Protein AF-A0A7J6KM76-F1 (afdb_monomer_lite)

pLDDT: mean 80.31, std 18.83, range [25.22, 97.62]

Foldseek 3Di:
DVLVVVLVVVVVCVVVPCPVCQQVDEAEDAPVCVVVVVVSCVVSVHPHHHDQWDADPQWIWGDDHQWIKIFNVLLVLLVLLVVLLVCCVVPLKDFLVSLLLSLCSQLPDPQQPNQLSPALSVLSCLLSVLPDDDRMDRNVPDDDLSVLLVVLSSVSSVVSSPDGDMAIDQDGPPLPDAFEWEKEWAADLFWIKIFIATPVGRTRHIHIDGDAPVRSPADRVLRQLLRLLVSLVVVLVVLVVVCVVCVNPGDQHAYEYEYQPPVSLVLLVDPDDPVQDVPVDPVNSVSVVVSSVSSNVSSVSSVVRHNYHYDYDHPVVRVVRVCRNCSQQDQTPVRGTSSVSSNPRHPDDDDDDDSSPPPPPPPPPPPDDSPDPPDDDPPDD

Sequence (381 aa):
ATIIQFKLLLSLLLRAGFDAQLRKVSVLCADCRRDELRSCLEEAGLGLEIADEGVLLGVKLRYAGERLILNCDRSRRISQVVKFLADIKEKEVTTKRRCFKGAGCLAFDPGQQHVWARSCADALRALIGKLYAKEMLDLSALTGDARSALECILQWMEDLCSETCEHSSPVRFDDRQSLELEAVCDASNSGGGYVIRTVEGTVILSCAVRWRKGERLWHSNRRELCMLLRMLQDLSDFLHFRQRSTCGSANKPSVTVLCDNKSCVLWSQSSDSPEIVEASRAIERRAIARLLDGLHAELVALRSLCSLRICHVAGHKNQLADALSRAYDRSTPNGKSLADCLCSIGDSEDLPRDPTRSGIGWAKPSSKDPLDPGWEPDAED

Radius of gyration: 23.94 Å; chains: 1; bounding box: 61×36×72 Å

Organism: Perkinsus olseni (NCBI:txid32597)

Structure (mmCIF, N/CA/C/O backbone):
data_AF-A0A7J6KM76-F1
#
_entry.id   AF-A0A7J6KM76-F1
#
loop_
_atom_site.group_PDB
_atom_site.id
_atom_site.type_symbol
_atom_site.label_atom_id
_atom_site.label_alt_id
_atom_site.label_comp_id
_atom_site.label_asym_id
_atom_site.label_entity_id
_atom_site.label_seq_id
_atom_site.pdbx_PDB_ins_code
_atom_site.Cartn_x
_atom_site.Cartn_y
_atom_site.Cartn_z
_atom_site.occupancy
_atom_site.B_iso_or_equiv
_atom_site.auth_seq_id
_atom_site.auth_comp_id
_atom_site.auth_asym_id
_atom_site.auth_atom_id
_atom_site.pdbx_PDB_model_num
ATOM 1 N N . ALA A 1 1 ? -18.724 -7.661 31.040 1.00 39.53 1 ALA A N 1
ATOM 2 C CA . ALA A 1 1 ? -18.035 -8.925 30.688 1.00 39.53 1 ALA A CA 1
ATOM 3 C C . ALA A 1 1 ? -16.532 -8.718 30.465 1.00 39.53 1 ALA A C 1
ATOM 5 O O . ALA A 1 1 ? -15.745 -9.438 31.065 1.00 39.53 1 ALA A O 1
ATOM 6 N N . THR A 1 2 ? -16.124 -7.698 29.704 1.00 52.56 2 THR A N 1
ATOM 7 C CA . THR A 1 2 ? -14.722 -7.365 29.377 1.00 52.56 2 THR A CA 1
ATOM 8 C C . THR A 1 2 ? -13.831 -7.080 30.592 1.00 52.56 2 THR A C 1
ATOM 10 O O . THR A 1 2 ? -12.743 -7.635 30.679 1.00 52.56 2 THR A O 1
ATOM 13 N N . ILE A 1 3 ? -14.303 -6.313 31.584 1.00 47.59 3 ILE A N 1
ATOM 14 C CA . ILE A 1 3 ? -13.521 -6.020 32.807 1.00 47.59 3 ILE A CA 1
ATOM 15 C C . ILE A 1 3 ? -13.295 -7.281 33.656 1.00 47.59 3 ILE A C 1
ATOM 17 O O . ILE A 1 3 ? -12.207 -7.482 34.180 1.00 47.59 3 ILE A O 1
ATOM 21 N N . ILE A 1 4 ? -14.287 -8.173 33.757 1.00 47.72 4 ILE A N 1
ATOM 22 C CA . ILE A 1 4 ? -14.160 -9.431 34.514 1.00 47.72 4 ILE A CA 1
ATOM 23 C C . ILE A 1 4 ? -13.168 -10.376 33.824 1.00 47.72 4 ILE A C 1
ATOM 25 O O . ILE A 1 4 ? -12.331 -10.971 34.493 1.00 47.72 4 ILE A O 1
ATOM 29 N N . GLN A 1 5 ? -13.211 -10.477 32.492 1.00 53.88 5 GLN A N 1
ATOM 30 C CA . GLN A 1 5 ? -12.254 -11.273 31.714 1.00 53.88 5 GLN A CA 1
ATOM 31 C C . GLN A 1 5 ? -10.833 -10.700 31.783 1.00 53.88 5 GLN A C 1
ATOM 33 O O . GLN A 1 5 ? -9.882 -11.466 31.911 1.00 53.88 5 GLN A O 1
ATOM 38 N N . PHE A 1 6 ? -10.688 -9.371 31.777 1.00 60.19 6 PHE A N 1
ATOM 39 C CA . PHE A 1 6 ? -9.410 -8.696 31.999 1.00 60.19 6 PHE A CA 1
ATOM 40 C C . PHE A 1 6 ? -8.867 -8.975 33.406 1.00 60.19 6 PHE A C 1
ATOM 42 O O . PHE A 1 6 ? -7.726 -9.409 33.533 1.00 60.19 6 PHE A O 1
ATOM 49 N N . LYS A 1 7 ? -9.706 -8.850 34.449 1.00 54.38 7 LYS A N 1
ATOM 50 C CA . LYS A 1 7 ? -9.370 -9.224 35.836 1.00 54.38 7 LYS A CA 1
ATOM 51 C C . LYS A 1 7 ? -8.909 -10.691 35.923 1.00 54.38 7 LYS A C 1
ATOM 53 O O . LYS A 1 7 ? -7.918 -10.980 36.589 1.00 54.38 7 LYS A O 1
ATOM 58 N N . LEU A 1 8 ? -9.572 -11.611 35.214 1.00 58.50 8 LEU A N 1
ATOM 59 C CA . LEU A 1 8 ? -9.241 -13.043 35.215 1.00 58.50 8 LEU A CA 1
ATOM 60 C C . LEU A 1 8 ? -7.927 -13.350 34.479 1.00 58.50 8 LEU A C 1
ATOM 62 O O . LEU A 1 8 ? -7.108 -14.110 34.989 1.00 58.50 8 LEU A O 1
ATOM 66 N N . LEU A 1 9 ? -7.706 -12.735 33.312 1.00 62.81 9 LEU A N 1
ATOM 67 C CA . LEU A 1 9 ? -6.472 -12.871 32.535 1.00 62.81 9 LEU A CA 1
ATOM 68 C C . LEU A 1 9 ? -5.274 -12.320 33.307 1.00 62.81 9 LEU A C 1
ATOM 70 O O . LEU A 1 9 ? -4.247 -12.987 33.399 1.00 62.81 9 LEU A O 1
ATOM 74 N N . LEU A 1 10 ? -5.414 -11.134 33.904 1.00 61.38 10 LEU A N 1
ATOM 75 C CA . LEU A 1 10 ? -4.344 -10.537 34.693 1.00 61.38 10 LEU A CA 1
ATOM 76 C C . LEU A 1 10 ? -4.057 -11.370 35.942 1.00 61.38 10 LEU A C 1
ATOM 78 O O . LEU A 1 10 ? -2.900 -11.665 36.212 1.00 61.38 10 LEU A O 1
ATOM 82 N N . SER A 1 11 ? -5.091 -11.862 36.632 1.00 58.88 11 SER A N 1
ATOM 83 C CA . SER A 1 11 ? -4.924 -12.781 37.765 1.00 58.88 11 SER A CA 1
ATOM 84 C C . SER A 1 11 ? -4.239 -14.101 37.373 1.00 58.88 11 SER A C 1
ATOM 86 O O . SER A 1 11 ? -3.417 -14.614 38.131 1.00 58.88 11 SER A O 1
ATOM 88 N N . LEU A 1 12 ? -4.513 -14.640 36.180 1.00 63.44 12 LEU A N 1
ATOM 89 C CA . LEU A 1 12 ? -3.831 -15.828 35.653 1.00 63.44 12 LEU A CA 1
ATOM 90 C C . LEU A 1 12 ? -2.359 -15.556 35.325 1.00 63.44 12 LEU A C 1
ATOM 92 O O . LEU A 1 12 ? -1.508 -16.365 35.689 1.00 63.44 12 LEU A O 1
ATOM 96 N N . LEU A 1 13 ? -2.049 -14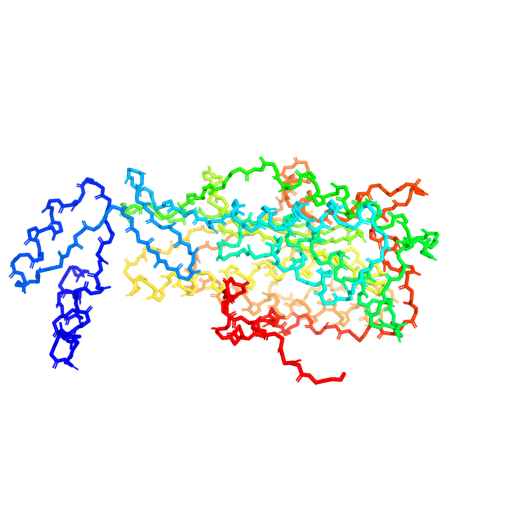.420 34.692 1.00 62.09 13 LEU A N 1
ATOM 97 C CA . LEU A 1 13 ? -0.669 -14.010 34.415 1.00 62.09 13 LEU A CA 1
ATOM 98 C C . LEU A 1 13 ? 0.117 -13.836 35.723 1.00 62.09 13 LEU A C 1
ATOM 100 O O . LEU A 1 13 ? 1.210 -14.372 35.861 1.00 62.09 13 LEU A O 1
ATOM 104 N N . LEU A 1 14 ? -0.476 -13.191 36.728 1.00 59.66 14 LEU A N 1
ATOM 105 C CA . LEU A 1 14 ? 0.102 -13.051 38.068 1.00 59.66 14 LEU A CA 1
ATOM 106 C C . LEU A 1 14 ? 0.417 -14.400 38.718 1.00 59.66 14 LEU A C 1
ATOM 108 O O . LEU A 1 14 ? 1.540 -14.637 39.160 1.00 59.66 14 LEU A O 1
ATOM 112 N N . ARG A 1 15 ? -0.566 -15.311 38.732 1.00 59.50 15 ARG A N 1
ATOM 113 C CA . ARG A 1 15 ? -0.427 -16.653 39.322 1.00 59.50 15 ARG A CA 1
ATOM 114 C C . ARG A 1 15 ? 0.569 -17.537 38.572 1.00 59.50 15 ARG A C 1
ATOM 116 O O . ARG A 1 15 ? 1.134 -18.439 39.180 1.00 59.50 15 ARG A O 1
ATOM 123 N N . ALA A 1 16 ? 0.816 -17.268 37.291 1.00 63.03 16 ALA A N 1
ATOM 124 C CA . ALA A 1 16 ? 1.826 -17.953 36.487 1.00 63.03 16 ALA A CA 1
ATOM 125 C C . ALA A 1 16 ? 3.269 -17.453 36.739 1.00 63.03 16 ALA A C 1
ATOM 127 O O . ALA A 1 16 ? 4.179 -17.847 36.012 1.00 63.03 16 ALA A O 1
ATOM 128 N N . GLY A 1 17 ? 3.505 -16.614 37.759 1.00 49.50 17 GLY A N 1
ATOM 129 C CA . GLY A 1 17 ? 4.853 -16.203 38.180 1.00 49.50 17 GLY A CA 1
ATOM 130 C C . GLY A 1 17 ? 5.386 -14.946 37.487 1.00 49.50 17 GLY A C 1
ATOM 131 O O . GLY A 1 17 ? 6.585 -14.675 37.534 1.00 49.50 17 GLY A O 1
ATOM 132 N N . PHE A 1 18 ? 4.512 -14.148 36.871 1.00 57.78 18 PHE A N 1
ATOM 133 C CA . PHE A 1 18 ? 4.877 -12.896 36.198 1.00 57.78 18 PHE A CA 1
ATOM 134 C C . PHE A 1 18 ? 5.023 -11.692 37.147 1.00 57.78 18 PHE A C 1
ATOM 136 O O . PHE A 1 18 ? 5.086 -10.552 36.692 1.00 57.78 18 PHE A O 1
ATOM 143 N N . ASP A 1 19 ? 5.128 -11.915 38.457 1.00 49.75 19 ASP A N 1
ATOM 144 C CA . ASP A 1 19 ? 5.196 -10.859 39.479 1.00 49.75 19 ASP A CA 1
ATOM 145 C C . ASP A 1 19 ? 6.394 -9.901 39.265 1.00 49.75 19 ASP A C 1
ATOM 147 O O . ASP A 1 19 ? 6.289 -8.686 39.426 1.00 49.75 19 ASP A O 1
ATOM 151 N N . ALA A 1 20 ? 7.520 -10.417 38.748 1.00 46.25 20 ALA A N 1
ATOM 152 C CA . ALA A 1 20 ? 8.681 -9.613 38.339 1.00 46.25 20 ALA A CA 1
ATOM 153 C C . ALA A 1 20 ? 8.471 -8.814 37.029 1.00 46.25 20 ALA A C 1
ATOM 155 O O . ALA A 1 20 ? 9.257 -7.917 36.712 1.00 46.25 20 ALA A O 1
ATOM 156 N N . GLN A 1 21 ? 7.435 -9.136 36.248 1.00 58.69 21 GLN A N 1
ATOM 157 C CA . GLN A 1 21 ? 7.098 -8.473 34.985 1.00 58.69 21 GLN A CA 1
ATOM 158 C C . GLN A 1 21 ? 5.999 -7.419 35.127 1.00 58.69 21 GLN A C 1
ATOM 160 O O . GLN A 1 21 ? 5.944 -6.535 34.286 1.00 58.69 21 GLN A O 1
ATOM 165 N N . LEU A 1 22 ? 5.176 -7.432 36.180 1.00 55.91 22 LEU A N 1
ATOM 166 C CA . LEU A 1 22 ? 4.106 -6.436 36.364 1.00 55.91 22 LEU A CA 1
ATOM 167 C C . LEU A 1 22 ? 4.602 -4.997 36.389 1.00 55.91 22 LEU A C 1
ATOM 169 O O . LEU A 1 22 ? 3.975 -4.130 35.802 1.00 55.91 22 LEU A O 1
ATOM 173 N N . ARG A 1 23 ? 5.763 -4.744 37.008 1.00 55.53 23 ARG A N 1
ATOM 174 C CA . ARG A 1 23 ? 6.409 -3.419 36.979 1.00 55.53 23 ARG A CA 1
ATOM 175 C C . ARG A 1 23 ? 6.830 -2.985 35.571 1.00 55.53 23 ARG A C 1
ATOM 177 O O . ARG A 1 23 ? 7.158 -1.826 35.363 1.00 55.53 23 ARG A O 1
ATOM 184 N N . LYS A 1 24 ? 6.872 -3.920 34.619 1.00 60.50 24 LYS A N 1
ATOM 185 C CA . LYS A 1 24 ? 7.137 -3.682 33.194 1.00 60.50 24 LYS A CA 1
ATOM 186 C C . LYS A 1 24 ? 5.847 -3.601 32.371 1.00 60.50 24 LYS A C 1
ATOM 188 O O . LYS A 1 24 ? 5.924 -3.384 31.166 1.00 60.50 24 LYS A O 1
ATOM 193 N N . VAL A 1 25 ? 4.686 -3.808 32.994 1.00 64.50 25 VAL A N 1
ATOM 194 C CA . VAL A 1 25 ? 3.371 -3.710 32.364 1.00 64.50 25 VAL A CA 1
ATOM 195 C C . VAL A 1 25 ? 2.770 -2.365 32.748 1.00 64.50 25 VAL A C 1
ATOM 197 O O . VAL A 1 25 ? 2.410 -2.143 33.900 1.00 64.50 25 VAL A O 1
ATOM 200 N N . SER A 1 26 ? 2.642 -1.476 31.772 1.00 68.75 26 SER A N 1
ATOM 201 C CA . SER A 1 26 ? 1.832 -0.269 31.891 1.00 68.75 26 SER A CA 1
ATOM 202 C C . SER A 1 26 ? 0.537 -0.435 31.107 1.00 68.75 26 SER A C 1
ATOM 204 O O . SER A 1 26 ? 0.481 -1.148 30.099 1.00 68.75 26 SER A O 1
ATOM 206 N N . VAL A 1 27 ? -0.527 0.209 31.583 1.00 77.00 27 VAL A N 1
ATOM 207 C CA . VAL A 1 27 ? -1.814 0.230 30.882 1.00 77.00 27 VAL A CA 1
ATOM 208 C C . VAL A 1 27 ? -2.015 1.604 30.265 1.00 77.00 27 VAL A C 1
ATOM 210 O O . VAL A 1 27 ? -1.885 2.618 30.943 1.00 77.00 27 VAL A O 1
ATOM 213 N N . LEU A 1 28 ? -2.358 1.632 28.979 1.00 79.19 28 LEU A N 1
ATOM 214 C CA . LEU A 1 28 ? -2.790 2.850 28.302 1.00 79.19 28 LEU A CA 1
ATOM 215 C C . LEU A 1 28 ? -4.310 2.925 28.328 1.00 79.19 28 LEU A C 1
ATOM 217 O O . LEU A 1 28 ? -4.995 1.964 27.972 1.00 79.19 28 LEU A O 1
ATOM 221 N N . CYS A 1 29 ? -4.838 4.079 28.717 1.00 82.06 29 CYS A N 1
ATOM 222 C CA . CYS A 1 29 ? -6.270 4.317 28.800 1.00 82.06 29 CYS A CA 1
ATOM 223 C C . CYS A 1 29 ? -6.599 5.733 28.328 1.00 82.06 29 CYS A C 1
ATOM 225 O O . CYS A 1 29 ? -5.812 6.654 28.540 1.00 82.06 29 CYS A O 1
ATOM 227 N N . ALA A 1 30 ? -7.766 5.902 27.706 1.00 81.06 30 ALA A N 1
ATOM 228 C CA . ALA A 1 30 ? -8.290 7.220 27.381 1.00 81.06 30 ALA A CA 1
ATOM 229 C C . ALA A 1 30 ? -8.507 8.037 28.664 1.00 81.06 30 ALA A C 1
ATOM 231 O O . ALA A 1 30 ? -8.957 7.502 29.681 1.00 81.06 30 ALA A O 1
ATOM 232 N N . ASP A 1 31 ? -8.226 9.340 28.607 1.00 82.69 31 ASP A N 1
ATOM 233 C CA . ASP A 1 31 ? -8.231 10.214 29.788 1.00 82.69 31 ASP A CA 1
ATOM 234 C C . ASP A 1 31 ? -9.568 10.193 30.535 1.00 82.69 31 ASP A C 1
ATOM 236 O O . ASP A 1 31 ? -9.595 10.105 31.761 1.00 82.69 31 ASP A O 1
ATOM 240 N N . CYS A 1 32 ? -10.680 10.143 29.798 1.00 81.50 32 CYS A N 1
ATOM 241 C CA . CYS A 1 32 ? -12.035 10.092 30.347 1.00 81.50 32 CYS A CA 1
ATOM 242 C C . CYS A 1 32 ? -12.370 8.806 31.130 1.00 81.50 32 CYS A C 1
ATOM 244 O O . CYS A 1 32 ? -13.437 8.723 31.736 1.00 81.50 32 CYS A O 1
ATOM 246 N N . ARG A 1 33 ? -11.498 7.789 31.116 1.00 77.69 33 ARG A N 1
ATOM 247 C CA . ARG A 1 33 ? -11.732 6.467 31.730 1.00 77.69 33 ARG A CA 1
ATOM 248 C C . ARG A 1 33 ? -10.667 6.073 32.742 1.00 77.69 33 ARG A C 1
ATOM 250 O O . ARG A 1 33 ? -10.765 5.000 33.337 1.00 77.69 33 ARG A O 1
ATOM 257 N N . ARG A 1 34 ? -9.669 6.932 32.963 1.00 85.94 34 ARG A N 1
ATOM 258 C CA . ARG A 1 34 ? -8.565 6.649 33.885 1.00 85.94 34 ARG A CA 1
ATOM 259 C C . ARG A 1 34 ? -9.051 6.378 35.301 1.00 85.94 34 ARG A C 1
ATOM 261 O O . ARG A 1 34 ? -8.565 5.437 35.916 1.00 85.94 34 ARG A O 1
ATOM 268 N N . ASP A 1 35 ? -10.018 7.148 35.794 1.00 86.25 35 ASP A N 1
ATOM 269 C CA . ASP A 1 35 ? -10.521 6.990 37.164 1.00 86.25 35 ASP A CA 1
ATOM 270 C C . ASP A 1 35 ? -11.298 5.681 37.346 1.00 86.25 35 ASP A C 1
ATOM 272 O O . ASP A 1 35 ? -11.086 4.966 38.325 1.00 86.25 35 ASP A O 1
ATOM 276 N N . GLU A 1 36 ? -12.123 5.306 36.364 1.00 84.12 36 GLU A N 1
ATOM 277 C CA . GLU A 1 36 ? -12.829 4.019 36.371 1.00 84.12 36 GLU A CA 1
ATOM 278 C C . GLU A 1 36 ? -11.848 2.840 36.313 1.00 84.12 36 GLU A C 1
ATOM 280 O O . GLU A 1 36 ? -11.978 1.880 37.076 1.00 84.12 36 GLU A O 1
ATOM 285 N N . LEU A 1 37 ? -10.843 2.913 35.433 1.00 82.31 37 LEU A N 1
ATOM 286 C CA . LEU A 1 37 ? -9.825 1.873 35.324 1.00 82.31 37 LEU A CA 1
ATOM 287 C C . LEU A 1 37 ? -8.999 1.768 36.610 1.00 82.31 37 LEU A C 1
ATOM 289 O O . LEU A 1 37 ? -8.746 0.655 37.067 1.00 82.31 37 LEU A O 1
ATOM 293 N N . ARG A 1 38 ? -8.609 2.900 37.207 1.00 86.12 38 ARG A N 1
ATOM 294 C CA . ARG A 1 38 ? -7.851 2.935 38.464 1.00 86.12 38 ARG A CA 1
ATOM 295 C C . ARG A 1 38 ? -8.626 2.241 39.579 1.00 86.12 38 ARG A C 1
ATOM 297 O O . ARG A 1 38 ? -8.095 1.320 40.189 1.00 86.12 38 ARG A O 1
ATOM 304 N N . SER A 1 39 ? -9.902 2.586 39.749 1.00 84.75 39 SER A N 1
ATOM 305 C CA . SER A 1 39 ? -10.784 1.922 40.713 1.00 84.75 39 SER A CA 1
ATOM 306 C C . SER A 1 39 ? -10.892 0.412 40.447 1.00 84.75 39 SER A C 1
ATOM 308 O O . SER A 1 39 ? -10.753 -0.393 41.366 1.00 84.75 39 SER A O 1
ATOM 310 N N . CYS A 1 40 ? -11.028 -0.006 39.182 1.00 79.56 40 CYS A N 1
ATOM 311 C CA . CYS A 1 40 ? -11.081 -1.427 38.821 1.00 79.56 40 CYS A CA 1
ATOM 312 C C . CYS A 1 40 ? -9.786 -2.195 39.133 1.00 79.56 40 CYS A C 1
ATOM 314 O O . CYS A 1 40 ? -9.854 -3.380 39.478 1.00 79.56 40 CYS A O 1
ATOM 316 N N . LEU A 1 41 ? -8.626 -1.561 38.946 1.00 79.19 41 LEU A N 1
ATOM 317 C CA . LEU A 1 41 ? -7.314 -2.136 39.243 1.00 79.19 41 LEU A CA 1
ATOM 318 C C . LEU A 1 41 ? -7.108 -2.258 40.758 1.00 79.19 41 LEU A C 1
ATOM 320 O O . LEU A 1 41 ? -6.702 -3.322 41.225 1.00 79.19 41 LEU A O 1
ATOM 324 N N . GLU A 1 42 ? -7.479 -1.229 41.522 1.00 83.56 42 GLU A N 1
ATOM 325 C CA . GLU A 1 42 ? -7.426 -1.221 42.989 1.00 83.56 42 GLU A CA 1
ATOM 326 C C . GLU A 1 42 ? -8.308 -2.318 43.602 1.00 83.56 42 GLU A C 1
ATOM 328 O O . GLU A 1 42 ? -7.824 -3.115 44.405 1.00 83.56 42 GLU A O 1
ATOM 333 N N . GLU A 1 43 ? -9.567 -2.441 43.165 1.00 80.50 43 GLU A N 1
ATOM 334 C CA . GLU A 1 43 ? -10.476 -3.518 43.595 1.00 80.50 43 GLU A CA 1
ATOM 335 C C . GLU A 1 43 ? -9.918 -4.920 43.322 1.00 80.50 43 GLU A C 1
ATOM 337 O O . GLU A 1 43 ? -10.216 -5.874 44.039 1.00 80.50 43 GLU A O 1
ATOM 342 N N . ALA A 1 44 ? -9.148 -5.064 42.243 1.00 73.44 44 ALA A N 1
ATOM 343 C CA . ALA A 1 44 ? -8.538 -6.325 41.853 1.00 73.44 44 ALA A CA 1
ATOM 344 C C . ALA A 1 44 ? -7.189 -6.583 42.553 1.00 73.44 44 ALA A C 1
ATOM 346 O O . ALA A 1 44 ? -6.587 -7.632 42.321 1.00 73.44 44 ALA A O 1
ATOM 347 N N . GLY A 1 45 ? -6.709 -5.652 43.388 1.00 76.62 45 GLY A N 1
ATOM 348 C CA . GLY A 1 45 ? -5.395 -5.724 44.030 1.00 76.62 45 GLY A CA 1
ATOM 349 C C . GLY A 1 45 ? -4.228 -5.580 43.047 1.00 76.62 45 GLY A C 1
ATOM 350 O O . GLY A 1 45 ? -3.134 -6.074 43.312 1.00 76.62 45 GLY A O 1
ATOM 351 N N . LEU A 1 46 ? -4.457 -4.949 41.892 1.00 73.56 46 LEU A N 1
ATOM 352 C CA . LEU A 1 46 ? -3.484 -4.783 40.815 1.00 73.56 46 LEU A CA 1
ATOM 353 C C . LEU A 1 46 ? -2.829 -3.403 40.922 1.00 73.56 46 LEU A C 1
ATOM 355 O O . LEU A 1 46 ? -3.411 -2.403 40.517 1.00 73.56 46 LEU A O 1
ATOM 359 N N . GLY A 1 47 ? -1.596 -3.341 41.424 1.00 72.75 47 GLY A N 1
ATOM 360 C CA . GLY A 1 47 ? -0.802 -2.105 41.497 1.00 72.75 47 GLY A CA 1
ATOM 361 C C . GLY A 1 47 ? -0.198 -1.669 40.155 1.00 72.75 47 GLY A C 1
ATOM 362 O O . GLY A 1 47 ? 0.983 -1.333 40.108 1.00 72.75 47 GLY A O 1
ATOM 363 N N . LEU A 1 48 ? -0.958 -1.754 39.058 1.00 77.12 48 LEU A N 1
ATOM 364 C CA . LEU A 1 48 ? -0.488 -1.371 37.724 1.00 77.12 48 LEU A CA 1
ATOM 365 C C . LEU A 1 48 ? -0.542 0.145 37.529 1.00 77.12 48 LEU A C 1
ATOM 367 O O . LEU A 1 48 ? -1.538 0.792 37.852 1.00 77.12 48 LEU A O 1
ATOM 371 N N . GLU A 1 49 ? 0.507 0.696 36.927 1.00 80.00 49 GLU A N 1
ATOM 372 C CA . GLU A 1 49 ? 0.549 2.101 36.540 1.00 80.00 49 GLU A CA 1
ATOM 373 C C . GLU A 1 49 ? -0.242 2.331 35.242 1.00 80.00 49 GLU A C 1
ATOM 375 O O . GLU A 1 49 ? -0.091 1.603 34.252 1.00 80.00 49 GLU A O 1
ATOM 380 N N . ILE A 1 50 ? -1.087 3.365 35.245 1.00 85.00 50 ILE A N 1
ATOM 381 C CA . ILE A 1 50 ? -1.738 3.874 34.036 1.00 85.00 50 ILE A CA 1
ATOM 382 C C . ILE A 1 50 ? -0.806 4.925 33.435 1.00 85.00 50 ILE A C 1
ATOM 384 O O . ILE A 1 50 ? -0.676 6.015 33.990 1.00 85.00 50 ILE A O 1
ATOM 388 N N . ALA A 1 51 ? -0.159 4.590 32.322 1.00 86.19 51 ALA A N 1
ATOM 389 C CA . ALA A 1 51 ? 0.801 5.466 31.661 1.00 86.19 51 ALA A CA 1
ATOM 390 C C . ALA A 1 51 ? 0.117 6.417 30.665 1.00 86.19 51 ALA A C 1
ATOM 392 O O . ALA A 1 51 ? -0.918 6.090 30.081 1.00 86.19 51 ALA A O 1
ATOM 393 N N . ASP A 1 52 ? 0.737 7.575 30.431 1.00 86.56 52 ASP A N 1
ATOM 394 C CA . ASP A 1 52 ? 0.328 8.517 29.379 1.00 86.56 52 ASP A CA 1
ATOM 395 C C . ASP A 1 52 ? 0.755 8.047 27.978 1.00 86.56 52 ASP A C 1
ATOM 397 O O . ASP A 1 52 ? 0.045 8.246 26.990 1.00 86.56 52 ASP A O 1
ATOM 401 N N . GLU A 1 53 ? 1.926 7.410 27.900 1.00 88.12 53 GLU A N 1
ATOM 402 C CA . GLU A 1 53 ? 2.546 6.913 26.673 1.00 88.12 53 GLU A CA 1
ATOM 403 C C . GLU A 1 53 ? 3.091 5.496 26.893 1.00 88.12 53 GLU A C 1
ATOM 405 O O . GLU A 1 53 ? 3.596 5.155 27.964 1.00 88.12 53 GLU A O 1
ATOM 410 N N . GLY A 1 54 ? 2.995 4.656 25.864 1.00 84.62 54 GLY A N 1
ATOM 411 C CA . GLY A 1 54 ? 3.594 3.325 25.832 1.00 84.62 54 GLY A CA 1
ATOM 412 C C . GLY A 1 54 ? 4.343 3.094 24.528 1.00 84.62 54 GLY A C 1
ATOM 413 O O . GLY A 1 54 ? 4.054 3.722 23.513 1.00 84.62 54 GLY A O 1
ATOM 414 N N . VAL A 1 55 ? 5.313 2.182 24.542 1.00 83.12 55 VAL A N 1
ATOM 415 C CA . VAL A 1 55 ? 6.095 1.829 23.351 1.00 83.12 55 VAL A CA 1
ATOM 416 C C . VAL A 1 55 ? 5.836 0.376 22.986 1.00 83.12 55 VAL A C 1
ATOM 418 O O . VAL A 1 55 ? 6.069 -0.522 23.791 1.00 83.12 55 VAL A O 1
ATOM 421 N N . LEU A 1 56 ? 5.391 0.138 21.754 1.00 76.12 56 LEU A N 1
ATOM 422 C CA . LEU A 1 56 ? 5.176 -1.197 21.208 1.00 76.12 56 LEU A CA 1
ATOM 423 C C . LEU A 1 56 ? 5.870 -1.309 19.852 1.00 76.12 56 LEU A C 1
ATOM 425 O O . LEU A 1 56 ? 5.560 -0.559 18.931 1.00 76.12 56 LEU A O 1
ATOM 429 N N . LEU A 1 57 ? 6.813 -2.249 19.726 1.00 74.06 57 LEU A N 1
ATOM 430 C CA . LEU A 1 57 ? 7.549 -2.510 18.477 1.00 74.06 57 LEU A CA 1
ATOM 431 C C . LEU A 1 57 ? 8.196 -1.245 17.867 1.00 74.06 57 LEU A C 1
ATOM 433 O O . LEU A 1 57 ? 8.205 -1.060 16.652 1.00 74.06 57 LEU A O 1
ATOM 437 N N . GLY A 1 58 ? 8.716 -0.353 18.718 1.00 75.38 58 GLY A N 1
ATOM 438 C CA . GLY A 1 58 ? 9.330 0.911 18.292 1.00 75.38 58 GLY A CA 1
ATOM 439 C C . GLY A 1 58 ? 8.335 2.009 17.890 1.00 75.38 58 GLY A C 1
ATOM 440 O O . GLY A 1 58 ? 8.755 3.050 17.392 1.00 75.38 58 GLY A O 1
ATOM 441 N N . VAL A 1 59 ? 7.033 1.800 18.108 1.00 82.56 59 VAL A N 1
ATOM 442 C CA . VAL A 1 59 ? 5.976 2.802 17.923 1.00 82.56 59 VAL A CA 1
ATOM 443 C C . VAL A 1 59 ? 5.543 3.326 19.283 1.00 82.56 59 VAL A C 1
ATOM 445 O O . VAL A 1 59 ? 5.249 2.544 20.187 1.00 82.56 59 VAL A O 1
ATOM 448 N N . LYS A 1 60 ? 5.483 4.649 19.418 1.00 88.12 60 LYS A N 1
ATOM 449 C CA . LYS A 1 60 ? 4.922 5.315 20.591 1.00 88.12 60 LYS A CA 1
ATOM 450 C C . LYS A 1 60 ? 3.410 5.410 20.451 1.00 88.12 60 LYS A C 1
ATOM 452 O O . LYS A 1 60 ? 2.902 5.793 19.398 1.00 88.12 60 LYS A O 1
ATOM 457 N N . LEU A 1 61 ? 2.705 5.053 21.508 1.00 87.62 61 LEU A N 1
ATOM 458 C CA . LEU A 1 61 ? 1.257 4.987 21.588 1.00 87.62 61 LEU A CA 1
ATOM 459 C C . LEU A 1 61 ? 0.796 5.895 22.721 1.00 87.62 61 LEU A C 1
ATOM 461 O O . LEU A 1 61 ? 1.290 5.769 23.838 1.00 87.62 61 LEU A O 1
ATOM 465 N N . ARG A 1 62 ? -0.169 6.770 22.453 1.00 89.69 62 ARG A N 1
ATOM 466 C CA . ARG A 1 62 ? -0.801 7.622 23.472 1.00 89.69 62 ARG A CA 1
ATOM 467 C C . ARG A 1 62 ? -2.261 7.849 23.132 1.00 89.69 62 ARG A C 1
ATOM 469 O O . ARG A 1 62 ? -2.614 7.831 21.958 1.00 89.69 62 ARG A O 1
ATOM 476 N N . TYR A 1 63 ? -3.112 8.101 24.116 1.00 86.75 63 TYR A N 1
ATOM 477 C CA . TYR A 1 63 ? -4.469 8.560 23.823 1.00 86.75 63 TYR A CA 1
ATOM 478 C C . TYR A 1 63 ? -4.492 10.081 23.620 1.00 86.75 63 TYR A C 1
ATOM 480 O O . TYR A 1 63 ? -3.759 10.823 24.269 1.00 86.75 63 TYR A O 1
ATOM 488 N N . ALA A 1 64 ? -5.326 10.543 22.692 1.00 85.38 64 ALA A N 1
ATOM 489 C CA . ALA A 1 64 ? -5.711 11.941 22.548 1.00 85.38 64 ALA A CA 1
ATOM 490 C C . ALA A 1 64 ? -7.242 11.997 22.499 1.00 85.38 64 ALA A C 1
ATOM 492 O O . ALA A 1 64 ? -7.861 11.667 21.482 1.00 85.38 64 ALA A O 1
ATOM 493 N N . GLY A 1 65 ? -7.858 12.334 23.635 1.00 82.75 65 GLY A N 1
ATOM 494 C CA . GLY A 1 65 ? -9.292 12.130 23.833 1.00 82.75 65 GLY A CA 1
ATOM 495 C C . GLY A 1 65 ? -9.641 10.641 23.752 1.00 82.75 65 GLY A C 1
ATOM 496 O O . GLY A 1 65 ? -9.082 9.825 24.479 1.00 82.75 65 GLY A O 1
ATOM 497 N N . GLU A 1 66 ? -10.541 10.277 22.841 1.00 78.69 66 GLU A N 1
ATOM 498 C CA . GLU A 1 66 ? -11.015 8.893 22.664 1.00 78.69 66 GLU A CA 1
ATOM 499 C C . GLU A 1 66 ? -10.245 8.093 21.605 1.00 78.69 66 GLU A C 1
ATOM 501 O O . GLU A 1 66 ? -10.583 6.937 21.337 1.00 78.69 66 GLU A O 1
ATOM 506 N N . ARG A 1 67 ? -9.240 8.699 20.962 1.00 79.50 67 ARG A N 1
ATOM 507 C CA . ARG A 1 67 ? -8.474 8.065 19.884 1.00 79.50 67 ARG A CA 1
ATOM 508 C C . ARG A 1 67 ? -7.084 7.689 20.361 1.00 79.50 67 ARG A C 1
ATOM 510 O O . ARG A 1 67 ? -6.399 8.484 21.001 1.00 79.50 67 ARG A O 1
ATOM 517 N N . LEU A 1 68 ? -6.651 6.489 19.989 1.00 84.44 68 LEU A N 1
ATOM 518 C CA . LEU A 1 68 ? -5.260 6.082 20.136 1.00 84.44 68 LEU A CA 1
ATOM 519 C C . LEU A 1 68 ? -4.434 6.723 19.016 1.00 84.44 68 LEU A C 1
ATOM 521 O O . LEU A 1 68 ? -4.732 6.531 17.840 1.00 84.44 68 LEU A O 1
ATOM 525 N N . ILE A 1 69 ? -3.404 7.472 19.379 1.00 87.50 69 ILE A N 1
ATOM 526 C CA . ILE A 1 69 ? -2.433 8.080 18.477 1.00 87.50 69 ILE A CA 1
ATOM 527 C C . ILE A 1 69 ? -1.179 7.212 18.441 1.00 87.50 69 ILE A C 1
ATOM 529 O O . ILE A 1 69 ? -0.648 6.821 19.481 1.00 87.50 69 ILE A O 1
ATOM 533 N N . LEU A 1 70 ? -0.706 6.933 17.230 1.00 88.44 70 LEU A N 1
ATOM 534 C CA . LEU A 1 70 ? 0.512 6.194 16.944 1.00 88.44 70 LEU A CA 1
ATOM 535 C C . LEU A 1 70 ? 1.553 7.147 16.355 1.00 88.44 70 LEU A C 1
ATOM 537 O O . LEU A 1 70 ? 1.367 7.687 15.264 1.00 88.44 70 LEU A O 1
ATOM 541 N N . ASN A 1 71 ? 2.676 7.311 17.042 1.00 88.88 71 ASN A N 1
ATOM 542 C CA . ASN A 1 71 ? 3.857 7.981 16.517 1.00 88.88 71 ASN A CA 1
ATOM 543 C C . ASN A 1 71 ? 4.904 6.917 16.183 1.00 88.88 71 ASN A C 1
ATOM 545 O O . ASN A 1 71 ? 5.454 6.248 17.058 1.00 88.88 71 ASN A O 1
ATOM 549 N N . CYS A 1 72 ? 5.174 6.743 14.891 1.00 86.38 72 CYS A N 1
ATOM 550 C CA . CYS A 1 72 ? 6.069 5.692 14.422 1.00 86.38 72 CYS A CA 1
ATOM 551 C C . CYS A 1 72 ? 7.561 6.040 14.551 1.00 86.38 72 CYS A C 1
ATOM 553 O O . CYS A 1 72 ? 8.371 5.327 13.969 1.00 86.38 72 CYS A O 1
ATOM 555 N N . ASP A 1 73 ? 7.943 7.124 15.234 1.00 82.25 73 ASP A N 1
ATOM 556 C CA . ASP A 1 73 ? 9.322 7.637 15.333 1.00 82.25 73 ASP A CA 1
ATOM 557 C C . ASP A 1 73 ? 9.984 7.848 13.954 1.00 82.25 73 ASP A C 1
ATOM 559 O O . ASP A 1 73 ? 11.144 7.508 13.702 1.00 82.25 73 ASP A O 1
ATOM 563 N N . ARG A 1 74 ? 9.201 8.369 12.999 1.00 86.25 74 ARG A N 1
ATOM 564 C CA . ARG A 1 74 ? 9.643 8.591 11.613 1.00 86.25 74 ARG A CA 1
ATOM 565 C C . ARG A 1 74 ? 10.852 9.518 11.544 1.00 86.25 74 ARG A C 1
ATOM 567 O O . ARG A 1 74 ? 11.784 9.236 10.793 1.00 86.25 74 ARG A O 1
ATOM 574 N N . SER A 1 75 ? 10.860 10.581 12.346 1.00 86.69 75 SER A N 1
ATOM 575 C CA . SER A 1 75 ? 11.881 11.632 12.313 1.00 86.69 75 SER A CA 1
ATOM 576 C C . SER A 1 75 ? 13.296 11.075 12.462 1.00 86.69 75 SER A C 1
ATOM 578 O O . SER A 1 75 ? 14.170 11.403 11.659 1.00 86.69 75 SER A O 1
ATOM 580 N N . ARG A 1 76 ? 13.512 10.151 13.411 1.00 86.06 76 ARG A N 1
ATOM 581 C CA . ARG A 1 76 ? 14.821 9.522 13.641 1.00 86.06 76 ARG A CA 1
ATOM 582 C C . ARG A 1 76 ? 15.334 8.778 12.406 1.00 86.06 76 ARG A C 1
ATOM 584 O O . ARG A 1 76 ? 16.518 8.861 12.078 1.00 86.06 76 ARG A O 1
ATOM 591 N N . ARG A 1 77 ? 14.455 8.051 11.710 1.00 89.06 77 ARG A N 1
ATOM 592 C CA . ARG A 1 77 ? 14.813 7.293 10.500 1.00 89.06 77 ARG A CA 1
ATOM 593 C C . ARG A 1 77 ? 15.022 8.204 9.300 1.00 89.06 77 ARG A C 1
ATOM 595 O O . ARG A 1 77 ? 15.977 8.006 8.554 1.00 89.06 77 ARG A O 1
ATOM 602 N N . ILE A 1 78 ? 14.186 9.226 9.144 1.00 91.19 78 ILE A N 1
ATOM 603 C CA . ILE A 1 78 ? 14.312 10.205 8.063 1.00 91.19 78 ILE A CA 1
ATOM 604 C C . ILE A 1 78 ? 15.638 10.962 8.149 1.00 91.19 78 ILE A C 1
ATOM 606 O O . ILE A 1 78 ? 16.283 11.144 7.123 1.00 91.19 78 ILE A O 1
ATOM 610 N N . SER A 1 79 ? 16.145 11.282 9.344 1.00 91.19 79 SER A N 1
ATOM 611 C CA . SER A 1 79 ? 17.493 11.858 9.475 1.00 91.19 79 SER A CA 1
ATOM 612 C C . SER A 1 79 ? 18.594 10.964 8.885 1.00 91.19 79 SER A C 1
ATOM 614 O O . SER A 1 79 ? 19.583 11.472 8.360 1.00 91.19 79 SER A O 1
ATOM 616 N N . GLN A 1 80 ? 18.442 9.636 8.938 1.00 93.06 80 GLN A N 1
ATOM 617 C CA . GLN A 1 80 ? 19.383 8.708 8.297 1.00 93.06 80 GLN A CA 1
ATOM 618 C C . GLN A 1 80 ? 19.226 8.702 6.772 1.00 93.06 80 GLN A C 1
ATOM 620 O O . GLN A 1 80 ? 20.225 8.614 6.061 1.00 93.06 80 GLN A O 1
ATOM 625 N N . VAL A 1 81 ? 17.992 8.832 6.273 1.00 94.75 81 VAL A N 1
ATOM 626 C CA . VAL A 1 81 ? 17.702 8.958 4.837 1.00 94.75 81 VAL A CA 1
ATOM 627 C C . VAL A 1 81 ? 18.294 10.253 4.277 1.00 94.75 81 VAL A C 1
ATOM 629 O O . VAL A 1 81 ? 18.970 1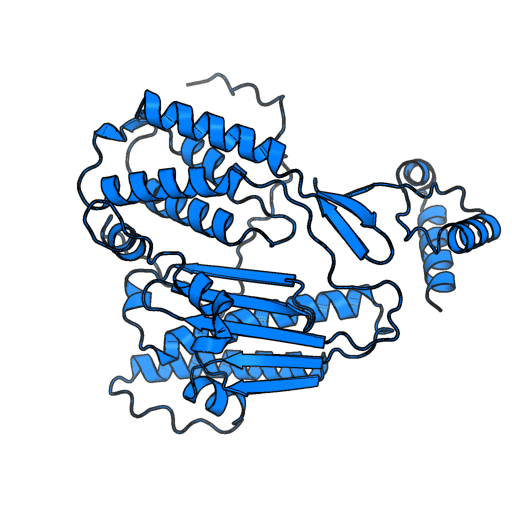0.209 3.256 1.00 94.75 81 VAL A O 1
ATOM 632 N N . VAL A 1 82 ? 18.142 11.381 4.975 1.00 94.88 82 VAL A N 1
ATOM 633 C CA . VAL A 1 82 ? 18.730 12.675 4.585 1.00 94.88 82 VAL A CA 1
ATOM 634 C C . VAL A 1 82 ? 20.255 12.592 4.504 1.00 94.88 82 VAL A C 1
ATOM 636 O O . VAL A 1 82 ? 20.839 13.019 3.512 1.00 94.88 82 VAL A O 1
ATOM 639 N N . LYS A 1 83 ? 20.911 11.975 5.498 1.00 94.19 83 LYS A N 1
ATOM 640 C CA . LYS A 1 83 ? 22.366 11.736 5.456 1.00 94.19 83 LYS A CA 1
ATOM 641 C C . LYS A 1 83 ? 22.770 10.873 4.259 1.00 94.19 83 LYS A C 1
ATOM 643 O O . LYS A 1 83 ? 23.738 11.177 3.576 1.00 94.19 83 LYS A O 1
ATOM 648 N N . PHE A 1 84 ? 22.012 9.811 3.993 1.00 95.06 84 PHE A N 1
ATOM 649 C CA . PHE A 1 84 ? 22.234 8.947 2.837 1.00 95.06 84 PHE A CA 1
ATOM 650 C C . PHE A 1 84 ? 22.100 9.701 1.504 1.00 95.06 84 PHE A C 1
ATOM 652 O O . PHE A 1 84 ? 22.925 9.500 0.617 1.00 95.06 84 PHE A O 1
ATOM 659 N N . LEU A 1 85 ? 21.097 10.573 1.372 1.00 95.56 85 LEU A N 1
ATOM 660 C CA . LEU A 1 85 ? 20.874 11.387 0.175 1.00 95.56 85 LEU A CA 1
ATOM 661 C C . LEU A 1 85 ? 22.018 12.377 -0.056 1.00 95.56 85 LEU A C 1
ATOM 663 O O . LEU A 1 85 ? 22.529 12.451 -1.172 1.00 95.56 85 LEU A O 1
ATOM 667 N N . ALA A 1 86 ? 22.455 13.075 0.997 1.00 94.81 86 ALA A N 1
ATOM 668 C CA . ALA A 1 86 ? 23.594 13.988 0.933 1.00 94.81 86 ALA A CA 1
ATOM 669 C C . ALA A 1 86 ? 24.868 13.263 0.468 1.00 94.81 86 ALA A C 1
ATOM 671 O O . ALA A 1 86 ? 25.504 13.689 -0.493 1.00 94.81 86 ALA A O 1
ATOM 672 N N . ASP A 1 87 ? 25.173 12.113 1.077 1.00 92.75 87 ASP A N 1
ATOM 673 C CA . ASP A 1 87 ? 26.349 11.314 0.727 1.00 92.75 87 ASP A CA 1
ATOM 674 C C . ASP A 1 87 ? 26.318 10.811 -0.725 1.00 92.75 87 ASP A C 1
ATOM 676 O O . ASP A 1 87 ? 27.348 10.814 -1.398 1.00 92.75 87 ASP A O 1
ATOM 680 N N . ILE A 1 88 ? 25.157 10.348 -1.213 1.00 92.38 88 ILE A N 1
ATOM 681 C CA . ILE A 1 88 ? 25.025 9.871 -2.597 1.00 92.38 88 ILE A CA 1
ATOM 682 C C . ILE A 1 88 ? 25.223 11.010 -3.592 1.00 92.38 88 ILE A C 1
ATOM 684 O O . ILE A 1 88 ? 25.909 10.808 -4.592 1.00 92.38 88 ILE A O 1
ATOM 688 N N . LYS A 1 89 ? 24.637 12.182 -3.325 1.00 90.25 89 LYS A N 1
ATOM 689 C CA . LYS A 1 89 ? 24.744 13.347 -4.209 1.00 90.25 89 LYS A CA 1
ATOM 690 C C . LYS A 1 89 ? 26.164 13.903 -4.273 1.00 90.25 89 LYS A C 1
ATOM 692 O O . LYS A 1 89 ? 26.566 14.389 -5.321 1.00 90.25 89 LYS A O 1
ATOM 697 N N . GLU A 1 90 ? 26.909 13.837 -3.172 1.00 91.38 90 GLU A N 1
ATOM 698 C CA . GLU A 1 90 ? 28.289 14.324 -3.122 1.00 91.38 90 GLU A CA 1
ATOM 699 C C . GLU A 1 90 ? 29.272 13.347 -3.779 1.00 91.38 90 GLU A C 1
ATOM 701 O O . GLU A 1 90 ? 30.143 13.760 -4.538 1.00 91.38 90 GLU A O 1
ATOM 706 N N . LYS A 1 91 ? 29.161 12.051 -3.464 1.00 90.44 91 LYS A N 1
ATOM 707 C CA . LYS A 1 91 ? 30.219 11.082 -3.785 1.00 90.44 91 LYS A CA 1
ATOM 708 C C . LYS A 1 91 ? 29.955 10.290 -5.053 1.00 90.44 91 LYS A C 1
ATOM 710 O O . LYS A 1 91 ? 30.906 9.760 -5.612 1.00 90.44 91 LYS A O 1
ATOM 715 N N . GLU A 1 92 ? 28.687 10.106 -5.427 1.00 88.12 92 GLU A N 1
ATOM 716 C CA . GLU A 1 92 ? 28.211 9.208 -6.496 1.00 88.12 92 GLU A CA 1
ATOM 717 C C . GLU A 1 92 ? 28.779 7.771 -6.465 1.00 88.12 92 GLU A C 1
ATOM 719 O O . GLU A 1 92 ? 28.500 6.965 -7.345 1.00 88.12 92 GLU A O 1
ATOM 724 N N . VAL A 1 93 ? 29.506 7.394 -5.414 1.00 88.75 93 VAL A N 1
ATOM 725 C CA . VAL A 1 93 ? 30.055 6.061 -5.185 1.00 88.75 93 VAL A CA 1
ATOM 726 C C . VAL A 1 93 ? 29.491 5.539 -3.873 1.00 88.75 93 VAL A C 1
ATOM 728 O O . VAL A 1 93 ? 29.560 6.188 -2.827 1.00 88.75 93 VAL A O 1
ATOM 731 N N . THR A 1 94 ? 28.895 4.352 -3.916 1.00 91.62 94 THR A N 1
ATOM 732 C CA . 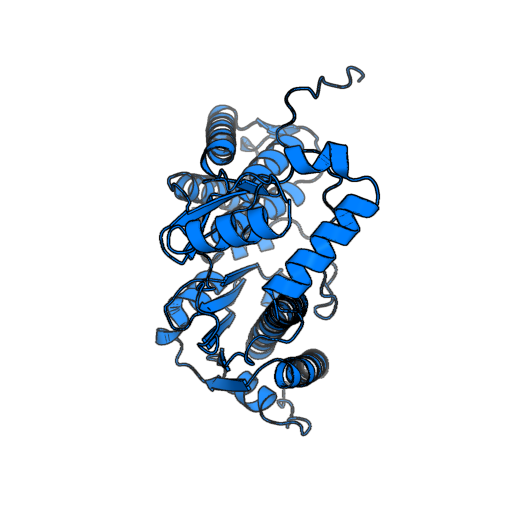THR A 1 94 ? 28.217 3.753 -2.761 1.00 91.62 94 THR A CA 1
ATOM 733 C C . THR A 1 94 ? 28.297 2.232 -2.802 1.00 91.62 94 THR A C 1
ATOM 735 O O . THR A 1 94 ? 28.889 1.658 -3.706 1.00 91.62 94 THR A O 1
ATOM 738 N N . THR A 1 95 ? 27.692 1.550 -1.834 1.00 90.81 95 THR A N 1
ATOM 739 C CA . THR A 1 95 ? 27.533 0.092 -1.871 1.00 90.81 95 THR A CA 1
ATOM 740 C C . THR A 1 95 ? 26.065 -0.282 -1.937 1.00 90.81 95 THR A C 1
ATOM 742 O O . THR A 1 95 ? 25.192 0.450 -1.456 1.00 90.81 95 THR A O 1
ATOM 745 N N . LYS A 1 96 ? 25.777 -1.483 -2.453 1.00 89.62 96 LYS A N 1
ATOM 746 C CA . LYS A 1 96 ? 24.421 -2.051 -2.396 1.00 89.62 96 LYS A CA 1
ATOM 747 C C . LYS A 1 96 ? 23.873 -2.015 -0.973 1.00 89.62 96 LYS A C 1
ATOM 749 O O . LYS A 1 96 ? 22.768 -1.522 -0.756 1.00 89.62 96 LYS A O 1
ATOM 754 N N . ARG A 1 97 ? 24.664 -2.468 0.007 1.00 91.31 97 ARG A N 1
ATOM 755 C CA . ARG A 1 97 ? 24.274 -2.495 1.426 1.00 91.31 97 ARG A CA 1
ATOM 756 C C . ARG A 1 97 ? 23.818 -1.119 1.913 1.00 91.31 97 ARG A C 1
ATOM 758 O O . ARG A 1 97 ? 22.796 -1.033 2.591 1.00 91.31 97 ARG A O 1
ATOM 765 N N . ARG A 1 98 ? 24.517 -0.043 1.533 1.00 92.56 98 ARG A N 1
ATOM 766 C CA . ARG A 1 98 ? 24.126 1.329 1.889 1.00 92.56 98 ARG A CA 1
ATOM 767 C C . ARG A 1 98 ? 22.813 1.754 1.231 1.00 92.56 98 ARG A C 1
ATOM 769 O O . ARG A 1 98 ? 21.958 2.288 1.933 1.00 92.56 98 ARG A O 1
ATOM 776 N N . CYS A 1 99 ? 22.608 1.467 -0.055 1.00 93.00 99 CYS A N 1
ATOM 777 C CA . CYS A 1 99 ? 21.335 1.750 -0.732 1.00 93.00 99 CYS A CA 1
ATOM 778 C C . CYS A 1 99 ? 20.157 0.991 -0.107 1.00 93.00 99 CYS A C 1
ATOM 780 O O . CYS A 1 99 ? 19.113 1.583 0.162 1.00 93.00 99 CYS A O 1
ATOM 782 N N . PHE A 1 100 ? 20.326 -0.305 0.178 1.00 93.56 100 PHE A N 1
ATOM 783 C CA . PHE A 1 100 ? 19.300 -1.109 0.845 1.00 93.56 100 PHE A CA 1
ATOM 784 C C . PHE A 1 100 ? 19.028 -0.626 2.275 1.00 93.56 100 PHE A C 1
ATOM 786 O O . PHE A 1 100 ? 17.870 -0.632 2.692 1.00 93.56 100 PHE A O 1
ATOM 793 N N . LYS A 1 101 ? 20.053 -0.153 3.000 1.00 94.31 101 LYS A N 1
ATOM 794 C CA . LYS A 1 101 ? 19.889 0.480 4.317 1.00 94.31 101 LYS A CA 1
ATOM 795 C C . LYS A 1 101 ? 19.069 1.768 4.216 1.00 94.31 101 LYS A C 1
ATOM 797 O O . LYS A 1 101 ? 18.070 1.881 4.917 1.00 94.31 101 LYS A O 1
ATOM 802 N N . GLY A 1 102 ? 19.420 2.684 3.307 1.00 94.44 102 GLY A N 1
ATOM 803 C CA . GLY A 1 102 ? 18.660 3.920 3.071 1.00 94.44 102 GLY A CA 1
ATOM 804 C C . GLY A 1 102 ? 17.198 3.651 2.696 1.00 94.44 102 GLY A C 1
ATOM 805 O O . GLY A 1 102 ? 16.285 4.205 3.308 1.00 94.44 102 GLY A O 1
ATOM 806 N N . ALA A 1 103 ? 16.963 2.710 1.773 1.00 95.25 103 ALA A N 1
ATOM 807 C CA . ALA A 1 103 ? 15.621 2.239 1.424 1.00 95.25 103 ALA A CA 1
ATOM 808 C C . ALA A 1 103 ? 14.887 1.614 2.626 1.00 95.25 103 ALA A C 1
ATOM 810 O O . ALA A 1 103 ? 13.689 1.809 2.794 1.00 95.25 103 ALA A O 1
ATOM 811 N N . GLY A 1 104 ? 15.588 0.849 3.467 1.00 94.44 104 GLY A N 1
ATOM 812 C CA . GLY A 1 104 ? 15.057 0.259 4.698 1.00 94.44 104 GLY A CA 1
ATOM 813 C C . GLY A 1 104 ? 14.564 1.307 5.691 1.00 94.44 104 GLY A C 1
ATOM 814 O O . GLY A 1 104 ? 13.433 1.210 6.159 1.00 94.44 104 GLY A O 1
ATOM 815 N N . CYS A 1 105 ? 15.370 2.340 5.947 1.00 93.12 105 CYS A N 1
ATOM 816 C CA . CYS A 1 105 ? 15.002 3.449 6.827 1.00 93.12 105 CYS A CA 1
ATOM 817 C C . CYS A 1 105 ? 13.751 4.185 6.326 1.00 93.12 105 CYS A C 1
ATOM 819 O O . CYS A 1 105 ? 12.887 4.527 7.132 1.00 93.12 105 CYS A O 1
ATOM 821 N N . LEU A 1 106 ? 13.633 4.380 5.007 1.00 93.00 106 LEU A N 1
ATOM 822 C CA . LEU A 1 106 ? 12.474 5.026 4.386 1.00 93.00 106 LEU A CA 1
ATOM 823 C C . LEU A 1 106 ? 11.218 4.135 4.394 1.00 93.00 106 LEU A C 1
ATOM 825 O O . LEU A 1 106 ? 10.119 4.621 4.649 1.00 93.00 106 LEU A O 1
ATOM 829 N N . ALA A 1 107 ? 11.372 2.836 4.123 1.00 92.62 107 ALA A N 1
ATOM 830 C CA . ALA A 1 107 ? 10.263 1.885 4.016 1.00 92.62 107 ALA A CA 1
ATOM 831 C C . ALA A 1 107 ? 9.711 1.401 5.361 1.00 92.62 107 ALA A C 1
ATOM 833 O O . ALA A 1 107 ? 8.667 0.751 5.375 1.00 92.62 107 ALA A O 1
ATOM 834 N N . PHE A 1 108 ? 10.427 1.621 6.468 1.00 89.56 108 PHE A N 1
ATOM 835 C CA . PHE A 1 108 ? 9.997 1.129 7.771 1.00 89.56 108 PHE A CA 1
ATOM 836 C C . PHE A 1 108 ? 8.701 1.821 8.201 1.00 89.56 108 PHE A C 1
ATOM 838 O O . PHE A 1 108 ? 8.678 3.010 8.535 1.00 89.56 108 PHE A O 1
ATOM 845 N N . ASP A 1 109 ? 7.626 1.042 8.186 1.00 86.44 109 ASP A N 1
ATOM 846 C CA . ASP A 1 109 ? 6.259 1.523 8.308 1.00 86.44 109 ASP A CA 1
ATOM 847 C C . ASP A 1 109 ? 5.420 0.558 9.163 1.00 86.44 109 ASP A C 1
ATOM 849 O O . ASP A 1 109 ? 4.602 -0.206 8.643 1.00 86.44 109 ASP A O 1
ATOM 853 N N . PRO A 1 110 ? 5.643 0.553 10.487 1.00 81.62 110 PRO A N 1
ATOM 854 C CA . PRO A 1 110 ? 5.010 -0.399 11.398 1.00 81.62 110 PRO A CA 1
ATOM 855 C C . PRO A 1 110 ? 3.491 -0.199 11.503 1.00 81.62 110 PRO A C 1
ATOM 857 O O . PRO A 1 110 ? 2.774 -1.142 11.817 1.00 81.62 110 PRO A O 1
ATOM 860 N N . GLY A 1 111 ? 2.996 1.012 11.217 1.00 77.94 111 GLY A N 1
ATOM 861 C CA . GLY A 1 111 ? 1.565 1.333 11.192 1.00 77.94 111 GLY A CA 1
ATOM 862 C C . GLY A 1 111 ? 0.900 1.146 9.827 1.00 77.94 111 GLY A C 1
ATOM 863 O O . GLY A 1 111 ? -0.300 1.363 9.707 1.00 77.94 111 GLY A O 1
ATOM 864 N N . GLN A 1 112 ? 1.667 0.773 8.801 1.00 81.00 112 GLN A N 1
ATOM 865 C CA . GLN A 1 112 ? 1.233 0.656 7.410 1.00 81.00 112 GLN A CA 1
ATOM 866 C C . GLN A 1 112 ? 0.629 1.927 6.771 1.00 81.00 112 GLN A C 1
ATOM 868 O O . GLN A 1 112 ? -0.207 1.838 5.870 1.00 81.00 112 GLN A O 1
ATOM 873 N N . GLN A 1 113 ? 1.077 3.107 7.199 1.00 84.38 113 GLN A N 1
ATOM 874 C CA . GLN A 1 113 ? 0.525 4.407 6.794 1.00 84.38 113 GLN A CA 1
ATOM 875 C C . GLN A 1 113 ? 1.388 5.163 5.768 1.00 84.38 113 GLN A C 1
ATOM 877 O O . GLN A 1 113 ? 1.007 6.226 5.286 1.00 84.38 113 GLN A O 1
ATOM 882 N N . HIS A 1 114 ? 2.566 4.650 5.414 1.00 88.94 114 HIS A N 1
ATOM 883 C CA . HIS A 1 114 ? 3.569 5.350 4.605 1.00 88.94 114 HIS A CA 1
ATOM 884 C C . HIS A 1 114 ? 3.790 4.695 3.244 1.00 88.94 114 HIS A C 1
ATOM 886 O O . HIS A 1 114 ? 4.921 4.470 2.805 1.00 88.94 114 HIS A O 1
ATOM 892 N N . VAL A 1 115 ? 2.693 4.419 2.544 1.00 93.12 115 VAL A N 1
ATOM 893 C CA . VAL A 1 115 ? 2.694 3.739 1.245 1.00 93.12 115 VAL A CA 1
ATOM 894 C C . VAL A 1 115 ? 3.607 4.396 0.203 1.00 93.12 115 VAL A C 1
ATOM 896 O O . VAL A 1 115 ? 4.321 3.686 -0.505 1.00 93.12 115 VAL A O 1
ATOM 899 N N . TRP A 1 116 ? 3.677 5.728 0.155 1.00 94.50 116 TRP A N 1
ATOM 900 C CA . TRP A 1 116 ? 4.563 6.456 -0.761 1.00 94.50 116 TRP A CA 1
ATOM 901 C C . TRP A 1 116 ? 6.044 6.212 -0.465 1.00 94.50 116 TRP A C 1
ATOM 903 O O . TRP A 1 116 ? 6.829 5.976 -1.380 1.00 94.50 116 TRP A O 1
ATOM 913 N N . ALA A 1 117 ? 6.415 6.194 0.817 1.00 94.12 117 ALA A N 1
ATOM 914 C CA . ALA A 1 117 ? 7.778 5.921 1.261 1.00 94.12 117 ALA A CA 1
ATOM 915 C C . ALA A 1 117 ? 8.191 4.476 0.969 1.00 94.12 117 ALA A C 1
ATOM 917 O O . ALA A 1 117 ? 9.285 4.241 0.456 1.00 94.12 117 ALA A O 1
ATOM 918 N N . ARG A 1 118 ? 7.287 3.515 1.198 1.00 94.19 118 ARG A N 1
ATOM 919 C CA . ARG A 1 118 ? 7.498 2.114 0.803 1.00 94.19 118 ARG A CA 1
ATOM 920 C C . ARG A 1 118 ? 7.669 1.975 -0.709 1.00 94.19 118 ARG A C 1
ATOM 922 O O . ARG A 1 118 ? 8.617 1.335 -1.147 1.00 94.19 118 ARG A O 1
ATOM 929 N N . SER A 1 119 ? 6.817 2.634 -1.492 1.00 96.12 119 SER A N 1
ATOM 930 C CA . SER A 1 119 ? 6.858 2.580 -2.960 1.00 96.12 119 SER A CA 1
ATOM 931 C C . SER A 1 119 ? 8.157 3.155 -3.526 1.00 96.12 119 SER A C 1
ATOM 933 O O . SER A 1 119 ? 8.771 2.550 -4.408 1.00 96.12 119 SER A O 1
ATOM 935 N N . CYS A 1 120 ? 8.602 4.291 -2.984 1.00 97.06 120 CYS A N 1
ATOM 936 C CA . CYS A 1 120 ? 9.869 4.930 -3.329 1.00 97.06 120 CYS A CA 1
ATOM 937 C C . CYS A 1 120 ? 11.067 4.039 -2.969 1.00 97.06 120 CYS A C 1
ATOM 939 O O . CYS A 1 120 ? 11.946 3.787 -3.795 1.00 97.06 120 CYS A O 1
ATOM 941 N N . ALA A 1 121 ? 11.069 3.477 -1.759 1.00 96.44 121 ALA A N 1
ATOM 942 C CA . ALA A 1 121 ? 12.098 2.541 -1.330 1.00 96.44 121 ALA A CA 1
ATOM 943 C C . ALA A 1 121 ? 12.142 1.279 -2.206 1.00 96.44 121 ALA A C 1
ATOM 945 O O . ALA A 1 121 ? 13.225 0.812 -2.556 1.00 96.44 121 ALA A O 1
ATOM 946 N N . ASP A 1 122 ? 10.988 0.743 -2.606 1.00 95.19 122 ASP A N 1
ATOM 947 C CA . ASP A 1 122 ? 10.907 -0.396 -3.521 1.00 95.19 122 ASP A CA 1
ATOM 948 C C . ASP A 1 122 ? 11.393 -0.045 -4.931 1.00 95.19 122 ASP A C 1
ATOM 950 O O . ASP A 1 122 ? 12.027 -0.883 -5.575 1.00 95.19 122 ASP A O 1
ATOM 954 N N . ALA A 1 123 ? 11.185 1.194 -5.394 1.00 96.25 123 ALA A N 1
ATOM 955 C CA . ALA A 1 123 ? 11.782 1.697 -6.631 1.00 96.25 123 ALA A CA 1
ATOM 956 C C . ALA A 1 123 ? 13.316 1.677 -6.551 1.00 96.25 123 ALA A C 1
ATOM 958 O O . ALA A 1 123 ? 13.971 1.141 -7.449 1.00 96.25 123 ALA A O 1
ATOM 959 N N . LEU A 1 124 ? 13.886 2.186 -5.448 1.00 95.69 124 LEU A N 1
ATOM 960 C CA . LEU A 1 124 ? 15.333 2.176 -5.218 1.00 95.69 124 LEU A CA 1
ATOM 961 C C . LEU A 1 124 ? 15.877 0.745 -5.172 1.00 95.69 124 LEU A C 1
ATOM 963 O O . LEU A 1 124 ? 16.860 0.433 -5.841 1.00 95.69 124 LEU A O 1
ATOM 967 N N . ARG A 1 125 ? 15.222 -0.155 -4.428 1.00 93.75 125 ARG A N 1
ATOM 968 C CA . ARG A 1 125 ? 15.617 -1.572 -4.358 1.00 93.75 125 ARG A CA 1
ATOM 969 C C . ARG A 1 125 ? 15.549 -2.251 -5.720 1.00 93.75 125 ARG A C 1
ATOM 971 O O . ARG A 1 125 ? 16.453 -3.012 -6.051 1.00 93.75 125 ARG A O 1
ATOM 978 N N . ALA A 1 126 ? 14.505 -1.982 -6.502 1.00 92.06 126 ALA A N 1
ATOM 979 C CA . ALA A 1 126 ? 14.349 -2.546 -7.838 1.00 92.06 126 ALA A CA 1
ATOM 980 C C . ALA A 1 126 ? 15.457 -2.071 -8.787 1.00 92.06 126 ALA A C 1
ATOM 982 O O . ALA A 1 126 ? 16.017 -2.890 -9.511 1.00 92.06 126 ALA A O 1
ATOM 983 N N . LEU A 1 127 ? 15.803 -0.780 -8.753 1.00 92.62 127 LEU A N 1
ATOM 984 C CA . LEU A 1 127 ? 16.905 -0.223 -9.536 1.00 92.62 127 LEU A CA 1
ATOM 985 C C . LEU A 1 127 ? 18.245 -0.850 -9.131 1.00 92.62 127 LEU A C 1
ATOM 987 O O . LEU A 1 127 ? 18.919 -1.465 -9.951 1.00 92.62 127 LEU A O 1
ATOM 991 N N . ILE A 1 128 ? 18.611 -0.740 -7.852 1.00 91.12 128 ILE A N 1
ATOM 992 C CA . ILE A 1 128 ? 19.917 -1.180 -7.343 1.00 91.12 128 ILE A CA 1
ATOM 993 C C . ILE A 1 128 ? 20.073 -2.704 -7.412 1.00 91.12 128 ILE A C 1
ATOM 995 O O . ILE A 1 128 ? 21.164 -3.208 -7.676 1.00 91.12 128 ILE A O 1
ATOM 999 N N . GLY A 1 129 ? 18.985 -3.453 -7.218 1.00 88.44 129 GLY A N 1
ATOM 1000 C CA . GLY A 1 129 ? 18.975 -4.910 -7.331 1.00 88.44 129 GLY A CA 1
ATOM 1001 C C . GLY A 1 129 ? 19.344 -5.407 -8.731 1.00 88.44 129 GLY A C 1
ATOM 1002 O O . GLY A 1 129 ? 20.004 -6.437 -8.850 1.00 88.44 129 GLY A O 1
ATOM 1003 N N . LYS A 1 130 ? 18.987 -4.649 -9.775 1.00 84.56 130 LYS A N 1
ATOM 1004 C CA . LYS A 1 130 ? 19.282 -4.973 -11.180 1.00 84.56 130 LYS A CA 1
ATOM 1005 C C . LYS A 1 130 ? 20.712 -4.637 -11.607 1.00 84.56 130 LYS A C 1
ATOM 1007 O O . LYS A 1 130 ? 21.200 -5.193 -12.586 1.00 84.56 130 LYS A O 1
ATOM 1012 N N . LEU A 1 131 ? 21.409 -3.776 -10.869 1.00 79.00 131 LEU A N 1
ATOM 1013 C CA . LEU A 1 131 ? 22.814 -3.448 -11.113 1.00 79.00 131 LEU A CA 1
ATOM 1014 C C . LEU A 1 131 ? 23.707 -4.569 -10.531 1.00 79.00 131 LEU A C 1
ATOM 1016 O O . LEU A 1 131 ? 24.148 -4.493 -9.386 1.00 79.00 131 LEU A O 1
ATOM 1020 N N . TYR A 1 132 ? 23.914 -5.678 -11.251 1.00 62.59 132 TYR A N 1
ATOM 1021 C CA . TYR A 1 132 ? 24.754 -6.810 -10.806 1.00 62.59 132 TYR A CA 1
ATOM 1022 C C . TYR A 1 132 ? 26.235 -6.651 -11.206 1.00 62.59 132 TYR A C 1
ATOM 1024 O O . TYR A 1 132 ? 26.505 -6.264 -12.336 1.00 62.59 132 TYR A O 1
ATOM 1032 N N . ALA A 1 133 ? 27.149 -6.964 -10.263 1.00 58.06 133 ALA A N 1
ATOM 1033 C CA . ALA A 1 133 ? 28.531 -7.487 -10.416 1.00 58.06 133 ALA A CA 1
ATOM 1034 C C . ALA A 1 133 ? 29.540 -6.957 -9.371 1.00 58.06 133 ALA A C 1
ATOM 1036 O O . ALA A 1 133 ? 30.552 -7.609 -9.144 1.00 58.06 133 ALA A O 1
ATOM 1037 N N . LYS A 1 134 ? 29.302 -5.804 -8.729 1.00 59.69 134 LYS A N 1
ATOM 1038 C CA . LYS A 1 134 ? 30.300 -5.164 -7.848 1.00 59.69 134 LYS A CA 1
ATOM 1039 C C . LYS A 1 134 ? 29.723 -4.776 -6.488 1.00 59.69 134 LYS A C 1
ATOM 1041 O O . LYS A 1 134 ? 28.564 -4.371 -6.389 1.00 59.69 134 LYS A O 1
ATOM 1046 N N . GLU A 1 135 ? 30.539 -4.920 -5.447 1.00 73.75 135 GLU A N 1
ATOM 1047 C CA . GLU A 1 135 ? 30.217 -4.498 -4.080 1.00 73.75 135 GLU A CA 1
ATOM 1048 C C . GLU A 1 135 ? 30.149 -2.966 -3.968 1.00 73.75 135 GLU A C 1
ATOM 1050 O O . GLU A 1 135 ? 29.225 -2.418 -3.356 1.00 73.75 135 GLU A O 1
ATOM 1055 N N . MET A 1 136 ? 31.061 -2.293 -4.675 1.00 84.31 136 MET A N 1
ATOM 1056 C CA . MET A 1 136 ? 31.048 -0.854 -4.928 1.00 84.31 136 MET A CA 1
ATOM 1057 C C . MET A 1 136 ? 30.278 -0.536 -6.214 1.00 84.31 136 MET A C 1
ATOM 1059 O O . MET A 1 136 ? 30.530 -1.106 -7.277 1.00 84.31 136 MET A O 1
ATOM 1063 N N . LEU A 1 137 ? 29.339 0.394 -6.100 1.00 86.62 137 LEU A N 1
ATOM 1064 C CA . LEU A 1 137 ? 28.517 0.936 -7.170 1.00 86.62 137 LEU A CA 1
ATOM 1065 C C . LEU A 1 137 ? 29.014 2.338 -7.500 1.00 86.62 137 LEU A C 1
ATOM 1067 O O . LEU A 1 137 ? 28.934 3.233 -6.661 1.00 86.62 137 LEU A O 1
ATOM 1071 N N . ASP A 1 138 ? 29.481 2.514 -8.728 1.00 87.88 138 ASP A N 1
ATOM 1072 C CA . ASP A 1 138 ? 29.717 3.829 -9.308 1.00 87.88 138 ASP A CA 1
ATOM 1073 C C . ASP A 1 138 ? 28.425 4.299 -9.995 1.00 87.88 138 ASP A C 1
ATOM 1075 O O . ASP A 1 138 ? 28.033 3.780 -11.042 1.00 87.88 138 ASP A O 1
ATOM 1079 N N . LEU A 1 139 ? 27.716 5.228 -9.354 1.00 88.88 139 LEU A N 1
ATOM 1080 C CA . LEU A 1 139 ? 26.447 5.782 -9.828 1.00 88.88 139 LEU A CA 1
ATOM 1081 C C . LEU A 1 139 ? 26.653 6.825 -10.934 1.00 88.88 139 LEU A C 1
ATOM 1083 O O . LEU A 1 139 ? 25.710 7.098 -11.684 1.00 88.88 139 LEU A O 1
ATOM 1087 N N . SER A 1 140 ? 27.864 7.379 -11.058 1.00 87.50 140 SER A N 1
ATOM 1088 C CA . SER A 1 140 ? 28.229 8.304 -12.137 1.00 87.50 140 SER A CA 1
ATOM 1089 C C . SER A 1 140 ? 28.297 7.584 -13.489 1.00 87.50 140 SER A C 1
ATOM 1091 O O . SER A 1 140 ? 27.959 8.147 -14.527 1.00 87.50 140 SER A O 1
ATOM 1093 N N . ALA A 1 141 ? 28.629 6.288 -13.468 1.00 87.56 141 ALA A N 1
ATOM 1094 C CA . ALA A 1 141 ? 28.673 5.429 -14.647 1.00 87.56 141 ALA A CA 1
ATOM 1095 C C . ALA A 1 141 ? 27.283 5.003 -15.166 1.00 87.56 141 ALA A C 1
ATOM 1097 O O . ALA A 1 141 ? 27.180 4.376 -16.225 1.00 87.56 141 ALA A O 1
ATOM 1098 N N . LEU A 1 142 ? 26.200 5.302 -14.436 1.00 89.00 142 LEU A N 1
ATOM 1099 C CA . LEU A 1 142 ? 24.844 5.011 -14.898 1.00 89.00 142 LEU A CA 1
ATOM 1100 C C . LEU A 1 142 ? 24.468 5.936 -16.056 1.00 89.00 142 LEU A C 1
ATOM 1102 O O . LEU A 1 142 ? 24.669 7.144 -16.000 1.00 89.00 142 LEU A O 1
ATOM 1106 N N . THR A 1 143 ? 23.841 5.373 -17.086 1.00 89.44 143 THR A N 1
ATOM 1107 C CA . THR A 1 143 ? 23.385 6.119 -18.266 1.00 89.44 143 THR A CA 1
ATOM 1108 C C . THR A 1 143 ? 21.937 5.774 -18.617 1.00 89.44 143 THR A C 1
ATOM 1110 O O . THR A 1 143 ? 21.366 4.800 -18.112 1.00 89.44 143 THR A O 1
ATOM 1113 N N . GLY A 1 144 ? 21.318 6.603 -19.463 1.00 92.50 144 GLY A N 1
ATOM 1114 C CA . GLY A 1 144 ? 19.969 6.381 -19.987 1.00 92.50 144 GLY A CA 1
ATOM 1115 C C . GLY A 1 144 ? 18.909 6.196 -18.897 1.00 92.50 144 GLY A C 1
ATOM 1116 O O . GLY A 1 144 ? 18.871 6.932 -17.910 1.00 92.50 144 GLY A O 1
ATOM 1117 N N . ASP A 1 145 ? 18.058 5.183 -19.072 1.00 93.88 145 ASP A N 1
ATOM 1118 C CA . ASP A 1 145 ? 16.917 4.904 -18.190 1.00 93.88 145 ASP A CA 1
ATOM 1119 C C . ASP A 1 145 ? 17.334 4.629 -16.734 1.00 93.88 145 ASP A C 1
ATOM 1121 O O . ASP A 1 145 ? 16.604 4.992 -15.812 1.00 93.88 145 ASP A O 1
ATOM 1125 N N . ALA A 1 146 ? 18.514 4.042 -16.498 1.00 93.25 146 ALA A N 1
ATOM 1126 C CA . ALA A 1 146 ? 19.006 3.781 -15.144 1.00 93.25 146 ALA A CA 1
ATOM 1127 C C . ALA A 1 146 ? 19.365 5.070 -14.397 1.00 93.25 146 ALA A C 1
ATOM 1129 O O . ALA A 1 146 ? 18.999 5.220 -13.229 1.00 93.25 146 ALA A O 1
ATOM 1130 N N . ARG A 1 147 ? 20.030 6.015 -15.075 1.00 94.44 147 ARG A N 1
ATOM 1131 C CA . ARG A 1 147 ? 20.375 7.320 -14.494 1.00 94.44 147 ARG A CA 1
ATOM 1132 C C . ARG A 1 147 ? 19.126 8.155 -14.236 1.00 94.44 147 ARG A C 1
ATOM 1134 O O . ARG A 1 147 ? 18.932 8.626 -13.121 1.00 94.44 147 ARG A O 1
ATOM 1141 N N . SER A 1 148 ? 18.240 8.258 -15.228 1.00 96.44 148 SER A N 1
ATOM 1142 C CA . SER A 1 148 ? 16.992 9.016 -15.091 1.00 96.44 148 SER A CA 1
ATOM 1143 C C . SER A 1 148 ? 16.067 8.440 -14.009 1.00 96.44 148 SER A C 1
ATOM 1145 O O . SER A 1 148 ? 15.423 9.204 -13.289 1.00 96.44 148 SER A O 1
ATOM 1147 N N . ALA A 1 149 ? 16.018 7.111 -13.846 1.00 96.62 149 ALA A N 1
ATOM 1148 C CA . ALA A 1 149 ? 15.305 6.486 -12.733 1.00 96.62 149 ALA A CA 1
ATOM 1149 C C . ALA A 1 149 ? 15.938 6.832 -11.381 1.00 96.62 149 ALA A C 1
ATOM 1151 O O . ALA A 1 149 ? 15.205 7.180 -10.457 1.00 96.62 149 ALA A O 1
ATOM 1152 N N . LEU A 1 150 ? 17.271 6.757 -11.258 1.00 96.25 150 LEU A N 1
ATOM 1153 C CA . LEU A 1 150 ? 17.970 7.098 -10.018 1.00 96.25 150 LEU A CA 1
ATOM 1154 C C . LEU A 1 150 ? 17.661 8.534 -9.588 1.00 96.25 150 LEU A C 1
ATOM 1156 O O . LEU A 1 150 ? 17.242 8.745 -8.457 1.00 96.25 150 LEU A O 1
ATOM 1160 N N . GLU A 1 151 ? 17.821 9.500 -10.490 1.00 96.56 151 GLU A N 1
ATOM 1161 C CA . GLU A 1 151 ? 17.586 10.922 -10.208 1.00 96.56 151 GLU A CA 1
ATOM 1162 C C . GLU A 1 151 ? 16.145 11.179 -9.752 1.00 96.56 151 GLU A C 1
ATOM 1164 O O . GLU A 1 151 ? 15.922 11.829 -8.731 1.00 96.56 151 GLU A O 1
ATOM 1169 N N . CYS A 1 152 ? 15.165 10.592 -10.446 1.00 97.62 152 CYS A N 1
ATOM 1170 C CA . CYS A 1 152 ? 13.755 10.685 -10.066 1.00 97.62 152 CYS A CA 1
ATOM 1171 C C . CYS A 1 152 ? 13.478 10.063 -8.688 1.00 97.62 152 CYS A C 1
ATOM 1173 O O . CYS A 1 152 ? 12.733 10.630 -7.888 1.00 97.62 152 CYS A O 1
ATOM 1175 N N . ILE A 1 153 ? 14.090 8.913 -8.385 1.00 97.44 153 ILE A N 1
ATOM 1176 C CA . ILE A 1 153 ? 13.952 8.250 -7.083 1.00 97.44 153 ILE A CA 1
ATOM 1177 C C . ILE A 1 153 ? 14.570 9.104 -5.977 1.00 97.44 153 ILE A C 1
ATOM 1179 O O . ILE A 1 153 ? 13.922 9.295 -4.955 1.00 97.44 153 ILE A O 1
ATOM 1183 N N . LEU A 1 154 ? 15.782 9.636 -6.163 1.00 96.31 154 LEU A N 1
ATOM 1184 C CA . LEU A 1 154 ? 16.443 10.472 -5.156 1.00 96.31 154 LEU A CA 1
ATOM 1185 C C . LEU A 1 154 ? 15.636 11.744 -4.871 1.00 96.31 154 LEU A C 1
ATOM 1187 O O . LEU A 1 154 ? 15.438 12.072 -3.704 1.00 96.31 154 LEU A O 1
ATOM 1191 N N . GLN A 1 155 ? 15.097 12.395 -5.907 1.00 96.06 155 GLN A N 1
ATOM 1192 C CA . GLN A 1 155 ? 14.192 13.533 -5.731 1.00 96.06 155 GLN A CA 1
ATOM 1193 C C . GLN A 1 155 ? 12.926 13.129 -4.962 1.00 96.06 155 GLN A C 1
ATOM 1195 O O . GLN A 1 155 ? 12.535 13.793 -4.009 1.00 96.06 155 GLN A O 1
ATOM 1200 N N . TRP A 1 156 ? 12.313 11.996 -5.313 1.00 96.25 156 TRP A N 1
ATOM 1201 C CA . TRP A 1 156 ? 11.136 11.503 -4.599 1.00 96.25 156 TRP A CA 1
ATOM 1202 C C . TRP A 1 156 ? 11.442 11.187 -3.125 1.00 96.25 156 TRP A C 1
ATOM 1204 O O . TRP A 1 156 ? 10.625 11.463 -2.247 1.00 96.25 156 TRP A O 1
ATOM 1214 N N . MET A 1 157 ? 12.620 10.641 -2.819 1.00 95.62 157 MET A N 1
ATOM 1215 C CA . MET A 1 157 ? 13.043 10.426 -1.434 1.00 95.62 157 MET A CA 1
ATOM 1216 C C . MET A 1 157 ? 13.146 11.750 -0.666 1.00 95.62 157 MET A C 1
ATOM 1218 O O . MET A 1 157 ? 12.728 11.795 0.489 1.00 95.62 157 MET A O 1
ATOM 1222 N N . GLU A 1 158 ? 13.660 12.812 -1.290 1.00 94.19 158 GLU A N 1
ATOM 1223 C CA . GLU A 1 158 ? 13.748 14.148 -0.684 1.00 94.19 158 GLU A CA 1
ATOM 1224 C C . GLU A 1 158 ? 12.377 14.736 -0.376 1.00 94.19 158 GLU A C 1
ATOM 1226 O O . GLU A 1 158 ? 12.151 15.175 0.754 1.00 94.19 158 GLU A O 1
ATOM 1231 N N . ASP A 1 159 ? 11.443 14.650 -1.327 1.00 93.12 159 ASP A N 1
ATOM 1232 C CA . ASP A 1 159 ? 10.069 15.131 -1.153 1.00 93.12 159 ASP A CA 1
ATOM 1233 C C . ASP A 1 159 ? 9.398 14.493 0.083 1.00 93.12 159 ASP A C 1
ATOM 1235 O O . ASP A 1 159 ? 8.604 15.131 0.770 1.00 93.12 159 ASP A O 1
ATOM 1239 N N . LEU A 1 160 ? 9.747 13.239 0.399 1.00 91.94 160 LEU A N 1
ATOM 1240 C CA . LEU A 1 160 ? 9.175 12.451 1.498 1.00 91.94 160 LEU A CA 1
ATOM 1241 C C . LEU A 1 160 ? 9.862 12.641 2.866 1.00 91.94 160 LEU A C 1
ATOM 1243 O O . LEU A 1 160 ? 9.420 12.040 3.858 1.00 91.94 160 LEU A O 1
ATOM 1247 N N . CYS A 1 161 ? 10.950 13.415 2.933 1.00 86.44 161 CYS A N 1
ATOM 1248 C CA . CYS A 1 161 ? 11.740 13.631 4.153 1.00 86.44 161 CYS A CA 1
ATOM 1249 C C . CYS A 1 161 ? 11.265 14.818 5.018 1.00 86.44 161 CYS A C 1
ATOM 1251 O O . CYS A 1 161 ? 11.882 15.102 6.042 1.00 86.44 161 CYS A O 1
ATOM 1253 N N . SER A 1 162 ? 10.188 15.510 4.646 1.00 70.50 162 SER A N 1
ATOM 1254 C CA . SER A 1 162 ? 9.765 16.777 5.266 1.00 70.50 162 SER A CA 1
ATOM 1255 C C . SER A 1 162 ? 8.654 16.659 6.325 1.00 70.50 162 SER A C 1
ATOM 1257 O O . SER A 1 162 ? 8.348 17.641 6.997 1.00 70.50 162 SER A O 1
ATOM 1259 N N . GLU A 1 163 ? 8.064 15.477 6.523 1.00 64.56 163 GLU A N 1
ATOM 1260 C CA . GLU A 1 163 ? 6.829 15.322 7.309 1.00 64.56 163 GLU A CA 1
ATOM 1261 C C . GLU A 1 163 ? 7.061 14.749 8.720 1.00 64.56 163 GLU A C 1
ATOM 1263 O O . GLU A 1 163 ? 7.643 13.668 8.890 1.00 64.56 163 GLU A O 1
ATOM 1268 N N . THR A 1 164 ? 6.538 15.434 9.746 1.00 69.25 164 THR A N 1
ATOM 1269 C CA . THR A 1 164 ? 6.282 14.827 11.061 1.00 69.25 164 THR A CA 1
ATOM 1270 C C . THR A 1 164 ? 5.069 13.906 10.973 1.00 69.25 164 THR A C 1
ATOM 1272 O O . THR A 1 164 ? 4.177 14.098 10.151 1.00 69.25 164 THR A O 1
ATOM 1275 N N . CYS A 1 165 ? 5.049 12.855 11.790 1.00 79.31 165 CYS A N 1
ATOM 1276 C CA . CYS A 1 165 ? 4.106 11.766 11.608 1.00 79.31 165 CYS A CA 1
ATOM 1277 C C . CYS A 1 165 ? 3.454 11.344 12.928 1.00 79.31 165 CYS A C 1
ATOM 1279 O O . CYS A 1 165 ? 4.096 10.754 13.799 1.00 79.31 165 CYS A O 1
ATOM 1281 N N . GLU A 1 166 ? 2.152 11.600 13.014 1.00 85.25 166 GLU A N 1
ATOM 1282 C CA . GLU A 1 166 ? 1.247 11.039 14.010 1.00 85.25 166 GLU A CA 1
ATOM 1283 C C . GLU A 1 166 ? 0.016 10.485 13.290 1.00 85.25 166 GLU A C 1
ATOM 1285 O O . GLU A 1 166 ? -0.556 11.146 12.425 1.00 85.25 166 GLU A O 1
ATOM 1290 N N . HIS A 1 167 ? -0.389 9.269 13.646 1.00 86.00 167 HIS A N 1
ATOM 1291 C CA . HIS A 1 167 ? -1.509 8.572 13.020 1.00 86.00 167 HIS A CA 1
ATOM 1292 C C . HIS A 1 167 ? -2.596 8.299 14.043 1.00 86.00 167 HIS A C 1
ATOM 1294 O O . HIS A 1 167 ? -2.309 7.838 15.143 1.00 86.00 167 HIS A O 1
ATOM 1300 N N . SER A 1 168 ? -3.850 8.552 13.686 1.00 83.25 168 SER A N 1
ATOM 1301 C CA . SER A 1 168 ? -4.987 8.231 14.551 1.00 83.25 168 SER A CA 1
ATOM 1302 C C . SER A 1 168 ? -5.511 6.828 14.270 1.00 83.25 168 SER A C 1
ATOM 1304 O O . SER A 1 168 ? -5.742 6.468 13.119 1.00 83.25 168 SER A O 1
ATOM 1306 N N . SER A 1 169 ? -5.768 6.060 15.324 1.00 79.31 169 SER A N 1
ATOM 1307 C CA . SER A 1 169 ? -6.492 4.794 15.243 1.00 79.31 169 SER A CA 1
ATOM 1308 C C . SER A 1 169 ? -7.925 5.018 14.735 1.00 79.31 169 SER A C 1
ATOM 1310 O O . SER A 1 169 ? -8.566 6.002 15.121 1.00 79.31 169 SER A O 1
ATOM 1312 N N . PRO A 1 170 ? -8.458 4.103 13.904 1.00 69.00 170 PRO A N 1
ATOM 1313 C CA . PRO A 1 170 ? -9.840 4.157 13.434 1.00 69.00 170 PRO A CA 1
ATOM 1314 C C . PRO A 1 170 ? -10.862 3.763 14.512 1.00 69.00 170 PRO A C 1
ATOM 1316 O O . PRO A 1 170 ? -12.047 4.043 14.350 1.00 69.00 170 PRO A O 1
ATOM 1319 N N . VAL A 1 171 ? -10.432 3.092 15.587 1.00 65.75 171 VAL A N 1
ATOM 1320 C CA . VAL A 1 171 ? -11.323 2.596 16.645 1.00 65.75 171 VAL A CA 1
ATOM 1321 C C . VAL A 1 171 ? -11.491 3.670 17.715 1.00 65.75 171 VAL A C 1
ATOM 1323 O O . VAL A 1 171 ? -10.505 4.155 18.274 1.00 65.75 171 VAL A O 1
ATOM 1326 N N . ARG A 1 172 ? -12.749 4.031 17.989 1.00 64.94 172 ARG A N 1
ATOM 1327 C CA . ARG A 1 172 ? -13.137 4.884 19.117 1.00 64.94 172 ARG A CA 1
ATOM 1328 C C . ARG A 1 172 ? -13.402 4.019 20.340 1.00 64.94 172 ARG A C 1
ATOM 1330 O O . ARG A 1 172 ? -13.791 2.865 20.214 1.00 64.94 172 ARG A O 1
ATOM 1337 N N . PHE A 1 173 ? -13.217 4.600 21.516 1.00 56.66 173 PHE A N 1
ATOM 1338 C CA . PHE A 1 173 ? -13.440 3.913 22.783 1.00 56.66 173 PHE A CA 1
ATOM 1339 C C . PHE A 1 173 ? -14.896 3.421 22.975 1.00 56.66 173 PHE A C 1
ATOM 1341 O O . PHE A 1 173 ? -15.105 2.353 23.550 1.00 56.66 173 PHE A O 1
ATOM 1348 N N . ASP A 1 174 ? -15.905 4.154 22.484 1.00 58.84 174 ASP A N 1
ATOM 1349 C CA . ASP A 1 174 ? -17.314 3.740 22.583 1.00 58.84 174 ASP A CA 1
ATOM 1350 C C . ASP A 1 174 ? -17.705 2.775 21.444 1.00 58.84 174 ASP A C 1
ATOM 1352 O O . ASP A 1 174 ? -18.316 3.140 20.437 1.00 58.84 174 ASP A O 1
ATOM 1356 N N . ASP A 1 175 ? -17.331 1.505 21.619 1.00 55.06 175 ASP A N 1
ATOM 1357 C CA . ASP A 1 175 ? -17.535 0.365 20.704 1.00 55.06 175 ASP A CA 1
ATOM 1358 C C . ASP A 1 175 ? -19.020 -0.011 20.449 1.00 55.06 175 ASP A C 1
ATOM 1360 O O . ASP A 1 175 ? -19.329 -1.064 19.879 1.00 55.06 175 ASP A O 1
ATOM 1364 N N . ARG A 1 176 ? -19.979 0.828 20.864 1.00 56.00 176 ARG A N 1
ATOM 1365 C CA . ARG A 1 176 ? -21.409 0.630 20.570 1.00 56.00 176 ARG A CA 1
ATOM 1366 C C . ARG A 1 176 ? -21.758 0.916 19.113 1.00 56.00 176 ARG A C 1
ATOM 1368 O O . ARG A 1 176 ? -22.752 0.383 18.619 1.00 56.00 176 ARG A O 1
ATOM 1375 N N . GLN A 1 177 ? -20.962 1.725 18.419 1.00 62.50 177 GLN A N 1
ATOM 1376 C CA . GLN A 1 177 ? -21.187 2.020 17.006 1.00 62.50 177 GLN A CA 1
ATOM 1377 C C . GLN A 1 177 ? -20.579 0.933 16.113 1.00 62.50 177 GLN A C 1
ATOM 1379 O O . GLN A 1 177 ? -19.465 0.459 16.326 1.00 62.50 177 GLN A O 1
ATOM 1384 N N . SER A 1 178 ? -21.340 0.512 15.101 1.00 74.19 178 SER A N 1
ATOM 1385 C CA . SER A 1 178 ? -20.830 -0.387 14.067 1.00 74.19 178 SER A CA 1
ATOM 1386 C C . SER A 1 178 ? -19.697 0.309 13.313 1.00 74.19 178 SER A C 1
ATOM 1388 O O . SER A 1 178 ? -19.886 1.408 12.804 1.00 74.19 178 SER A O 1
ATOM 1390 N N . LEU A 1 179 ? -18.529 -0.330 13.220 1.00 85.69 179 LEU A N 1
ATOM 1391 C CA . LEU A 1 179 ? -17.416 0.170 12.415 1.00 85.69 179 LEU A CA 1
ATOM 1392 C C . LEU A 1 179 ? -17.818 0.160 10.932 1.00 85.69 179 LEU A C 1
ATOM 1394 O O . LEU A 1 179 ? -18.147 -0.896 10.388 1.00 85.69 179 LEU A O 1
ATOM 1398 N N . GLU A 1 180 ? -17.769 1.322 10.287 1.00 91.50 180 GLU A N 1
ATOM 1399 C CA . GLU A 1 180 ? -18.086 1.480 8.866 1.00 91.50 180 GLU A CA 1
ATOM 1400 C C . GLU A 1 180 ? -16.822 1.753 8.054 1.00 91.50 180 GLU A C 1
ATOM 1402 O O . GLU A 1 180 ? -16.092 2.717 8.312 1.00 91.50 180 GLU A O 1
ATOM 1407 N N . LEU A 1 181 ? -16.566 0.893 7.068 1.00 94.31 181 LEU A N 1
ATOM 1408 C CA . LEU A 1 181 ? -15.367 0.920 6.242 1.00 94.31 181 LEU A CA 1
ATOM 1409 C C . LEU A 1 181 ? -15.702 1.132 4.769 1.00 94.31 181 LEU A C 1
ATOM 1411 O O . LEU A 1 181 ? -16.650 0.557 4.229 1.00 94.31 181 LEU A O 1
ATOM 1415 N N . GLU A 1 182 ? -14.834 1.881 4.107 1.00 95.81 182 GLU A N 1
ATOM 1416 C CA . GLU A 1 182 ? -14.739 1.952 2.658 1.00 95.81 182 GLU A CA 1
ATOM 1417 C C . GLU A 1 182 ? -13.410 1.348 2.212 1.00 95.81 182 GLU A C 1
ATOM 1419 O O . GLU A 1 182 ? -12.347 1.712 2.722 1.00 95.81 182 GLU A O 1
ATOM 1424 N N . ALA A 1 183 ? -13.469 0.439 1.244 1.00 97.00 183 ALA A N 1
ATOM 1425 C CA . ALA A 1 183 ? -12.301 -0.149 0.605 1.00 97.00 183 ALA A CA 1
ATOM 1426 C C . ALA A 1 183 ? -12.348 0.189 -0.888 1.00 97.00 183 ALA A C 1
ATOM 1428 O O . ALA A 1 183 ? -13.317 -0.152 -1.563 1.00 97.00 183 ALA A O 1
ATOM 1429 N N . VAL A 1 184 ? -11.340 0.893 -1.399 1.00 97.00 184 VAL A N 1
ATOM 1430 C CA . VAL A 1 184 ? -11.307 1.394 -2.780 1.00 97.00 184 VAL A CA 1
ATOM 1431 C C . VAL A 1 184 ? -10.027 0.934 -3.458 1.00 97.00 184 VAL A C 1
ATOM 1433 O O . VAL A 1 184 ? -8.950 1.155 -2.905 1.00 97.00 184 VAL A O 1
ATOM 1436 N N . CYS A 1 185 ? -10.129 0.341 -4.647 1.00 97.00 185 CYS A N 1
ATOM 1437 C CA . CYS A 1 185 ? -8.982 -0.089 -5.450 1.00 97.00 185 CYS A CA 1
ATOM 1438 C C . CYS A 1 185 ? -9.003 0.508 -6.862 1.00 97.00 185 CYS A C 1
ATOM 1440 O O . CYS A 1 185 ? -10.068 0.867 -7.365 1.00 97.00 185 CYS A O 1
ATOM 1442 N N . ASP A 1 186 ? -7.825 0.577 -7.479 1.00 96.88 186 ASP A N 1
ATOM 1443 C CA . ASP A 1 186 ? -7.601 1.035 -8.855 1.00 96.88 186 ASP A CA 1
ATOM 1444 C C . ASP A 1 186 ? -6.341 0.357 -9.439 1.00 96.88 186 ASP A C 1
ATOM 1446 O O . ASP A 1 186 ? -5.407 0.002 -8.699 1.00 96.88 186 ASP A O 1
ATOM 1450 N N . ALA A 1 187 ? -6.288 0.173 -10.759 1.00 96.50 187 ALA A N 1
ATOM 1451 C CA . ALA A 1 187 ? -5.117 -0.300 -11.477 1.00 96.50 187 ALA A CA 1
ATOM 1452 C C . ALA A 1 187 ? -4.821 0.499 -12.760 1.00 96.50 187 ALA A C 1
ATOM 1454 O O . ALA A 1 187 ? -5.500 0.415 -13.782 1.00 96.50 187 ALA A O 1
ATOM 1455 N N . SER A 1 188 ? -3.647 1.124 -12.789 1.00 95.00 188 SER A N 1
ATOM 1456 C CA . SER A 1 188 ? -3.108 1.801 -13.964 1.00 95.00 188 SER A CA 1
ATOM 1457 C C . SER A 1 188 ? -2.218 0.878 -14.821 1.00 95.00 188 SER A C 1
ATOM 1459 O O . SER A 1 188 ? -2.091 -0.333 -14.602 1.00 95.00 188 SER A O 1
ATOM 1461 N N . ASN A 1 189 ? -1.564 1.458 -15.835 1.00 93.50 189 ASN A N 1
ATOM 1462 C CA . ASN A 1 189 ? -0.544 0.773 -16.638 1.00 93.50 189 ASN A CA 1
ATOM 1463 C C . ASN A 1 189 ? 0.817 0.644 -15.929 1.00 93.50 189 ASN A C 1
ATOM 1465 O O . ASN A 1 189 ? 1.640 -0.178 -16.347 1.00 93.50 189 ASN A O 1
ATOM 1469 N N . SER A 1 190 ? 1.097 1.452 -14.905 1.00 94.06 190 SER A N 1
ATOM 1470 C CA . SER A 1 190 ? 2.375 1.441 -14.177 1.00 94.06 190 SER A CA 1
ATOM 1471 C C . SER A 1 190 ? 2.302 0.672 -12.864 1.00 94.06 190 SER A C 1
ATOM 1473 O O . SER A 1 190 ? 3.297 0.073 -12.441 1.00 94.06 190 SER A O 1
ATOM 1475 N N . GLY A 1 191 ? 1.123 0.635 -12.250 1.00 96.38 191 GLY A N 1
ATOM 1476 C CA . GLY A 1 191 ? 0.919 0.012 -10.958 1.00 96.38 191 GLY A CA 1
ATOM 1477 C C . GLY A 1 191 ? -0.545 -0.177 -10.593 1.00 96.38 191 GLY A C 1
ATOM 1478 O O . GLY A 1 191 ? -1.457 0.056 -11.384 1.00 96.38 191 GLY A O 1
ATOM 1479 N N . GLY A 1 192 ? -0.753 -0.649 -9.376 1.00 97.12 192 GLY A N 1
ATOM 1480 C CA . GLY A 1 192 ? -2.065 -0.820 -8.779 1.00 97.12 192 GLY A CA 1
ATOM 1481 C C . GLY A 1 192 ? -2.050 -0.329 -7.343 1.00 97.12 192 GLY A C 1
ATOM 1482 O O . GLY A 1 192 ? -0.998 -0.322 -6.699 1.00 97.12 192 GLY A O 1
ATOM 1483 N N . GLY A 1 193 ? -3.197 0.126 -6.859 1.00 96.69 193 GLY A N 1
ATOM 1484 C CA . GLY A 1 193 ? -3.305 0.746 -5.551 1.00 96.69 193 GLY A CA 1
ATOM 1485 C C . GLY A 1 193 ? -4.657 0.502 -4.910 1.00 96.69 193 GLY A C 1
ATOM 1486 O O . GLY A 1 193 ? -5.662 0.299 -5.587 1.00 96.69 193 GLY A O 1
ATOM 1487 N N . TYR A 1 194 ? -4.677 0.511 -3.584 1.00 97.06 194 TYR A N 1
ATOM 1488 C CA . TYR A 1 194 ? -5.920 0.504 -2.827 1.00 97.06 194 TYR A CA 1
ATOM 1489 C C . TYR A 1 194 ? -5.765 1.183 -1.476 1.00 97.06 194 TYR A C 1
ATOM 1491 O O . TYR A 1 194 ? -4.664 1.341 -0.940 1.00 97.06 194 TYR A O 1
ATOM 1499 N N . VAL A 1 195 ? -6.907 1.562 -0.920 1.00 95.44 195 VAL A N 1
ATOM 1500 C CA . VAL A 1 195 ? -7.037 2.135 0.412 1.00 95.44 195 VAL A CA 1
ATOM 1501 C C . VAL A 1 195 ? -8.237 1.521 1.120 1.00 95.44 195 VAL A C 1
ATOM 1503 O O . VAL A 1 195 ? -9.318 1.407 0.550 1.00 95.44 195 VAL A O 1
ATOM 1506 N N . ILE A 1 196 ? -8.041 1.149 2.380 1.00 94.81 196 ILE A N 1
ATOM 1507 C CA . ILE A 1 196 ? -9.085 0.773 3.327 1.00 94.81 196 ILE A CA 1
ATOM 1508 C C . ILE A 1 196 ? -9.119 1.869 4.384 1.00 94.81 196 ILE A C 1
ATOM 1510 O O . ILE A 1 196 ? -8.100 2.176 5.010 1.00 94.81 196 ILE A O 1
ATOM 1514 N N . ARG A 1 197 ? -10.281 2.479 4.579 1.00 92.94 197 ARG A N 1
ATOM 1515 C CA . ARG A 1 197 ? -10.467 3.609 5.490 1.00 92.94 197 ARG A CA 1
ATOM 1516 C C . ARG A 1 197 ? -11.822 3.546 6.176 1.00 92.94 197 ARG A C 1
ATOM 1518 O O . ARG A 1 197 ? -12.719 2.843 5.720 1.00 92.94 197 ARG A O 1
ATOM 1525 N N . THR A 1 198 ? -11.984 4.300 7.252 1.00 91.19 198 THR A N 1
ATOM 1526 C CA . THR A 1 198 ? -13.316 4.575 7.797 1.00 91.19 198 THR A CA 1
ATOM 1527 C C . THR A 1 198 ? -14.082 5.516 6.867 1.00 91.19 198 THR A C 1
ATOM 1529 O O . THR A 1 198 ? -13.473 6.282 6.116 1.00 91.19 198 THR A O 1
ATOM 1532 N N . VAL A 1 199 ? -15.415 5.510 6.942 1.00 88.56 199 VAL A N 1
ATOM 1533 C CA . VAL A 1 199 ? -16.264 6.484 6.219 1.00 88.56 199 VAL A CA 1
ATOM 1534 C C . VAL A 1 199 ? -15.923 7.934 6.610 1.00 88.56 199 VAL A C 1
ATOM 1536 O O . VAL A 1 199 ? -16.027 8.845 5.796 1.00 88.56 199 VAL A O 1
ATOM 1539 N N . GLU A 1 200 ? -15.425 8.149 7.832 1.00 85.94 200 GLU A N 1
ATOM 1540 C CA . GLU A 1 200 ? -14.937 9.451 8.318 1.00 85.94 200 GLU A CA 1
ATOM 1541 C C . GLU A 1 200 ? -13.597 9.888 7.696 1.00 85.94 200 GLU A C 1
ATOM 1543 O O . GLU A 1 200 ? -13.134 10.999 7.947 1.00 85.94 200 GLU A O 1
ATOM 1548 N N . GLY A 1 201 ? -12.956 9.024 6.903 1.00 86.56 201 GLY A N 1
ATOM 1549 C CA . GLY A 1 201 ? -11.726 9.326 6.174 1.00 86.56 201 GLY A CA 1
ATOM 1550 C C . GLY A 1 201 ? -10.430 8.857 6.839 1.00 86.56 201 GLY A C 1
ATOM 1551 O O . GLY A 1 201 ? -9.365 9.039 6.250 1.00 86.56 201 GLY A O 1
ATOM 1552 N N . THR A 1 202 ? -10.476 8.218 8.013 1.00 87.00 202 THR A N 1
ATOM 1553 C CA . THR A 1 202 ? -9.269 7.681 8.664 1.00 87.00 202 THR A CA 1
ATOM 1554 C C . THR A 1 202 ? -8.750 6.479 7.885 1.00 87.00 202 THR A C 1
ATOM 1556 O O . THR A 1 202 ? -9.415 5.444 7.825 1.00 87.00 202 THR A O 1
ATOM 1559 N N . VAL A 1 203 ? -7.554 6.595 7.308 1.00 89.25 203 VAL A N 1
ATOM 1560 C CA . VAL A 1 203 ? -6.894 5.486 6.610 1.00 89.25 203 VAL A CA 1
ATOM 1561 C C . VAL A 1 203 ? -6.482 4.418 7.619 1.00 89.25 203 VAL A C 1
ATOM 1563 O O . VAL A 1 203 ? -5.831 4.698 8.620 1.00 89.25 203 VAL A O 1
ATOM 1566 N N . ILE A 1 204 ? -6.885 3.181 7.349 1.00 88.56 204 ILE A N 1
ATOM 1567 C CA . ILE A 1 204 ? -6.510 2.002 8.134 1.00 88.56 204 ILE A CA 1
ATOM 1568 C C . ILE A 1 204 ? -5.320 1.329 7.472 1.00 88.56 204 ILE A C 1
ATOM 1570 O O . ILE A 1 204 ? -4.328 1.027 8.126 1.00 88.56 204 ILE A O 1
ATOM 1574 N N . LEU A 1 205 ? -5.424 1.118 6.164 1.00 90.38 205 LEU A N 1
ATOM 1575 C CA . LEU A 1 205 ? -4.409 0.460 5.369 1.00 90.38 205 LEU A CA 1
ATOM 1576 C C . LEU A 1 205 ? -4.410 1.069 3.973 1.00 90.38 205 LEU A C 1
ATOM 1578 O O . LEU A 1 205 ? -5.456 1.380 3.409 1.00 90.38 205 LEU A O 1
ATOM 1582 N N . SER A 1 206 ? -3.227 1.233 3.402 1.00 93.12 206 SER A N 1
ATOM 1583 C CA . SER A 1 206 ? -3.074 1.609 2.001 1.00 93.12 206 SER A CA 1
ATOM 1584 C C . SER A 1 206 ? -1.943 0.816 1.377 1.00 93.12 206 SER A C 1
ATOM 1586 O O . SER A 1 206 ? -0.991 0.422 2.054 1.00 93.12 206 SER A O 1
ATOM 1588 N N . CYS A 1 207 ? -2.041 0.576 0.078 1.00 94.75 207 CYS A N 1
ATOM 1589 C CA . CYS A 1 207 ? -1.055 -0.180 -0.669 1.00 94.75 207 CYS A CA 1
ATOM 1590 C C . CYS A 1 207 ? -0.905 0.406 -2.067 1.00 94.75 207 CYS A C 1
ATOM 1592 O O . CYS A 1 207 ? -1.866 0.880 -2.668 1.00 94.75 207 CYS A O 1
ATOM 1594 N N . ALA A 1 208 ? 0.322 0.363 -2.566 1.00 96.00 208 ALA A N 1
ATOM 1595 C CA . ALA A 1 208 ? 0.669 0.697 -3.930 1.00 96.00 208 ALA A CA 1
ATOM 1596 C C . ALA A 1 208 ? 1.721 -0.310 -4.377 1.00 96.00 208 ALA A C 1
ATOM 1598 O O . ALA A 1 208 ? 2.648 -0.632 -3.629 1.00 96.00 208 ALA A O 1
ATOM 1599 N N . VAL A 1 209 ? 1.559 -0.832 -5.585 1.00 94.00 209 VAL A N 1
ATOM 1600 C CA . VAL A 1 209 ? 2.487 -1.784 -6.182 1.00 94.00 209 VAL A CA 1
ATOM 1601 C C . VAL A 1 209 ? 2.830 -1.381 -7.598 1.00 94.00 209 VAL A C 1
ATOM 1603 O O . VAL A 1 209 ? 1.996 -0.869 -8.336 1.00 94.00 209 VAL A O 1
ATOM 1606 N N . ARG A 1 210 ? 4.070 -1.661 -7.988 1.00 94.62 210 ARG A N 1
ATOM 1607 C CA . ARG A 1 210 ? 4.533 -1.520 -9.365 1.00 94.62 210 ARG A CA 1
ATOM 1608 C C . ARG A 1 210 ? 4.282 -2.807 -10.135 1.00 94.62 210 ARG A C 1
ATOM 1610 O O . ARG A 1 210 ? 4.645 -3.882 -9.654 1.00 94.62 210 ARG A O 1
ATOM 1617 N N . TRP A 1 211 ? 3.796 -2.686 -11.364 1.00 93.88 211 TRP A N 1
ATOM 1618 C CA . TRP A 1 211 ? 3.761 -3.809 -12.292 1.00 93.88 211 TRP A CA 1
ATOM 1619 C C . TRP A 1 211 ? 5.149 -4.118 -12.849 1.00 93.88 211 TRP A C 1
ATOM 1621 O O . TRP A 1 211 ? 5.900 -3.235 -13.279 1.00 93.88 211 TRP A O 1
ATOM 1631 N N . ARG A 1 212 ? 5.495 -5.402 -12.881 1.00 90.38 212 ARG A N 1
ATOM 1632 C CA . ARG A 1 212 ? 6.668 -5.901 -13.608 1.00 90.38 212 ARG A CA 1
ATOM 1633 C C . ARG A 1 212 ? 6.432 -5.854 -15.113 1.00 90.38 212 ARG A C 1
ATOM 1635 O O . ARG A 1 212 ? 5.295 -5.769 -15.570 1.00 90.38 212 ARG A O 1
ATOM 1642 N N . LYS A 1 213 ? 7.507 -5.997 -15.896 1.00 89.81 213 LYS A N 1
ATOM 1643 C CA . LYS A 1 213 ? 7.477 -5.920 -17.370 1.00 89.81 213 LYS A CA 1
ATOM 1644 C C . LYS A 1 213 ? 6.363 -6.786 -17.980 1.00 89.81 213 LYS A C 1
ATOM 1646 O O . LYS A 1 213 ? 5.581 -6.289 -18.781 1.00 89.81 213 LYS A O 1
ATOM 1651 N N . GLY A 1 214 ? 6.235 -8.043 -17.543 1.00 89.44 214 GLY A N 1
ATOM 1652 C CA . GLY A 1 214 ? 5.185 -8.952 -18.022 1.00 89.44 214 GLY A CA 1
ATOM 1653 C C . GLY A 1 214 ? 3.771 -8.633 -17.517 1.00 89.44 214 GLY A C 1
ATOM 1654 O O . GLY A 1 214 ? 2.798 -8.912 -18.210 1.00 89.44 214 GLY A O 1
ATOM 1655 N N . GLU A 1 215 ? 3.640 -8.028 -16.337 1.00 91.12 215 GLU A N 1
ATOM 1656 C CA . GLU A 1 215 ? 2.346 -7.685 -15.723 1.00 91.12 215 GLU A CA 1
ATOM 1657 C C . GLU A 1 215 ? 1.721 -6.447 -16.373 1.00 91.12 215 GLU A C 1
ATOM 1659 O O . GLU A 1 215 ? 0.502 -6.338 -16.504 1.00 91.12 215 GLU A O 1
ATOM 1664 N N . ARG A 1 216 ? 2.561 -5.545 -16.888 1.00 90.50 216 ARG A N 1
ATOM 1665 C CA . ARG A 1 216 ? 2.124 -4.378 -17.668 1.00 90.50 216 ARG A CA 1
ATOM 1666 C C . ARG A 1 216 ? 1.437 -4.759 -18.981 1.00 90.50 216 ARG A C 1
ATOM 1668 O O . ARG A 1 216 ? 0.625 -3.989 -19.479 1.00 90.50 216 ARG A O 1
ATOM 1675 N N . LEU A 1 217 ? 1.719 -5.953 -19.509 1.00 89.56 217 LEU A N 1
ATOM 1676 C CA . LEU A 1 217 ? 1.104 -6.490 -20.729 1.00 89.56 217 LEU A CA 1
ATOM 1677 C C . LEU A 1 217 ? -0.245 -7.178 -20.485 1.00 89.56 217 LEU A C 1
ATOM 1679 O O . LEU A 1 217 ? -0.896 -7.594 -21.444 1.00 89.56 217 LEU A O 1
ATOM 1683 N N . TRP A 1 218 ? -0.657 -7.353 -19.225 1.00 90.81 218 TRP A N 1
ATOM 1684 C CA . TRP A 1 218 ? -1.954 -7.949 -18.904 1.00 90.81 218 TRP A CA 1
ATOM 1685 C C . TRP A 1 218 ? -3.102 -7.114 -19.472 1.00 90.81 218 TRP A C 1
ATOM 1687 O O . TRP A 1 218 ? -2.958 -5.916 -19.722 1.00 90.81 218 TRP A O 1
ATOM 1697 N N . HIS A 1 219 ? -4.269 -7.725 -19.661 1.00 90.31 219 HIS A N 1
ATOM 1698 C CA . HIS A 1 219 ? -5.458 -6.941 -19.961 1.00 90.31 219 HIS A CA 1
ATOM 1699 C C . HIS A 1 219 ? -5.825 -6.063 -18.749 1.00 90.31 219 HIS A C 1
ATOM 1701 O O . HIS A 1 219 ? -5.593 -6.462 -17.605 1.00 90.31 219 HIS A O 1
ATOM 1707 N N . SER A 1 220 ? -6.428 -4.891 -18.974 1.00 91.56 220 SER A N 1
ATOM 1708 C CA . SER A 1 220 ? -6.834 -3.972 -17.893 1.00 91.56 220 SER A CA 1
ATOM 1709 C C . SER A 1 220 ? -7.680 -4.681 -16.833 1.00 91.56 220 SER A C 1
ATOM 1711 O O . SER A 1 220 ? -7.310 -4.692 -15.666 1.00 91.56 220 SER A O 1
ATOM 1713 N N . ASN A 1 221 ? -8.723 -5.403 -17.255 1.00 91.31 221 ASN A N 1
ATOM 1714 C CA . ASN A 1 221 ? -9.573 -6.198 -16.358 1.00 91.31 221 ASN A CA 1
ATOM 1715 C C . ASN A 1 221 ? -8.794 -7.167 -15.454 1.00 91.31 221 ASN A C 1
ATOM 1717 O O . ASN A 1 221 ? -9.192 -7.377 -14.315 1.00 91.31 221 ASN A O 1
ATOM 1721 N N . ARG A 1 222 ? -7.693 -7.764 -15.929 1.00 92.50 222 ARG A N 1
ATOM 1722 C CA . ARG A 1 222 ? -6.876 -8.666 -15.107 1.00 92.50 222 ARG A CA 1
ATOM 1723 C C . ARG A 1 222 ? -6.100 -7.902 -14.035 1.00 92.50 222 ARG A C 1
ATOM 1725 O O . ARG A 1 222 ? -5.981 -8.399 -12.918 1.00 92.50 222 ARG A O 1
ATOM 1732 N N . ARG A 1 223 ? -5.565 -6.720 -14.361 1.00 94.81 223 ARG A N 1
ATOM 1733 C CA . ARG A 1 223 ? -4.874 -5.862 -13.384 1.00 94.81 223 ARG A CA 1
ATOM 1734 C C . ARG A 1 223 ? -5.837 -5.360 -12.312 1.00 94.81 223 ARG A C 1
ATOM 1736 O O . ARG A 1 223 ? -5.538 -5.500 -11.131 1.00 94.81 223 ARG A O 1
ATOM 1743 N N . GLU A 1 224 ? -7.000 -4.876 -12.733 1.00 94.75 224 GLU A N 1
ATOM 1744 C CA . GLU A 1 224 ? -8.070 -4.412 -11.842 1.00 94.75 224 GLU A CA 1
ATOM 1745 C C . GLU A 1 224 ? -8.543 -5.523 -10.907 1.00 94.75 224 GLU A C 1
ATOM 1747 O O . GLU A 1 224 ? -8.562 -5.360 -9.689 1.00 94.75 224 GLU A O 1
ATOM 1752 N N . LEU A 1 225 ? -8.820 -6.708 -11.460 1.00 94.69 225 LEU A N 1
ATOM 1753 C CA . LEU A 1 225 ? -9.250 -7.860 -10.675 1.00 94.69 225 LEU A CA 1
ATOM 1754 C C . LEU A 1 225 ? -8.173 -8.317 -9.678 1.00 94.69 225 LEU A C 1
ATOM 1756 O O . LEU A 1 225 ? -8.493 -8.703 -8.556 1.00 94.69 225 LEU A O 1
ATOM 1760 N N . CYS A 1 226 ? -6.896 -8.240 -10.059 1.00 96.06 226 CYS A N 1
ATOM 1761 C CA . CYS A 1 226 ? -5.779 -8.519 -9.158 1.00 96.06 226 CYS A CA 1
ATOM 1762 C C . CYS A 1 226 ? -5.735 -7.527 -7.981 1.00 96.06 226 CYS A C 1
ATOM 1764 O O . CYS A 1 226 ? -5.484 -7.936 -6.847 1.00 96.06 226 CYS A O 1
ATOM 1766 N N . MET A 1 227 ? -5.993 -6.235 -8.220 1.00 96.69 227 MET A N 1
ATOM 1767 C CA . MET A 1 227 ? -6.023 -5.217 -7.157 1.00 96.69 227 MET A CA 1
ATOM 1768 C C . MET A 1 227 ? -7.230 -5.344 -6.253 1.00 96.69 227 MET A C 1
ATOM 1770 O O . MET A 1 227 ? -7.073 -5.265 -5.034 1.00 96.69 227 MET A O 1
ATOM 1774 N N . LEU A 1 228 ? -8.391 -5.649 -6.825 1.00 97.00 228 LEU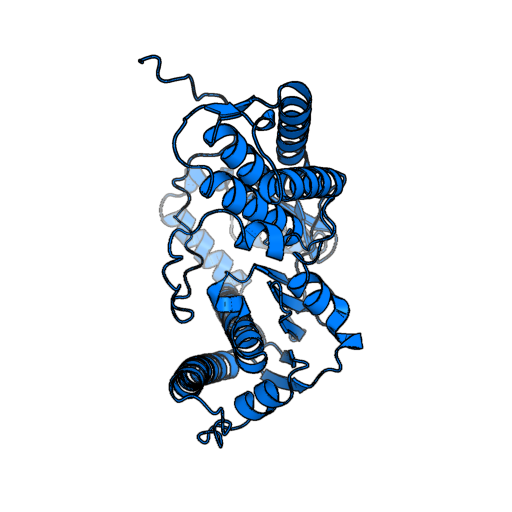 A N 1
ATOM 1775 C CA . LEU A 1 228 ? -9.572 -5.980 -6.049 1.00 97.00 228 LEU A CA 1
ATOM 1776 C C . LEU A 1 228 ? -9.302 -7.178 -5.128 1.00 97.00 228 LEU A C 1
ATOM 1778 O O . LEU A 1 228 ? -9.507 -7.066 -3.923 1.00 97.00 228 LEU A O 1
ATOM 1782 N N . LEU A 1 229 ? -8.775 -8.286 -5.660 1.00 96.62 229 LEU A N 1
ATOM 1783 C CA . LEU A 1 229 ? -8.471 -9.479 -4.865 1.00 96.62 229 LEU A CA 1
ATOM 1784 C C . LEU A 1 229 ? -7.496 -9.178 -3.717 1.00 96.62 229 LEU A C 1
ATOM 1786 O O . LEU A 1 229 ? -7.775 -9.534 -2.576 1.00 96.62 229 LEU A O 1
ATOM 1790 N N . ARG A 1 230 ? -6.385 -8.483 -3.989 1.00 96.44 230 ARG A N 1
ATOM 1791 C CA . ARG A 1 230 ? -5.392 -8.162 -2.946 1.00 96.44 230 ARG A CA 1
ATOM 1792 C C . ARG A 1 230 ? -5.955 -7.254 -1.856 1.00 96.44 230 ARG A C 1
ATOM 1794 O O . ARG A 1 230 ? -5.664 -7.463 -0.685 1.00 96.44 230 ARG A O 1
ATOM 1801 N N . MET A 1 231 ? -6.795 -6.289 -2.224 1.00 97.25 231 MET A N 1
ATOM 1802 C CA . MET A 1 231 ? -7.493 -5.457 -1.248 1.00 97.25 231 MET A CA 1
ATOM 1803 C C . MET A 1 231 ? -8.447 -6.282 -0.373 1.00 97.25 231 MET A C 1
ATOM 1805 O O . MET A 1 231 ? -8.504 -6.056 0.834 1.00 97.25 231 MET A O 1
ATOM 1809 N N . LEU A 1 232 ? -9.193 -7.231 -0.956 1.00 97.06 232 LEU A N 1
ATOM 1810 C CA . LEU A 1 232 ? -10.094 -8.101 -0.192 1.00 97.06 232 LEU A CA 1
ATOM 1811 C C . LEU A 1 232 ? -9.333 -9.005 0.784 1.00 97.06 232 LEU A C 1
ATOM 1813 O O . LEU A 1 232 ? -9.797 -9.183 1.906 1.00 97.06 232 LEU A O 1
ATOM 1817 N N . GLN A 1 233 ? -8.166 -9.517 0.390 1.00 96.12 233 GLN A N 1
ATOM 1818 C CA . GLN A 1 233 ? -7.297 -10.314 1.263 1.00 96.12 233 GLN A CA 1
ATOM 1819 C C . GLN A 1 233 ? -6.820 -9.504 2.477 1.00 96.12 233 GLN A C 1
ATOM 1821 O O . GLN A 1 233 ? -7.016 -9.927 3.614 1.00 96.12 233 GLN A O 1
ATOM 1826 N N . ASP A 1 234 ? -6.292 -8.296 2.258 1.00 94.50 234 ASP A N 1
ATOM 1827 C CA . ASP A 1 234 ? -5.855 -7.419 3.354 1.00 94.50 234 ASP A CA 1
ATOM 1828 C C . ASP A 1 234 ? -7.023 -6.992 4.261 1.00 94.50 234 ASP A C 1
ATOM 1830 O O . ASP A 1 234 ? -6.884 -6.899 5.485 1.00 94.50 234 ASP A O 1
ATOM 1834 N N . LEU A 1 235 ? -8.200 -6.751 3.675 1.00 95.19 235 LEU A N 1
ATOM 1835 C CA . LEU A 1 235 ? -9.424 -6.482 4.426 1.00 95.19 235 LEU A CA 1
ATOM 1836 C C . LEU A 1 235 ? -9.826 -7.688 5.289 1.00 95.19 235 LEU A C 1
ATOM 1838 O O . LEU A 1 235 ? -10.214 -7.508 6.444 1.00 95.19 235 LEU A O 1
ATOM 1842 N N . SER A 1 236 ? -9.738 -8.901 4.742 1.00 94.81 236 SER A N 1
ATOM 1843 C CA . SER A 1 236 ? -10.055 -10.154 5.435 1.00 94.81 236 SER A CA 1
ATOM 1844 C C . SER A 1 236 ? -9.138 -10.357 6.641 1.00 94.81 236 SER A C 1
ATOM 1846 O O . SER A 1 236 ? -9.624 -10.554 7.759 1.00 94.81 236 SER A O 1
ATOM 1848 N N . ASP A 1 237 ? -7.828 -10.171 6.455 1.00 91.25 237 ASP A N 1
ATOM 1849 C CA . ASP A 1 237 ? -6.828 -10.240 7.525 1.00 91.25 237 ASP A CA 1
ATOM 1850 C C . ASP A 1 237 ? -7.111 -9.225 8.641 1.00 91.25 237 ASP A C 1
ATOM 1852 O O . ASP A 1 237 ? -7.119 -9.574 9.829 1.00 91.25 237 ASP A O 1
ATOM 1856 N N . PHE A 1 238 ? -7.417 -7.975 8.275 1.00 89.38 238 PHE A N 1
ATOM 1857 C CA . PHE A 1 238 ? -7.781 -6.933 9.234 1.00 89.38 238 PHE A CA 1
ATOM 1858 C C . PHE A 1 238 ? -9.037 -7.299 10.041 1.00 89.38 238 PHE A C 1
ATOM 1860 O O . PHE A 1 238 ? -9.054 -7.182 11.272 1.00 89.38 238 PHE A O 1
ATOM 1867 N N . LEU A 1 239 ? -10.094 -7.765 9.372 1.00 89.56 239 LEU A N 1
ATOM 1868 C CA . LEU A 1 239 ? -11.357 -8.115 10.023 1.00 89.56 239 LEU A CA 1
ATOM 1869 C C . LEU A 1 239 ? -11.226 -9.349 10.920 1.00 89.56 239 LEU A C 1
ATOM 1871 O O . LEU A 1 239 ? -11.785 -9.363 12.021 1.00 89.56 239 LEU A O 1
ATOM 1875 N N . HIS A 1 240 ? -10.444 -10.347 10.508 1.00 89.06 240 HIS A N 1
ATOM 1876 C CA . HIS A 1 240 ? -10.109 -11.492 11.349 1.00 89.06 240 HIS A CA 1
ATOM 1877 C C . HIS A 1 240 ? -9.327 -11.076 12.593 1.00 89.06 240 HIS A C 1
ATOM 1879 O O . HIS A 1 240 ? -9.650 -11.524 13.698 1.00 89.06 240 HIS A O 1
ATOM 1885 N N . PHE A 1 241 ? -8.331 -10.198 12.441 1.00 84.62 241 PHE A N 1
ATOM 1886 C CA . PHE A 1 241 ? -7.600 -9.652 13.578 1.00 84.62 241 PHE A CA 1
ATOM 1887 C C . PHE A 1 241 ? -8.546 -8.928 14.541 1.00 84.62 241 PHE A C 1
ATOM 1889 O O . PHE A 1 241 ? -8.538 -9.221 15.735 1.00 84.62 241 PHE A O 1
ATOM 1896 N N . ARG A 1 242 ? -9.433 -8.059 14.037 1.00 82.81 242 ARG A N 1
ATOM 1897 C CA . ARG A 1 242 ? -10.435 -7.367 14.863 1.00 82.81 242 ARG A CA 1
ATOM 1898 C C . ARG A 1 242 ? -11.345 -8.344 15.607 1.00 82.81 242 ARG A C 1
ATOM 1900 O O . ARG A 1 242 ? -11.575 -8.172 16.803 1.00 82.81 242 ARG A O 1
ATOM 1907 N N . GLN A 1 243 ? -11.873 -9.359 14.927 1.00 82.62 243 GLN A N 1
ATOM 1908 C CA . GLN A 1 243 ? -12.770 -10.338 15.544 1.00 82.62 243 GLN A CA 1
ATOM 1909 C C . GLN A 1 243 ? -12.083 -11.086 16.698 1.00 82.62 243 GLN A C 1
ATOM 1911 O O . GLN A 1 243 ? -12.686 -11.268 17.757 1.00 82.62 243 GLN A O 1
ATOM 1916 N N . ARG A 1 244 ? -10.811 -11.469 16.515 1.00 79.88 244 ARG A N 1
ATOM 1917 C CA . ARG A 1 244 ? -9.998 -12.119 17.555 1.00 79.88 244 ARG A CA 1
ATOM 1918 C C . ARG A 1 244 ? -9.700 -11.174 18.717 1.00 79.88 244 ARG A C 1
ATOM 1920 O O . ARG A 1 244 ? -9.889 -11.558 19.866 1.00 79.88 244 ARG A O 1
ATOM 1927 N N . SER A 1 245 ? -9.298 -9.939 18.422 1.00 73.69 245 SER A N 1
ATOM 1928 C CA . SER A 1 245 ? -8.937 -8.928 19.425 1.00 73.69 245 SER A CA 1
ATOM 1929 C C . SER A 1 245 ? -10.125 -8.453 20.265 1.00 73.69 245 SER A C 1
ATOM 1931 O O . SER A 1 245 ? -9.943 -8.010 21.392 1.00 73.69 245 SER A O 1
ATOM 1933 N N . THR A 1 246 ? -11.345 -8.569 19.740 1.00 71.25 246 THR A N 1
ATOM 1934 C CA . THR A 1 246 ? -12.583 -8.197 20.443 1.00 71.25 246 THR A CA 1
ATOM 1935 C C . THR A 1 246 ? -13.268 -9.383 21.124 1.00 71.25 246 THR A C 1
ATOM 1937 O O . THR A 1 246 ? -14.387 -9.237 21.604 1.00 71.25 246 THR A O 1
ATOM 1940 N N . CYS A 1 247 ? -12.649 -10.572 21.153 1.00 65.12 247 CYS A N 1
ATOM 1941 C CA . CYS A 1 247 ? -13.240 -11.795 21.719 1.00 65.12 247 CYS A CA 1
ATOM 1942 C C . CYS A 1 247 ? -14.675 -12.083 21.216 1.00 65.12 247 CYS A C 1
ATOM 1944 O O . CYS A 1 247 ? -15.486 -12.661 21.937 1.00 65.12 247 CYS A O 1
ATOM 1946 N N . GLY A 1 248 ? -15.011 -11.644 19.996 1.00 63.94 248 GLY A N 1
ATOM 1947 C CA . GLY A 1 248 ? -16.350 -11.780 19.415 1.00 63.94 248 GLY A CA 1
ATOM 1948 C C . GLY A 1 248 ? -17.446 -10.887 20.016 1.00 63.94 248 GLY A C 1
ATOM 1949 O O . GLY A 1 248 ? -18.600 -11.044 19.629 1.00 63.94 248 GLY A O 1
ATOM 1950 N N . SER A 1 249 ? -17.130 -9.957 20.927 1.00 63.41 249 SER A N 1
ATOM 1951 C CA . SER A 1 249 ? -18.134 -9.078 21.551 1.00 63.41 249 SER A CA 1
ATOM 1952 C C . SER A 1 249 ? -18.463 -7.824 20.741 1.00 63.41 249 SER A C 1
ATOM 1954 O O . SER A 1 249 ? -19.404 -7.113 21.085 1.00 63.41 249 SER A O 1
ATOM 1956 N N . ALA A 1 250 ? -17.685 -7.517 19.703 1.00 70.25 250 ALA A N 1
ATOM 1957 C CA . ALA A 1 250 ? -17.898 -6.328 18.893 1.00 70.25 250 ALA A CA 1
ATOM 1958 C C . ALA A 1 250 ? -18.941 -6.561 17.794 1.00 70.25 250 ALA A C 1
ATOM 1960 O O . ALA A 1 250 ? -18.999 -7.627 17.177 1.00 70.25 250 ALA A O 1
ATOM 1961 N N . ASN A 1 251 ? -19.714 -5.517 17.489 1.00 80.56 251 ASN A N 1
ATOM 1962 C CA . ASN A 1 251 ? -20.663 -5.535 16.379 1.00 80.56 251 ASN A CA 1
ATOM 1963 C C . ASN A 1 251 ? -19.958 -5.851 15.050 1.00 80.56 251 ASN A C 1
ATOM 1965 O O . ASN A 1 251 ? -18.797 -5.461 14.830 1.00 80.56 251 ASN A O 1
ATOM 1969 N N . LYS A 1 252 ? -20.673 -6.556 14.161 1.00 86.62 252 LYS A N 1
ATOM 1970 C CA . LYS A 1 252 ? -20.202 -6.825 12.798 1.00 86.62 252 LYS A CA 1
ATOM 1971 C C . LYS A 1 252 ? -20.038 -5.496 12.052 1.00 86.62 252 LYS A C 1
ATOM 1973 O O . LYS A 1 252 ? -20.995 -4.726 12.025 1.00 86.62 252 LYS A O 1
ATOM 1978 N N . PRO A 1 253 ? -18.868 -5.227 11.451 1.00 90.12 253 PRO A N 1
ATOM 1979 C CA . PRO A 1 253 ? -18.656 -4.010 10.688 1.00 90.12 253 PRO A CA 1
ATOM 1980 C C . PRO A 1 253 ? -19.478 -4.012 9.398 1.00 90.12 253 PRO A C 1
ATOM 1982 O O . PRO A 1 253 ? -19.834 -5.069 8.867 1.00 90.12 253 PRO A O 1
ATOM 1985 N N . SER A 1 254 ? -19.729 -2.816 8.877 1.00 93.75 254 SER A N 1
ATOM 1986 C CA . SER A 1 254 ? -20.274 -2.594 7.540 1.00 93.75 254 SER A CA 1
ATOM 1987 C C . SER A 1 254 ? -19.137 -2.195 6.610 1.00 93.75 254 SER A C 1
ATOM 1989 O O . SER A 1 254 ? -18.365 -1.295 6.937 1.00 93.75 254 SER A O 1
ATOM 1991 N N . VAL A 1 255 ? -19.002 -2.863 5.468 1.00 96.38 255 VAL A N 1
ATOM 1992 C CA . VAL A 1 255 ? -17.940 -2.594 4.498 1.00 96.38 255 VAL A CA 1
ATOM 1993 C C . VAL A 1 255 ? -18.536 -2.339 3.122 1.00 96.38 255 VAL A C 1
ATOM 1995 O O . VAL A 1 255 ? -19.247 -3.180 2.568 1.00 96.38 255 VAL A O 1
ATOM 1998 N N . THR A 1 256 ? -18.199 -1.186 2.546 1.00 96.94 256 THR A N 1
ATOM 1999 C CA . THR A 1 256 ? -18.463 -0.880 1.139 1.00 96.94 256 THR A CA 1
ATOM 2000 C C . THR A 1 256 ? -17.165 -0.964 0.341 1.00 96.94 256 THR A C 1
ATOM 2002 O O . THR A 1 256 ? -16.243 -0.179 0.544 1.00 96.94 256 THR A O 1
ATOM 2005 N N . VAL A 1 257 ? -17.109 -1.909 -0.590 1.00 97.12 257 VAL A N 1
ATOM 2006 C CA . VAL A 1 257 ? -16.037 -2.047 -1.574 1.00 97.12 257 VAL A CA 1
ATOM 2007 C C . VAL A 1 257 ? -16.404 -1.245 -2.819 1.00 97.12 257 VAL A C 1
ATOM 2009 O O . VAL A 1 257 ? -17.505 -1.388 -3.354 1.00 97.12 257 VAL A O 1
ATOM 2012 N N . LEU A 1 258 ? -15.482 -0.409 -3.280 1.00 95.94 258 LEU A N 1
ATOM 2013 C CA . LEU A 1 258 ? -15.638 0.483 -4.419 1.00 95.94 258 LEU A CA 1
ATOM 2014 C C . LEU A 1 258 ? -14.581 0.152 -5.480 1.00 95.94 258 LEU A C 1
ATOM 2016 O O . LEU A 1 258 ? -13.386 0.123 -5.193 1.00 95.94 258 LEU A O 1
ATOM 2020 N N . CYS A 1 259 ? -15.032 -0.078 -6.709 1.00 93.94 259 CYS A N 1
ATOM 2021 C CA . CYS A 1 259 ? -14.180 -0.336 -7.870 1.00 93.94 259 CYS A CA 1
ATOM 2022 C C . CYS A 1 259 ? -14.777 0.377 -9.089 1.00 93.94 259 CYS A C 1
ATOM 2024 O O . CYS A 1 259 ? -15.997 0.402 -9.256 1.00 93.94 259 CYS A O 1
ATOM 2026 N N . ASP A 1 260 ? -13.953 0.995 -9.924 1.00 92.25 260 ASP A N 1
ATOM 2027 C CA . ASP A 1 260 ? -14.405 1.686 -11.137 1.00 92.25 260 ASP A CA 1
ATOM 2028 C C . ASP A 1 260 ? -14.500 0.750 -12.356 1.00 92.25 260 ASP A C 1
ATOM 2030 O O . ASP A 1 260 ? -15.202 1.032 -13.333 1.00 92.25 260 ASP A O 1
ATOM 2034 N N . ASN A 1 261 ? -13.896 -0.437 -12.275 1.00 92.12 261 ASN A N 1
ATOM 2035 C CA . ASN A 1 261 ? -14.041 -1.471 -13.282 1.00 92.12 261 ASN A CA 1
ATOM 2036 C C . ASN A 1 261 ? -15.388 -2.206 -13.153 1.00 92.12 261 ASN A C 1
ATOM 2038 O O . ASN A 1 261 ? -15.571 -3.109 -12.331 1.00 92.12 261 ASN A O 1
ATOM 2042 N N . LYS A 1 262 ? -16.331 -1.872 -14.043 1.00 90.94 262 LYS A N 1
ATOM 2043 C CA . LYS A 1 262 ? -17.661 -2.510 -14.110 1.00 90.94 262 LYS A CA 1
ATOM 2044 C C . LYS A 1 262 ? -17.607 -4.035 -14.218 1.00 90.94 262 LYS A C 1
ATOM 2046 O O . LYS A 1 262 ? -18.441 -4.698 -13.611 1.00 90.94 262 LYS A O 1
ATOM 2051 N N . SER A 1 263 ? -16.645 -4.589 -14.960 1.00 89.81 263 SER A N 1
ATOM 2052 C CA . SER A 1 263 ? -16.520 -6.046 -15.120 1.00 89.81 263 SER A CA 1
ATOM 2053 C C . SER A 1 263 ? -16.185 -6.708 -13.787 1.00 89.81 263 SER A C 1
ATOM 2055 O O . SER A 1 263 ? -16.835 -7.673 -13.404 1.00 89.81 263 SER A O 1
ATOM 2057 N N . CYS A 1 264 ? -15.234 -6.144 -13.037 1.00 90.31 264 CYS A N 1
ATOM 2058 C CA . CYS A 1 264 ? -14.854 -6.649 -11.719 1.00 90.31 264 CYS A CA 1
ATOM 2059 C C . CYS A 1 264 ? -16.025 -6.582 -10.729 1.00 90.31 264 CYS A C 1
ATOM 2061 O O . CYS A 1 264 ? -16.253 -7.538 -9.989 1.00 90.31 264 CYS A O 1
ATOM 2063 N N . VAL A 1 265 ? -16.818 -5.503 -10.762 1.00 90.94 265 VAL A N 1
ATOM 2064 C CA . VAL A 1 265 ? -18.036 -5.390 -9.942 1.00 90.94 265 VAL A CA 1
ATOM 2065 C C . VAL A 1 265 ? -19.056 -6.465 -10.327 1.00 90.94 265 VAL A C 1
ATOM 2067 O O . VAL A 1 265 ? -19.532 -7.180 -9.448 1.00 90.94 265 VAL A O 1
ATOM 2070 N N . LEU A 1 266 ? -19.348 -6.645 -11.617 1.00 89.19 266 LEU A N 1
ATOM 2071 C CA . LEU A 1 266 ? -20.280 -7.678 -12.090 1.00 89.19 266 LEU A CA 1
ATOM 2072 C C . LEU A 1 266 ? -19.832 -9.092 -11.686 1.00 89.19 266 LEU A C 1
ATOM 2074 O O . LEU A 1 266 ? -20.634 -9.876 -11.175 1.00 89.19 266 LEU A O 1
ATOM 2078 N N . TRP A 1 267 ? -18.544 -9.405 -11.852 1.00 89.12 267 TRP A N 1
ATOM 2079 C CA . TRP A 1 267 ? -17.981 -10.703 -11.474 1.00 89.12 267 TRP A CA 1
ATOM 2080 C C . TRP A 1 267 ? -17.988 -10.946 -9.964 1.00 89.12 267 TRP A C 1
ATOM 2082 O O . TRP A 1 267 ? -18.166 -12.077 -9.529 1.00 89.12 267 TRP A O 1
ATOM 2092 N N . SER A 1 268 ? -17.852 -9.894 -9.155 1.00 86.44 268 SER A N 1
ATOM 2093 C CA . SER A 1 268 ? -17.932 -10.002 -7.693 1.00 86.44 268 SER A CA 1
ATOM 2094 C C . SER A 1 268 ? -19.353 -10.267 -7.169 1.00 86.44 268 SER A C 1
ATOM 2096 O O . SER A 1 268 ? -19.532 -10.748 -6.047 1.00 86.44 268 SER A O 1
ATOM 2098 N N . GLN A 1 269 ? -20.371 -9.939 -7.970 1.00 84.75 269 GLN A N 1
ATOM 2099 C CA . GLN A 1 269 ? -21.783 -10.115 -7.622 1.00 84.75 269 GLN A CA 1
ATOM 2100 C C . GLN A 1 269 ? -22.337 -11.466 -8.084 1.00 84.75 269 GLN A C 1
ATOM 2102 O O . GLN A 1 269 ? -23.253 -11.990 -7.454 1.00 84.75 269 GLN A O 1
ATOM 2107 N N . SER A 1 270 ? -21.779 -12.031 -9.155 1.00 75.31 270 SER A N 1
ATOM 2108 C CA . SER A 1 270 ? -22.267 -13.266 -9.769 1.00 75.31 270 SER A CA 1
ATOM 2109 C C . SER A 1 270 ? -21.478 -14.468 -9.250 1.00 75.31 270 SER A C 1
ATOM 2111 O O . SER A 1 270 ? -20.256 -14.516 -9.382 1.00 75.31 270 SER A O 1
ATOM 2113 N N . SER A 1 271 ? -22.173 -15.424 -8.633 1.00 59.12 271 SER A N 1
ATOM 2114 C CA . SER A 1 271 ? -21.607 -16.719 -8.210 1.00 59.12 271 SER A CA 1
ATOM 2115 C C . SER A 1 271 ? -21.453 -17.686 -9.382 1.00 59.12 271 SER A C 1
ATOM 2117 O O . SER A 1 271 ? -20.638 -18.604 -9.332 1.00 59.12 271 SER A O 1
ATOM 2119 N N . ASP A 1 272 ? -22.275 -17.494 -10.412 1.00 54.97 272 ASP A N 1
ATOM 2120 C CA . ASP A 1 272 ? -22.270 -18.319 -11.607 1.00 54.97 272 ASP A CA 1
ATOM 2121 C C . ASP A 1 272 ? -21.097 -17.918 -12.492 1.00 54.97 272 ASP A C 1
ATOM 2123 O O . ASP A 1 272 ? -20.757 -16.733 -12.593 1.00 54.97 272 ASP A O 1
ATOM 2127 N N . SER A 1 273 ? -20.460 -18.933 -13.089 1.00 49.53 273 SER A N 1
ATOM 2128 C CA . SER A 1 273 ? -19.324 -18.775 -13.995 1.00 49.53 273 SER A CA 1
ATOM 2129 C C . SER A 1 273 ? -19.618 -17.603 -14.924 1.00 49.53 273 SER A C 1
ATOM 2131 O O . SER A 1 273 ? -20.643 -17.648 -15.614 1.00 49.53 273 SER A O 1
ATOM 2133 N N . PRO A 1 274 ? -18.800 -16.532 -14.915 1.00 52.91 274 PRO A N 1
ATOM 2134 C CA . PRO A 1 274 ? -19.066 -15.437 -15.816 1.00 52.91 274 PRO A CA 1
ATOM 2135 C C . PRO A 1 274 ? -19.131 -16.023 -17.222 1.00 52.91 274 PRO A C 1
ATOM 2137 O O . PRO A 1 274 ? -18.402 -16.970 -17.536 1.00 52.91 274 PRO A O 1
ATOM 2140 N N . GLU A 1 275 ? -19.932 -15.429 -18.098 1.00 53.78 275 GLU A N 1
ATOM 2141 C CA . GLU A 1 275 ? -19.565 -15.397 -19.507 1.00 53.78 275 GLU A CA 1
ATOM 2142 C C . GLU A 1 275 ? -18.197 -14.703 -19.551 1.00 53.78 275 GLU A C 1
ATOM 2144 O O . GLU A 1 275 ? -18.074 -13.481 -19.649 1.00 53.78 275 GLU A O 1
ATOM 2149 N N . ILE A 1 276 ? -17.146 -15.482 -19.265 1.00 55.50 276 ILE A N 1
ATOM 2150 C CA . ILE A 1 276 ? -15.773 -15.034 -19.188 1.00 55.50 276 ILE A CA 1
ATOM 2151 C C . ILE A 1 276 ? -15.535 -14.556 -20.591 1.00 55.50 276 ILE A C 1
ATOM 2153 O O . ILE A 1 276 ? -15.547 -15.371 -21.513 1.00 55.50 276 ILE A O 1
ATOM 2157 N N . VAL A 1 277 ? -15.396 -13.233 -20.684 1.00 50.84 277 VAL A N 1
ATOM 2158 C CA . VAL A 1 277 ? -14.901 -12.438 -21.800 1.00 50.84 277 VAL A CA 1
ATOM 2159 C C . VAL A 1 277 ? -14.476 -13.346 -22.944 1.00 50.84 277 VAL A C 1
ATOM 2161 O O . VAL A 1 277 ? -13.576 -14.179 -22.764 1.00 50.84 277 VAL A O 1
ATOM 2164 N N . GLU A 1 278 ? -15.026 -13.118 -24.135 1.00 47.91 278 GLU A N 1
ATOM 2165 C CA . GLU A 1 278 ? -14.458 -13.564 -25.411 1.00 47.91 278 GLU A CA 1
ATOM 2166 C C . GLU A 1 278 ? -13.046 -12.961 -25.628 1.00 47.91 278 GLU A C 1
ATOM 2168 O O . GLU A 1 278 ? -12.699 -12.433 -26.677 1.00 47.91 278 GLU A O 1
ATOM 2173 N N . ALA A 1 279 ? -12.179 -12.992 -24.616 1.00 49.03 279 ALA A N 1
ATOM 2174 C CA . ALA A 1 279 ? -10.787 -12.661 -24.693 1.00 49.03 279 ALA A CA 1
ATOM 2175 C C . ALA A 1 279 ? -10.199 -13.657 -25.681 1.00 49.03 279 ALA A C 1
ATOM 2177 O O . ALA A 1 279 ? -10.236 -14.873 -25.471 1.00 49.03 279 ALA A O 1
ATOM 2178 N N . SER A 1 280 ? -9.661 -13.115 -26.765 1.00 52.94 280 SER A N 1
ATOM 2179 C CA . SER A 1 280 ? -9.155 -13.818 -27.944 1.00 52.94 280 SER A CA 1
ATOM 2180 C C . SER A 1 280 ? -8.046 -14.844 -27.663 1.00 52.94 280 SER A C 1
ATOM 2182 O O . SER A 1 280 ? -7.579 -15.517 -28.578 1.00 52.94 280 SER A O 1
ATOM 2184 N N . ARG A 1 281 ? -7.602 -14.996 -26.404 1.00 68.81 281 ARG A N 1
ATOM 2185 C CA . ARG A 1 281 ? -6.486 -15.856 -25.995 1.00 68.81 281 ARG A CA 1
ATOM 2186 C C . ARG A 1 281 ? -6.853 -16.701 -24.775 1.00 68.81 281 ARG A C 1
ATOM 2188 O O . ARG A 1 281 ? -7.081 -16.184 -23.683 1.00 68.81 281 ARG A O 1
ATOM 2195 N N . ALA A 1 282 ? -6.806 -18.025 -24.930 1.00 76.00 282 ALA A N 1
ATOM 2196 C CA . ALA A 1 282 ? -7.124 -18.999 -23.878 1.00 76.00 282 ALA A CA 1
ATOM 2197 C C . ALA A 1 282 ? -6.280 -18.850 -22.593 1.00 76.00 282 ALA A C 1
ATOM 2199 O O . ALA A 1 282 ? -6.716 -19.239 -21.511 1.00 76.00 282 ALA A O 1
ATOM 2200 N N . ILE A 1 283 ? -5.067 -18.295 -22.689 1.00 79.94 283 ILE A N 1
ATOM 2201 C CA . ILE A 1 283 ? -4.203 -18.040 -21.526 1.00 79.94 283 ILE A CA 1
ATOM 2202 C C . ILE A 1 283 ? -4.787 -16.941 -20.632 1.00 79.94 283 ILE A C 1
ATOM 2204 O O . ILE A 1 283 ? -4.812 -17.114 -19.416 1.00 79.94 283 ILE A O 1
ATOM 2208 N N . GLU A 1 284 ? -5.294 -15.854 -21.217 1.00 82.31 284 GLU A N 1
ATOM 2209 C CA . GLU A 1 284 ? -5.839 -14.735 -20.443 1.00 82.31 284 GLU A CA 1
ATOM 2210 C C . GLU A 1 284 ? -7.153 -15.125 -19.765 1.00 82.31 284 GLU A C 1
ATOM 2212 O O . GLU A 1 284 ? -7.332 -14.856 -18.580 1.00 82.31 284 GLU A O 1
ATOM 2217 N N . ARG A 1 285 ? -8.009 -15.889 -20.460 1.00 81.56 285 ARG A N 1
ATOM 2218 C CA . ARG A 1 285 ? -9.219 -16.469 -19.855 1.00 81.56 285 ARG A CA 1
ATOM 2219 C C . ARG A 1 285 ? -8.896 -17.325 -18.628 1.00 81.56 285 ARG A C 1
ATOM 2221 O O . ARG A 1 285 ? -9.505 -17.140 -17.582 1.00 81.56 285 ARG A O 1
ATOM 2228 N N . ARG A 1 286 ? -7.894 -18.211 -18.722 1.00 83.44 286 ARG A N 1
ATOM 2229 C CA . ARG A 1 286 ? -7.453 -19.040 -17.582 1.00 83.44 286 ARG A CA 1
ATOM 2230 C C . ARG A 1 286 ? -6.866 -18.214 -16.438 1.00 83.44 286 ARG A C 1
ATOM 2232 O O . ARG A 1 286 ? -7.019 -18.591 -15.282 1.00 83.44 286 ARG A O 1
ATOM 2239 N N . ALA A 1 287 ? -6.166 -17.123 -16.740 1.00 86.44 287 ALA A N 1
ATOM 2240 C CA . ALA A 1 287 ? -5.620 -16.248 -15.710 1.00 86.44 287 ALA A CA 1
ATOM 2241 C C . ALA A 1 287 ? -6.721 -15.488 -14.958 1.00 86.44 287 ALA A C 1
ATOM 2243 O O . ALA A 1 287 ? -6.672 -15.435 -13.733 1.00 86.44 287 ALA A O 1
ATOM 2244 N N . ILE A 1 288 ? -7.716 -14.959 -15.677 1.00 88.00 288 ILE A N 1
ATOM 2245 C CA . ILE A 1 288 ? -8.884 -14.301 -15.080 1.00 88.00 288 ILE A CA 1
ATOM 2246 C C . ILE A 1 288 ? -9.690 -15.300 -14.246 1.00 88.00 288 ILE A C 1
ATOM 2248 O O . ILE A 1 288 ? -9.993 -14.992 -13.102 1.00 88.00 288 ILE A O 1
ATOM 2252 N N . ALA A 1 289 ? -9.955 -16.508 -14.757 1.00 86.06 289 ALA A N 1
ATOM 2253 C CA . ALA A 1 289 ? -10.685 -17.542 -14.018 1.00 86.06 289 ALA A CA 1
ATOM 2254 C C . ALA A 1 289 ? -10.054 -17.839 -12.646 1.00 86.06 289 ALA A C 1
ATOM 2256 O O . ALA A 1 289 ? -10.740 -17.781 -11.636 1.00 86.06 289 ALA A O 1
ATOM 2257 N N . ARG A 1 290 ? -8.727 -18.025 -12.582 1.00 88.44 290 ARG A N 1
ATOM 2258 C CA . ARG A 1 290 ? -8.028 -18.244 -11.300 1.00 88.44 290 ARG A CA 1
ATOM 2259 C C . ARG A 1 290 ? -8.152 -17.071 -10.326 1.00 88.44 290 ARG A C 1
ATOM 2261 O O . ARG A 1 290 ? -8.212 -17.283 -9.120 1.00 88.44 290 ARG A O 1
ATOM 2268 N N . LEU A 1 291 ? -8.136 -15.838 -10.835 1.00 91.69 291 LEU A N 1
ATOM 2269 C CA . LEU A 1 291 ? -8.334 -14.657 -9.994 1.00 91.69 291 LEU A CA 1
ATOM 2270 C C . LEU A 1 291 ? -9.773 -14.575 -9.480 1.00 91.69 291 LEU A C 1
ATOM 2272 O O . LEU A 1 291 ? -9.974 -14.166 -8.343 1.00 91.69 291 LEU A O 1
ATOM 2276 N N . LEU A 1 292 ? -10.751 -14.979 -10.293 1.00 91.00 292 LEU A N 1
ATOM 2277 C CA . LEU A 1 292 ? -12.149 -15.063 -9.884 1.00 91.00 292 LEU A CA 1
ATOM 2278 C C . LEU A 1 292 ? -12.355 -16.128 -8.809 1.00 91.00 292 LEU A C 1
ATOM 2280 O O . LEU A 1 292 ? -12.938 -15.808 -7.784 1.00 91.00 292 LEU A O 1
ATOM 2284 N N . ASP A 1 293 ? -11.786 -17.325 -8.970 1.00 89.44 293 ASP A N 1
ATOM 2285 C CA . ASP A 1 293 ? -11.862 -18.377 -7.948 1.00 89.44 293 ASP A CA 1
ATOM 2286 C C . ASP A 1 293 ? -11.347 -17.869 -6.587 1.00 89.44 293 ASP A C 1
ATOM 2288 O O . ASP A 1 293 ? -11.996 -18.048 -5.553 1.00 89.44 293 ASP A O 1
ATOM 2292 N N . GLY A 1 294 ? -10.205 -17.168 -6.593 1.00 91.19 294 GLY A N 1
ATOM 2293 C CA . GLY A 1 294 ? -9.662 -16.512 -5.401 1.00 91.19 294 GLY A CA 1
ATOM 2294 C C . GLY A 1 294 ? -10.573 -15.406 -4.861 1.00 91.19 294 GLY A C 1
ATOM 2295 O O . GLY A 1 294 ? -10.812 -15.339 -3.658 1.00 91.19 294 GLY A O 1
ATOM 2296 N N . LEU A 1 295 ? -11.129 -14.567 -5.740 1.00 93.56 295 LEU A N 1
ATOM 2297 C CA . LEU A 1 295 ? -12.068 -13.504 -5.374 1.00 93.56 295 LEU A CA 1
ATOM 2298 C C . LEU A 1 295 ? -13.301 -14.075 -4.668 1.00 93.56 295 LEU A C 1
ATOM 2300 O O . LEU A 1 295 ? -13.675 -13.598 -3.600 1.00 93.56 295 LEU A O 1
ATOM 2304 N N . HIS A 1 296 ? -13.930 -15.100 -5.243 1.00 91.62 296 HIS A N 1
ATOM 2305 C CA . HIS A 1 296 ? -15.123 -15.723 -4.680 1.00 91.62 296 HIS A CA 1
ATOM 2306 C C . HIS A 1 296 ? -14.837 -16.359 -3.318 1.00 91.62 296 HIS A C 1
ATOM 2308 O O . HIS A 1 296 ? -15.646 -16.188 -2.404 1.00 91.62 296 HIS A O 1
ATOM 2314 N N . ALA A 1 297 ? -13.684 -17.014 -3.150 1.00 91.69 297 ALA A N 1
ATOM 2315 C CA . ALA A 1 297 ? -13.266 -17.559 -1.860 1.00 91.69 297 ALA A CA 1
ATOM 2316 C C . ALA A 1 297 ? -13.145 -16.465 -0.779 1.00 91.69 297 ALA A C 1
ATOM 2318 O O . ALA A 1 297 ? -13.718 -16.606 0.305 1.00 91.69 297 ALA A O 1
ATOM 2319 N N . GLU A 1 298 ? -12.488 -15.342 -1.090 1.00 94.19 298 GLU A N 1
ATOM 2320 C CA . GLU A 1 298 ? -12.357 -14.212 -0.158 1.00 94.19 298 GLU A CA 1
ATOM 2321 C C . GLU A 1 298 ? -13.705 -13.548 0.152 1.00 94.19 298 GLU A C 1
ATOM 2323 O O . GLU A 1 298 ? -13.990 -13.203 1.298 1.00 94.19 298 GLU A O 1
ATOM 2328 N N . LEU A 1 299 ? -14.590 -13.411 -0.840 1.00 94.50 299 LEU A N 1
ATOM 2329 C CA . LEU A 1 299 ? -15.928 -12.849 -0.635 1.00 94.50 299 LEU A CA 1
ATOM 2330 C C . LEU A 1 299 ? -16.793 -13.711 0.289 1.00 94.50 299 LEU A C 1
ATOM 2332 O O . LEU A 1 299 ? -17.550 -13.171 1.100 1.00 94.50 299 LEU A O 1
ATOM 2336 N N . VAL A 1 300 ? -16.691 -15.038 0.185 1.00 92.94 300 VAL A N 1
ATOM 2337 C CA . VAL A 1 300 ? -17.365 -15.965 1.106 1.00 92.94 300 VAL A CA 1
ATOM 2338 C C . VAL A 1 300 ? -16.835 -15.780 2.529 1.00 92.94 300 VAL A C 1
ATOM 2340 O O . VAL A 1 300 ? -17.637 -15.645 3.457 1.00 92.94 300 VAL A O 1
ATOM 2343 N N . ALA A 1 301 ? -15.513 -15.700 2.703 1.00 91.88 301 ALA A N 1
ATOM 2344 C CA . ALA A 1 301 ? -14.898 -15.459 4.006 1.00 91.88 301 ALA A CA 1
ATOM 2345 C C . ALA A 1 301 ? -15.342 -14.112 4.605 1.00 91.88 301 ALA A C 1
ATOM 2347 O O . ALA A 1 301 ? -15.851 -14.069 5.728 1.00 91.88 301 ALA A O 1
ATOM 2348 N N . LEU A 1 302 ? -15.262 -13.025 3.834 1.00 94.62 302 LEU A N 1
ATOM 2349 C CA . LEU A 1 302 ? -15.622 -11.675 4.276 1.00 94.62 302 LEU A CA 1
ATOM 2350 C C . LEU A 1 302 ? -17.089 -11.548 4.694 1.00 94.62 302 LEU A C 1
ATOM 2352 O O . LEU A 1 302 ? -17.374 -10.950 5.731 1.00 94.62 302 LEU A O 1
ATOM 2356 N N . ARG A 1 303 ? -18.027 -12.155 3.954 1.00 93.94 303 ARG A N 1
ATOM 2357 C CA . ARG A 1 303 ? -19.463 -12.139 4.307 1.00 93.94 303 ARG A CA 1
ATOM 2358 C C . ARG A 1 303 ? -19.759 -12.786 5.664 1.00 93.94 303 ARG A C 1
ATOM 2360 O O . ARG A 1 303 ? -20.770 -12.467 6.290 1.00 93.94 303 ARG A O 1
ATOM 2367 N N . SER A 1 304 ? -18.891 -13.674 6.152 1.00 91.56 304 SER A N 1
ATOM 2368 C CA . SER A 1 304 ? -19.016 -14.217 7.510 1.00 91.56 304 SER A CA 1
ATOM 2369 C C . SER A 1 304 ? -18.627 -13.192 8.591 1.00 91.56 304 SER A C 1
ATOM 2371 O O . SER A 1 304 ? -19.226 -13.177 9.674 1.00 91.56 304 SER A O 1
ATOM 2373 N N . LEU A 1 305 ? -17.692 -12.290 8.267 1.00 91.06 305 LEU A N 1
ATOM 2374 C CA . LEU A 1 305 ? -17.074 -11.321 9.175 1.00 91.06 305 LEU A CA 1
ATOM 2375 C C . LEU A 1 305 ? -17.794 -9.969 9.209 1.00 91.06 305 LEU A C 1
ATOM 2377 O O . LEU A 1 305 ? -17.818 -9.326 10.258 1.00 91.06 305 LEU A O 1
ATOM 2381 N N . CYS A 1 306 ? -18.380 -9.532 8.094 1.00 92.94 306 CYS A N 1
ATOM 2382 C CA . CYS A 1 306 ? -18.969 -8.202 7.949 1.00 92.94 306 CYS A CA 1
ATOM 2383 C C . CYS A 1 306 ? -20.245 -8.199 7.096 1.00 92.94 306 CYS A C 1
ATOM 2385 O O . CYS A 1 306 ? -20.553 -9.154 6.383 1.00 92.94 306 CYS A O 1
ATOM 2387 N N . SER A 1 307 ? -20.990 -7.094 7.164 1.00 94.50 307 SER A N 1
ATOM 2388 C CA . SER A 1 307 ? -21.967 -6.754 6.130 1.00 94.50 307 SER A CA 1
ATOM 2389 C C . SER A 1 307 ? -21.210 -6.179 4.936 1.00 94.50 307 SER A C 1
ATOM 2391 O O . SER A 1 307 ? -20.588 -5.126 5.061 1.00 94.50 307 SER A O 1
ATOM 2393 N N . LEU A 1 308 ? -21.216 -6.881 3.804 1.00 95.56 308 LEU A N 1
ATOM 2394 C CA . LEU A 1 308 ? -20.404 -6.536 2.639 1.00 95.56 308 LEU A CA 1
ATOM 2395 C C . LEU A 1 308 ? -21.274 -6.064 1.475 1.00 95.56 308 LEU A C 1
ATOM 2397 O O . LEU A 1 308 ? -22.166 -6.784 1.022 1.00 95.56 308 LEU A O 1
ATOM 2401 N N . ARG A 1 309 ? -20.949 -4.892 0.931 1.00 95.56 309 ARG A N 1
ATOM 2402 C CA . ARG A 1 309 ? -21.528 -4.365 -0.306 1.00 95.56 309 ARG A CA 1
ATOM 2403 C C . ARG A 1 309 ? -20.418 -4.019 -1.289 1.00 95.56 309 ARG A C 1
ATOM 2405 O O . ARG A 1 309 ? -19.436 -3.402 -0.900 1.00 95.56 309 ARG A O 1
ATOM 2412 N N . ILE A 1 310 ? -20.599 -4.367 -2.560 1.00 95.00 310 ILE A N 1
ATOM 2413 C CA . ILE A 1 310 ? -19.644 -4.051 -3.629 1.00 95.00 310 ILE A CA 1
ATOM 2414 C C . ILE A 1 310 ? -20.356 -3.200 -4.671 1.00 95.00 310 ILE A C 1
ATOM 2416 O O . ILE A 1 310 ? -21.368 -3.623 -5.237 1.00 95.00 310 ILE A O 1
ATOM 2420 N N . CYS A 1 311 ? -19.834 -2.000 -4.904 1.00 94.69 311 CYS A N 1
ATOM 2421 C CA . CYS A 1 311 ? -20.437 -1.004 -5.773 1.00 94.69 311 CYS A CA 1
ATOM 2422 C C . CYS A 1 311 ? -19.438 -0.496 -6.808 1.00 94.69 311 CYS A C 1
ATOM 2424 O O . CYS A 1 311 ? -18.243 -0.357 -6.545 1.00 94.69 311 CYS A O 1
ATOM 2426 N N . HIS A 1 312 ? -19.971 -0.126 -7.968 1.00 95.06 312 HIS A N 1
ATOM 2427 C CA . HIS A 1 312 ? -19.219 0.664 -8.926 1.00 95.06 312 HIS A CA 1
ATOM 2428 C C . HIS A 1 312 ? -19.056 2.104 -8.423 1.00 95.06 312 HIS A C 1
ATOM 2430 O O . HIS A 1 312 ? -20.029 2.732 -7.994 1.00 95.06 312 HIS A O 1
ATOM 2436 N N . VAL A 1 313 ? -17.850 2.653 -8.550 1.00 93.44 313 VAL A N 1
ATOM 2437 C CA . VAL A 1 313 ? -17.552 4.070 -8.309 1.00 93.44 313 VAL A CA 1
ATOM 2438 C C . VAL A 1 313 ? -17.032 4.712 -9.592 1.00 93.44 313 VAL A C 1
ATOM 2440 O O . VAL A 1 313 ? -16.351 4.077 -10.379 1.00 93.44 313 VAL A O 1
ATOM 2443 N N . ALA A 1 314 ? -17.366 5.974 -9.849 1.00 89.00 314 ALA A N 1
ATOM 2444 C CA . ALA A 1 314 ? -16.765 6.679 -10.980 1.00 89.00 314 ALA A CA 1
ATOM 2445 C C . ALA A 1 314 ? -15.302 7.033 -10.664 1.00 89.00 314 ALA A C 1
ATOM 2447 O O . ALA A 1 314 ? -15.038 7.504 -9.559 1.00 89.00 314 ALA A O 1
ATOM 2448 N N . GLY A 1 315 ? -14.390 6.908 -11.636 1.00 81.94 315 GLY A N 1
ATOM 2449 C CA . GLY A 1 315 ? -12.954 7.171 -11.434 1.00 81.94 315 GLY A CA 1
ATOM 2450 C C . GLY A 1 315 ? -12.643 8.542 -10.811 1.00 81.94 315 GLY A C 1
ATOM 2451 O O . GLY A 1 315 ? -11.879 8.655 -9.872 1.00 81.94 315 GLY A O 1
ATOM 2452 N N . HIS A 1 316 ? -13.346 9.622 -11.162 1.00 85.75 316 HIS A N 1
ATOM 2453 C CA . HIS A 1 316 ? -13.092 10.925 -10.511 1.00 85.75 316 HIS A CA 1
ATOM 2454 C C . HIS A 1 316 ? -13.358 10.952 -8.984 1.00 85.75 316 HIS A C 1
ATOM 2456 O O . HIS A 1 316 ? -12.960 11.905 -8.312 1.00 85.75 316 HIS A O 1
ATOM 2462 N N . LYS A 1 317 ? -14.041 9.937 -8.432 1.00 86.25 317 LYS A N 1
ATOM 2463 C CA . LYS A 1 317 ? -14.328 9.781 -6.998 1.00 86.25 317 LYS A CA 1
ATOM 2464 C C . LYS A 1 317 ? -13.369 8.817 -6.282 1.00 86.25 317 LYS A C 1
ATOM 2466 O O . LYS A 1 317 ? -13.448 8.727 -5.060 1.00 86.25 317 LYS A O 1
ATOM 2471 N N . ASN A 1 318 ? -12.472 8.120 -6.989 1.00 89.00 318 ASN A N 1
ATOM 2472 C CA . ASN A 1 318 ? -11.512 7.167 -6.409 1.00 89.00 318 ASN A CA 1
ATOM 2473 C C . ASN A 1 318 ? -10.083 7.745 -6.269 1.00 89.00 318 ASN A C 1
ATOM 2475 O O . ASN A 1 318 ? -9.128 6.985 -6.140 1.00 89.00 318 ASN A O 1
ATOM 2479 N N . GLN A 1 319 ? -9.949 9.079 -6.227 1.00 92.56 319 GLN A N 1
ATOM 2480 C CA . GLN A 1 319 ? -8.688 9.837 -6.347 1.00 92.56 319 GLN A CA 1
ATOM 2481 C C . GLN A 1 319 ? -7.490 9.266 -5.579 1.00 92.56 319 GLN A C 1
ATOM 2483 O O . GLN A 1 319 ? -6.379 9.258 -6.096 1.00 92.56 319 GLN A O 1
ATOM 2488 N N . LEU A 1 320 ? -7.690 8.802 -4.340 1.00 92.62 320 LEU A N 1
ATOM 2489 C CA . LEU A 1 320 ? -6.592 8.250 -3.547 1.00 92.62 320 LEU A CA 1
ATOM 2490 C C . LEU A 1 320 ? -6.114 6.894 -4.089 1.00 92.62 320 LEU A C 1
ATOM 2492 O O . LEU A 1 320 ? -4.912 6.672 -4.166 1.00 92.62 320 LEU A O 1
ATOM 2496 N N . ALA A 1 321 ? -7.027 6.002 -4.483 1.00 95.00 321 ALA A N 1
ATOM 2497 C CA . ALA A 1 321 ? -6.665 4.721 -5.087 1.00 95.00 321 ALA A CA 1
ATOM 2498 C C . ALA A 1 321 ? -6.029 4.919 -6.474 1.00 95.00 321 ALA A C 1
ATOM 2500 O O . ALA A 1 321 ? -4.990 4.314 -6.738 1.00 95.00 321 ALA A O 1
ATOM 2501 N N . ASP A 1 322 ? -6.571 5.829 -7.296 1.00 96.19 322 ASP A N 1
ATOM 2502 C CA . ASP A 1 322 ? -5.979 6.217 -8.587 1.00 96.19 322 ASP A CA 1
ATOM 2503 C C . ASP A 1 322 ? -4.552 6.750 -8.393 1.00 96.19 322 ASP A C 1
ATOM 2505 O O . ASP A 1 322 ? -3.611 6.220 -8.987 1.00 96.19 322 ASP A O 1
ATOM 2509 N N . ALA A 1 323 ? -4.347 7.702 -7.474 1.00 96.31 323 AL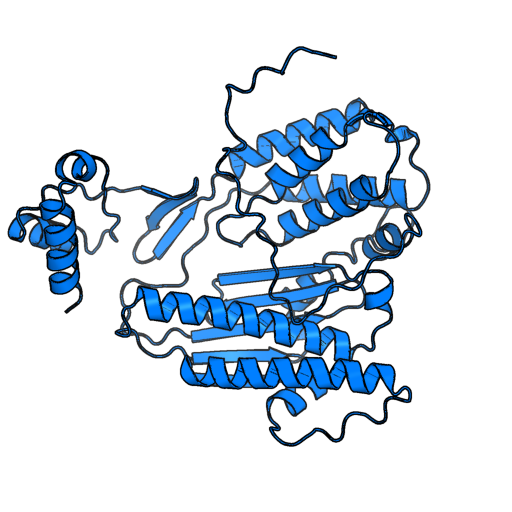A A N 1
ATOM 2510 C CA . ALA A 1 323 ? -3.021 8.239 -7.170 1.00 96.31 323 ALA A CA 1
ATOM 2511 C C . ALA A 1 323 ? -2.031 7.136 -6.754 1.00 96.31 323 ALA A C 1
ATOM 2513 O O . ALA A 1 323 ? -0.897 7.109 -7.235 1.00 96.31 323 ALA A O 1
ATOM 2514 N N . LEU A 1 324 ? -2.455 6.197 -5.899 1.00 96.44 324 LEU A N 1
ATOM 2515 C CA . LEU A 1 324 ? -1.627 5.061 -5.481 1.00 96.44 324 LEU A CA 1
ATOM 2516 C C . LEU A 1 324 ? -1.301 4.121 -6.647 1.00 96.44 324 LEU A C 1
ATOM 2518 O O . LEU A 1 324 ? -0.155 3.689 -6.782 1.00 96.44 324 LEU A O 1
ATOM 2522 N N . SER A 1 325 ? -2.270 3.845 -7.522 1.00 96.88 325 SER A N 1
ATOM 2523 C CA . SER A 1 325 ? -2.057 3.031 -8.723 1.00 96.88 325 SER A CA 1
ATOM 2524 C C . SER A 1 325 ? -1.068 3.675 -9.702 1.00 96.88 325 SER A C 1
ATOM 2526 O O . SER A 1 325 ? -0.389 2.977 -10.456 1.00 96.88 325 SER A O 1
ATOM 2528 N N . ARG A 1 326 ? -0.944 5.005 -9.657 1.00 96.56 326 ARG A N 1
ATOM 2529 C CA . ARG A 1 326 ? -0.056 5.830 -10.485 1.00 96.56 326 ARG A CA 1
ATOM 2530 C C . ARG A 1 326 ? 1.212 6.267 -9.767 1.00 96.56 326 ARG A C 1
ATOM 2532 O O . ARG A 1 326 ? 1.935 7.126 -10.268 1.00 96.56 326 ARG A O 1
ATOM 2539 N N . ALA A 1 327 ? 1.550 5.668 -8.624 1.00 96.00 327 ALA A N 1
ATOM 2540 C CA . ALA A 1 327 ? 2.723 6.081 -7.853 1.00 96.00 327 ALA A CA 1
ATOM 2541 C C . ALA A 1 327 ? 4.039 6.054 -8.652 1.00 96.00 327 ALA A C 1
ATOM 2543 O O . ALA A 1 327 ? 4.971 6.799 -8.343 1.00 96.00 327 ALA A O 1
ATOM 2544 N N . TYR A 1 328 ? 4.095 5.230 -9.702 1.00 96.75 328 TYR A N 1
ATOM 2545 C CA . TYR A 1 328 ? 5.242 5.070 -10.591 1.00 96.75 328 TYR A CA 1
ATOM 2546 C C . TYR A 1 328 ? 5.087 5.778 -11.956 1.00 96.75 328 TYR A C 1
ATOM 2548 O O . TYR A 1 328 ? 5.961 5.618 -12.807 1.00 96.75 328 TYR A O 1
ATOM 2556 N N . ASP A 1 329 ? 4.037 6.588 -12.156 1.00 96.50 329 ASP A N 1
ATOM 2557 C CA . ASP A 1 329 ? 3.853 7.456 -13.341 1.00 96.50 329 ASP A CA 1
ATOM 2558 C C . ASP A 1 329 ? 4.727 8.724 -13.288 1.00 96.50 329 ASP A C 1
ATOM 2560 O O . ASP A 1 329 ? 4.702 9.540 -14.207 1.00 96.50 329 ASP A O 1
ATOM 2564 N N . ARG A 1 330 ? 5.519 8.902 -12.222 1.00 94.94 330 ARG A N 1
ATOM 2565 C CA . ARG A 1 330 ? 6.427 10.044 -12.046 1.00 94.94 330 ARG A CA 1
ATOM 2566 C C . ARG A 1 330 ? 7.307 10.242 -13.280 1.00 94.94 330 ARG A C 1
ATOM 2568 O O . ARG A 1 330 ? 7.958 9.297 -13.725 1.00 94.94 330 ARG A O 1
ATOM 2575 N N . SER A 1 331 ? 7.334 11.472 -13.790 1.00 96.12 331 SER A N 1
ATOM 2576 C CA . SER A 1 331 ? 8.150 11.840 -14.947 1.00 96.12 331 SER A CA 1
ATOM 2577 C C . SER A 1 331 ? 9.631 11.815 -14.577 1.00 96.12 331 SER A C 1
ATOM 2579 O O . SER A 1 331 ? 10.048 12.444 -13.600 1.00 96.12 331 SER A O 1
ATOM 2581 N N . THR A 1 332 ? 10.423 11.068 -15.339 1.00 96.94 332 THR A N 1
ATOM 2582 C CA . THR A 1 332 ? 11.882 11.033 -15.219 1.00 96.94 332 THR A CA 1
ATOM 2583 C C . THR A 1 332 ? 12.521 12.072 -16.158 1.00 96.94 332 THR A C 1
ATOM 2585 O O . THR A 1 332 ? 11.882 12.496 -17.121 1.00 96.94 332 THR A O 1
ATOM 2588 N N . PRO A 1 333 ? 13.787 12.485 -15.947 1.00 95.62 333 PRO A N 1
ATOM 2589 C CA . PRO A 1 333 ? 14.440 13.524 -16.764 1.00 95.62 333 PRO A CA 1
ATOM 2590 C C . PRO A 1 333 ? 14.482 13.261 -18.279 1.00 95.62 333 PRO A C 1
ATOM 2592 O O . PRO A 1 333 ? 14.537 14.194 -19.073 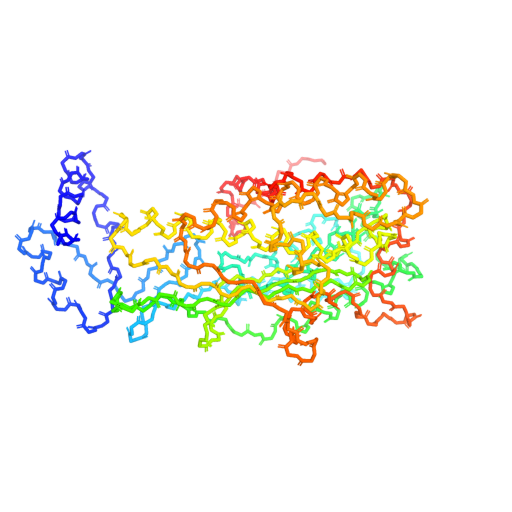1.00 95.62 333 PRO A O 1
ATOM 2595 N N . ASN A 1 334 ? 14.412 11.998 -18.700 1.00 93.62 334 ASN A N 1
ATOM 2596 C CA . ASN A 1 334 ? 14.320 11.592 -20.106 1.00 93.62 334 ASN A CA 1
ATOM 2597 C C . ASN A 1 334 ? 12.875 11.571 -20.668 1.00 93.62 334 ASN A C 1
ATOM 2599 O O . ASN A 1 334 ? 12.661 11.050 -21.761 1.00 93.62 334 ASN A O 1
ATOM 2603 N N . GLY A 1 335 ? 11.880 12.074 -19.928 1.00 94.19 335 GLY A N 1
ATOM 2604 C CA . GLY A 1 335 ? 10.475 12.177 -20.346 1.00 94.19 335 GLY A CA 1
ATOM 2605 C C . GLY A 1 335 ? 9.652 10.886 -20.262 1.00 94.19 335 GLY A C 1
ATOM 2606 O O . GLY A 1 335 ? 8.480 10.891 -20.636 1.00 94.19 335 GLY A O 1
ATOM 2607 N N . LYS A 1 336 ? 10.233 9.778 -19.787 1.00 95.38 336 LYS A N 1
ATOM 2608 C CA . LYS A 1 336 ? 9.513 8.517 -19.542 1.00 95.38 336 LYS A CA 1
ATOM 2609 C C . LYS A 1 336 ? 8.882 8.501 -18.145 1.00 95.38 336 LYS A C 1
ATOM 2611 O O . LYS A 1 336 ? 9.212 9.320 -17.290 1.00 95.38 336 LYS A O 1
ATOM 2616 N N . SER A 1 337 ? 7.991 7.542 -17.889 1.00 96.38 337 SER A N 1
ATOM 2617 C CA . SER A 1 337 ? 7.574 7.258 -16.513 1.00 96.38 337 SER A CA 1
ATOM 2618 C C . SER A 1 337 ? 8.669 6.497 -15.757 1.00 96.38 337 SER A C 1
ATOM 2620 O O . SER A 1 337 ? 9.440 5.726 -16.342 1.00 96.38 337 SER A O 1
ATOM 2622 N N . LEU A 1 338 ? 8.702 6.636 -14.431 1.00 96.69 338 LEU A N 1
ATOM 2623 C CA . LEU A 1 338 ? 9.592 5.849 -13.577 1.00 96.69 338 LEU A CA 1
ATOM 2624 C C . LEU A 1 338 ? 9.372 4.338 -13.774 1.00 96.69 338 LEU A C 1
ATOM 2626 O O . LEU A 1 338 ? 10.336 3.570 -13.811 1.00 96.69 338 LEU A O 1
ATOM 2630 N N . ALA A 1 339 ? 8.123 3.897 -13.956 1.00 95.19 339 ALA A N 1
ATOM 2631 C CA . ALA A 1 339 ? 7.811 2.503 -14.266 1.00 95.19 339 ALA A CA 1
ATOM 2632 C C . ALA A 1 339 ? 8.439 2.020 -15.584 1.00 95.19 339 ALA A C 1
ATOM 2634 O O . ALA A 1 339 ? 8.936 0.890 -15.634 1.00 95.19 339 ALA A O 1
ATOM 2635 N N . ASP A 1 340 ? 8.438 2.849 -16.634 1.00 94.56 340 ASP A N 1
ATOM 2636 C CA . ASP A 1 340 ? 9.062 2.528 -17.925 1.00 94.56 340 ASP A CA 1
ATOM 2637 C C . ASP A 1 340 ? 10.571 2.373 -17.796 1.00 94.56 340 ASP A C 1
ATOM 2639 O O . ASP A 1 340 ? 11.123 1.361 -18.240 1.00 94.56 340 ASP A O 1
ATOM 2643 N N . CYS A 1 341 ? 11.224 3.323 -17.126 1.00 94.69 341 CYS A N 1
ATOM 2644 C CA . CYS A 1 341 ? 12.660 3.257 -16.888 1.00 94.69 341 CYS A CA 1
ATOM 2645 C C . CYS A 1 341 ? 13.023 1.987 -16.101 1.00 94.69 341 CYS A C 1
ATOM 2647 O O . CYS A 1 341 ? 13.860 1.202 -16.539 1.00 94.69 341 CYS A O 1
ATOM 2649 N N . LEU A 1 342 ? 12.319 1.692 -15.001 1.00 93.00 342 LEU A N 1
ATOM 2650 C CA . LEU A 1 342 ? 12.583 0.502 -14.180 1.00 93.00 342 LEU A CA 1
ATOM 2651 C C . LEU A 1 342 ? 12.337 -0.830 -14.911 1.00 93.00 342 LEU A C 1
ATOM 2653 O O . LEU A 1 342 ? 12.974 -1.836 -14.582 1.00 93.00 342 LEU A O 1
ATOM 2657 N N . CYS A 1 343 ? 11.418 -0.874 -15.880 1.00 90.88 343 CYS A N 1
ATOM 2658 C CA . CYS A 1 343 ? 11.174 -2.070 -16.697 1.00 90.88 343 CYS A CA 1
ATOM 2659 C C . CYS A 1 343 ? 12.208 -2.261 -17.813 1.00 90.88 343 CYS A C 1
ATOM 2661 O O . CYS A 1 343 ? 12.386 -3.390 -18.265 1.00 90.88 343 CYS A O 1
ATOM 2663 N N . SER A 1 344 ? 12.874 -1.188 -18.238 1.00 86.69 344 SER A N 1
ATOM 2664 C CA . SER A 1 344 ? 13.845 -1.200 -19.340 1.00 86.69 344 SER A CA 1
ATOM 2665 C C . SER A 1 344 ? 15.264 -1.566 -18.886 1.00 86.69 344 SER A C 1
ATOM 2667 O O . SER A 1 344 ? 16.114 -1.905 -19.702 1.00 86.69 344 SER A O 1
ATOM 2669 N N . ILE A 1 345 ? 15.525 -1.536 -17.576 1.00 83.50 345 ILE A N 1
ATOM 2670 C CA . ILE A 1 345 ? 16.826 -1.872 -16.985 1.00 83.50 345 ILE A CA 1
ATOM 2671 C C . ILE A 1 345 ? 16.922 -3.394 -16.793 1.00 83.50 345 ILE A C 1
ATOM 2673 O O . ILE A 1 345 ? 16.190 -3.939 -15.969 1.00 83.50 345 ILE A O 1
ATOM 2677 N N . GLY A 1 346 ? 17.833 -4.058 -17.514 1.00 64.62 346 GLY A N 1
ATOM 2678 C CA . GLY A 1 346 ? 18.224 -5.466 -17.327 1.00 64.62 346 GLY A CA 1
ATOM 2679 C C . GLY A 1 346 ? 17.166 -6.511 -17.723 1.00 64.62 346 GLY A C 1
ATOM 2680 O O . GLY A 1 346 ? 16.134 -6.637 -17.067 1.00 64.62 346 GLY A O 1
ATOM 2681 N N . ASP A 1 347 ? 17.457 -7.308 -18.756 1.00 46.72 347 ASP A N 1
ATOM 2682 C CA . ASP A 1 347 ? 16.647 -8.447 -19.226 1.00 46.72 347 ASP A CA 1
ATOM 2683 C C . ASP A 1 347 ? 16.967 -9.755 -18.466 1.00 46.72 347 ASP A C 1
ATOM 2685 O O . ASP A 1 347 ? 17.277 -10.775 -19.079 1.00 46.72 347 ASP A O 1
ATOM 2689 N N . SER A 1 348 ? 16.919 -9.769 -17.128 1.00 42.34 348 SER A N 1
ATOM 2690 C CA . SER A 1 348 ? 16.830 -11.054 -16.415 1.00 42.34 348 SER A CA 1
ATOM 2691 C C . SER A 1 348 ? 15.361 -11.391 -16.175 1.00 42.34 348 SER A C 1
ATOM 2693 O O . SER A 1 348 ? 14.587 -10.558 -15.703 1.00 42.34 348 SER A O 1
ATOM 2695 N N . GLU A 1 349 ? 14.953 -12.593 -16.580 1.00 39.38 349 GLU A N 1
ATOM 2696 C CA . GLU A 1 349 ? 13.566 -13.052 -16.527 1.00 39.38 349 GLU A CA 1
ATOM 2697 C C . GLU A 1 349 ? 12.991 -12.937 -15.105 1.00 39.38 349 GLU A C 1
ATOM 2699 O O . GLU A 1 349 ? 13.356 -13.672 -14.186 1.00 39.38 349 GLU A O 1
ATOM 2704 N N . ASP A 1 350 ? 12.064 -11.996 -14.923 1.00 43.56 350 ASP A N 1
ATOM 2705 C CA . ASP A 1 350 ? 11.257 -11.875 -13.714 1.00 43.56 350 ASP A CA 1
ATOM 2706 C C . ASP A 1 350 ? 10.374 -13.132 -13.588 1.00 43.56 350 ASP A C 1
ATOM 2708 O O . ASP A 1 350 ? 9.329 -13.233 -14.236 1.00 43.56 350 ASP A O 1
ATOM 2712 N N . LEU A 1 351 ? 10.759 -14.089 -12.733 1.00 37.56 351 LEU A N 1
ATOM 2713 C CA . LEU A 1 351 ? 9.906 -15.235 -12.395 1.00 37.56 351 LEU A CA 1
ATOM 2714 C C . LEU A 1 351 ? 8.516 -14.738 -11.940 1.00 37.56 351 LEU A C 1
ATOM 2716 O O . LEU A 1 351 ? 8.452 -13.882 -11.043 1.00 37.56 351 LEU A O 1
ATOM 2720 N N . PRO A 1 352 ? 7.403 -15.247 -12.505 1.00 37.94 352 PRO A N 1
ATOM 2721 C CA . PRO A 1 352 ? 6.060 -14.816 -12.127 1.00 37.94 352 PRO A CA 1
ATOM 2722 C C . PRO A 1 352 ? 5.822 -15.042 -10.629 1.00 37.94 352 PRO A C 1
ATOM 2724 O O . PRO A 1 352 ? 6.050 -16.141 -10.121 1.00 37.94 352 PRO A O 1
ATOM 2727 N N . ARG A 1 353 ? 5.341 -14.020 -9.909 1.00 44.03 353 ARG A N 1
ATOM 2728 C CA . ARG A 1 353 ? 4.765 -14.240 -8.575 1.00 44.03 353 ARG A CA 1
ATOM 2729 C C . ARG A 1 353 ? 3.373 -14.832 -8.749 1.00 44.03 353 ARG A C 1
ATOM 2731 O O . ARG A 1 353 ? 2.583 -14.327 -9.542 1.00 44.03 353 ARG A O 1
ATOM 2738 N N . ASP A 1 354 ? 3.087 -15.888 -8.001 1.00 38.41 354 ASP A N 1
ATOM 2739 C CA . ASP A 1 354 ? 1.732 -16.404 -7.873 1.00 38.41 354 ASP A CA 1
ATOM 2740 C C . ASP A 1 354 ? 0.893 -15.390 -7.072 1.00 38.41 354 ASP A C 1
ATOM 2742 O O . ASP A 1 354 ? 1.223 -15.143 -5.908 1.00 38.41 354 ASP A O 1
ATOM 2746 N N . PRO A 1 355 ? -0.156 -14.781 -7.656 1.00 41.62 355 PRO A N 1
ATOM 2747 C CA . PRO A 1 355 ? -1.018 -13.842 -6.942 1.00 41.62 355 PRO A CA 1
ATOM 2748 C C . PRO A 1 355 ? -1.857 -14.515 -5.841 1.00 41.62 355 PRO A C 1
ATOM 2750 O O . PRO A 1 355 ? -2.397 -13.812 -4.995 1.00 41.62 355 PRO A O 1
ATOM 2753 N N . THR A 1 356 ? -1.960 -15.852 -5.825 1.00 36.38 356 THR A N 1
ATOM 2754 C CA . THR A 1 356 ? -2.665 -16.622 -4.782 1.00 36.38 356 THR A CA 1
ATOM 2755 C C . THR A 1 356 ? -1.796 -16.917 -3.560 1.00 36.38 356 THR A C 1
ATOM 2757 O O . THR A 1 356 ? -2.308 -17.252 -2.494 1.00 36.38 356 THR A O 1
ATOM 2760 N N . ARG A 1 357 ? -0.473 -16.726 -3.662 1.00 34.75 357 ARG A N 1
ATOM 2761 C CA . ARG A 1 357 ? 0.377 -16.621 -2.478 1.00 34.75 357 ARG A CA 1
ATOM 2762 C C . ARG A 1 357 ? 0.156 -15.236 -1.880 1.00 34.75 357 ARG A C 1
ATOM 2764 O O . ARG A 1 357 ? 0.762 -14.264 -2.337 1.00 34.75 357 ARG A O 1
ATOM 2771 N N . SER A 1 358 ? -0.638 -15.168 -0.811 1.00 33.69 358 SER A N 1
ATOM 2772 C CA . SER A 1 358 ? -0.593 -14.100 0.196 1.00 33.69 358 SER A CA 1
ATOM 2773 C C . SER A 1 358 ? 0.779 -14.124 0.880 1.00 33.69 358 SER A C 1
ATOM 2775 O O . SER A 1 358 ? 0.999 -14.561 2.002 1.00 33.69 358 SER A O 1
ATOM 2777 N N . GLY A 1 359 ? 1.774 -13.725 0.105 1.00 32.41 359 GLY A N 1
ATOM 2778 C CA . GLY A 1 359 ? 3.155 -13.596 0.487 1.00 32.41 359 GLY A CA 1
ATOM 2779 C C . GLY A 1 359 ? 3.541 -12.149 0.281 1.00 32.41 359 GLY A C 1
ATOM 2780 O O . GLY A 1 359 ? 4.450 -11.855 -0.498 1.00 32.41 359 GLY A O 1
ATOM 2781 N N . ILE A 1 360 ? 2.932 -11.245 1.056 1.00 34.34 360 ILE A N 1
ATOM 2782 C CA . ILE A 1 360 ? 3.790 -10.281 1.742 1.00 34.34 360 ILE A CA 1
ATOM 2783 C C . ILE A 1 360 ? 4.737 -11.170 2.539 1.00 34.34 360 ILE A C 1
ATOM 2785 O O . ILE A 1 360 ? 4.431 -11.624 3.637 1.00 34.34 360 ILE A O 1
ATOM 2789 N N . GLY A 1 361 ? 5.838 -11.551 1.892 1.00 27.66 361 GLY A N 1
ATOM 2790 C CA . GLY A 1 361 ? 6.953 -12.202 2.526 1.00 27.66 361 GLY A CA 1
ATOM 2791 C C . GLY A 1 361 ? 7.515 -11.182 3.488 1.00 27.66 361 GLY A C 1
ATOM 2792 O O . GLY A 1 361 ? 8.516 -10.536 3.199 1.00 27.66 361 GLY A O 1
ATOM 2793 N N . TRP A 1 362 ? 6.873 -11.056 4.645 1.00 33.22 362 TRP A N 1
ATOM 2794 C CA . TRP A 1 362 ? 7.605 -10.941 5.875 1.00 33.22 362 TRP A CA 1
ATOM 2795 C C . TRP A 1 362 ? 8.545 -12.147 5.855 1.00 33.22 362 TRP A C 1
ATOM 2797 O O . TRP A 1 362 ? 8.232 -13.233 6.340 1.00 33.22 362 TRP A O 1
ATOM 2807 N N . ALA A 1 363 ? 9.743 -11.958 5.293 1.00 25.97 363 ALA A N 1
ATOM 2808 C CA . ALA A 1 363 ? 10.881 -12.428 6.045 1.00 25.97 363 ALA A CA 1
ATOM 2809 C C . ALA A 1 363 ? 10.591 -11.917 7.453 1.00 25.97 363 ALA A C 1
ATOM 2811 O O . ALA A 1 363 ? 10.481 -10.701 7.645 1.00 25.97 363 ALA A O 1
ATOM 2812 N N . LYS A 1 364 ? 10.293 -12.840 8.381 1.00 25.22 364 LYS A N 1
ATOM 2813 C CA . LYS A 1 364 ? 10.265 -12.513 9.804 1.00 25.22 364 LYS A CA 1
ATOM 2814 C C . LYS A 1 364 ? 11.442 -11.564 9.992 1.00 25.22 364 LYS A C 1
ATOM 2816 O O . LYS A 1 364 ? 12.540 -11.955 9.576 1.00 25.22 364 LYS A O 1
ATOM 2821 N N . PRO A 1 365 ? 11.255 -10.343 10.517 1.00 30.64 365 PRO A N 1
ATOM 2822 C CA . PRO A 1 365 ? 12.408 -9.635 11.008 1.00 30.64 365 PRO A CA 1
ATOM 2823 C C . PRO A 1 365 ? 13.017 -10.616 12.005 1.00 30.64 365 PRO A C 1
ATOM 2825 O O . PRO A 1 365 ? 12.427 -10.901 13.048 1.00 30.64 365 PRO A O 1
ATOM 2828 N N . SER A 1 366 ? 14.154 -11.223 11.648 1.00 30.16 366 SER A N 1
ATOM 2829 C CA . SER A 1 366 ? 15.078 -11.622 12.688 1.00 30.16 366 SER A CA 1
ATOM 2830 C C . SER A 1 366 ? 15.226 -10.346 13.499 1.00 30.16 366 SER A C 1
ATOM 2832 O O . SER A 1 366 ? 15.368 -9.264 12.929 1.00 30.16 366 SER A O 1
ATOM 2834 N N . SER A 1 367 ? 14.972 -10.454 14.793 1.00 35.34 367 SER A N 1
ATOM 2835 C CA . SER A 1 367 ? 14.714 -9.367 15.736 1.00 35.34 367 SER A CA 1
ATOM 2836 C C . SER A 1 367 ? 15.927 -8.458 15.974 1.00 35.34 367 SER A C 1
ATOM 2838 O O . SER A 1 367 ? 16.217 -8.085 17.104 1.00 35.34 367 SER A O 1
ATOM 2840 N N . LYS A 1 368 ? 16.682 -8.140 14.927 1.00 38.66 368 LYS A N 1
ATOM 2841 C CA . LYS A 1 368 ? 17.817 -7.244 14.939 1.00 38.66 368 LYS A CA 1
ATOM 2842 C C . LYS A 1 368 ? 17.284 -5.859 14.632 1.00 38.66 368 LYS A C 1
ATOM 2844 O O . LYS A 1 368 ? 16.917 -5.547 13.499 1.00 38.66 368 LYS A O 1
ATOM 2849 N N . ASP A 1 369 ? 17.179 -5.081 15.698 1.00 40.88 369 ASP A N 1
ATOM 2850 C CA . ASP A 1 369 ? 16.884 -3.663 15.658 1.00 40.88 369 ASP A CA 1
ATOM 2851 C C . ASP A 1 369 ? 17.821 -2.977 14.638 1.00 40.88 369 ASP A C 1
ATOM 2853 O O . ASP A 1 369 ? 19.042 -3.035 14.795 1.00 40.88 369 ASP A O 1
ATOM 2857 N N . PRO A 1 370 ? 17.302 -2.340 13.572 1.00 41.38 370 PRO A N 1
ATOM 2858 C CA . PRO A 1 370 ? 18.129 -1.591 12.623 1.00 41.38 370 PRO A CA 1
ATOM 2859 C C . PRO A 1 370 ? 18.815 -0.364 13.257 1.00 41.38 370 PRO A C 1
ATOM 2861 O O . PRO A 1 370 ? 19.582 0.326 12.578 1.00 41.38 370 PRO A O 1
ATOM 2864 N N . LEU A 1 371 ? 18.522 -0.075 14.530 1.00 41.62 371 LEU A N 1
ATOM 2865 C CA . LEU A 1 371 ? 19.049 1.032 15.318 1.00 41.62 371 LEU A CA 1
ATOM 2866 C C . LEU A 1 371 ? 20.111 0.612 16.347 1.00 41.62 371 LEU A C 1
ATOM 2868 O O . LEU A 1 371 ? 20.509 1.476 17.131 1.00 41.62 371 LEU A O 1
ATOM 2872 N N . ASP A 1 372 ? 20.576 -0.644 16.344 1.00 46.25 372 ASP A N 1
ATOM 2873 C CA . ASP A 1 372 ? 21.628 -1.110 17.258 1.00 46.25 372 ASP A CA 1
ATOM 2874 C C . ASP A 1 372 ? 22.942 -0.312 17.052 1.00 46.25 372 ASP A C 1
ATOM 2876 O O . ASP A 1 372 ? 23.533 -0.372 15.965 1.00 46.25 372 ASP A O 1
ATOM 2880 N N . PRO A 1 373 ? 23.403 0.468 18.053 1.00 41.41 373 PRO A N 1
ATOM 2881 C CA . PRO A 1 373 ? 24.654 1.223 17.985 1.00 41.41 373 PRO A CA 1
ATOM 2882 C C . PRO A 1 373 ? 25.910 0.344 18.088 1.00 41.41 373 PRO A C 1
ATOM 2884 O O . PRO A 1 373 ? 27.003 0.854 17.857 1.00 41.41 373 PRO A O 1
ATOM 2887 N N . GLY A 1 374 ? 25.773 -0.936 18.462 1.00 36.66 374 GLY A N 1
ATOM 2888 C CA . GLY A 1 374 ? 26.878 -1.833 18.813 1.00 36.66 374 GLY A CA 1
ATOM 2889 C C . GLY A 1 374 ? 27.357 -2.783 17.714 1.00 36.66 374 GLY A C 1
ATOM 2890 O O . GLY A 1 374 ? 28.094 -3.716 18.019 1.00 36.66 374 GLY A O 1
ATOM 2891 N N . TRP A 1 375 ? 26.963 -2.596 16.450 1.00 38.62 375 TRP A N 1
ATOM 2892 C CA . TRP A 1 375 ? 27.546 -3.391 15.363 1.00 38.62 375 TRP A CA 1
ATOM 2893 C C . TRP A 1 375 ? 28.924 -2.829 14.988 1.00 38.62 375 TRP A C 1
ATOM 2895 O O . TRP A 1 375 ? 29.046 -1.994 14.087 1.00 38.62 375 TRP A O 1
ATOM 2905 N N . GLU A 1 376 ? 29.950 -3.267 15.717 1.00 31.14 376 GLU A N 1
ATOM 2906 C CA . GLU A 1 376 ? 31.333 -3.211 15.246 1.00 31.14 376 GLU A CA 1
ATOM 2907 C C . GLU A 1 376 ? 31.459 -4.049 13.962 1.00 31.14 376 GLU A C 1
ATOM 2909 O O . GLU A 1 376 ? 30.748 -5.048 13.802 1.00 31.14 376 GLU A O 1
ATOM 2914 N N . PRO A 1 377 ? 32.296 -3.625 13.001 1.00 32.94 377 PRO A N 1
ATOM 2915 C CA . PRO A 1 377 ? 32.559 -4.440 11.833 1.00 32.94 377 PRO A CA 1
ATOM 2916 C C . PRO A 1 377 ? 33.196 -5.740 12.319 1.00 32.94 377 PRO A C 1
ATOM 2918 O O . PRO A 1 377 ? 34.143 -5.694 13.102 1.00 32.94 377 PRO A O 1
ATOM 2921 N N . ASP A 1 378 ? 32.713 -6.880 11.827 1.00 30.14 378 ASP A N 1
ATOM 2922 C CA . ASP A 1 378 ? 33.595 -8.035 11.714 1.00 30.14 378 ASP A CA 1
ATOM 2923 C C . ASP A 1 378 ? 34.771 -7.549 10.858 1.00 30.14 378 ASP A C 1
ATOM 2925 O O . ASP A 1 378 ? 34.655 -7.325 9.650 1.00 30.14 378 ASP A O 1
ATOM 2929 N N . ALA A 1 379 ? 35.855 -7.209 11.544 1.00 35.66 379 ALA A N 1
ATOM 2930 C CA . ALA A 1 379 ? 37.153 -7.024 10.956 1.00 35.66 379 ALA A CA 1
ATOM 2931 C C . ALA A 1 379 ? 37.597 -8.422 10.545 1.00 35.66 379 ALA A C 1
ATOM 2933 O O . ALA A 1 379 ? 37.996 -9.187 11.411 1.00 35.66 379 ALA A O 1
ATOM 2934 N N . GLU A 1 380 ? 37.427 -8.754 9.268 1.00 35.22 380 GLU A N 1
ATOM 2935 C CA . GLU A 1 380 ? 38.282 -9.661 8.496 1.00 35.22 380 GLU A CA 1
ATOM 2936 C C . GLU A 1 380 ? 37.773 -9.725 7.039 1.00 35.22 380 GLU A C 1
ATOM 2938 O O . GLU A 1 380 ? 36.654 -10.168 6.780 1.00 35.22 380 GLU A O 1
ATOM 2943 N N . ASP A 1 381 ? 38.643 -9.216 6.155 1.00 33.62 381 ASP A N 1
ATOM 2944 C CA . ASP A 1 381 ? 38.808 -9.375 4.694 1.00 33.62 381 ASP A CA 1
ATOM 2945 C C . ASP A 1 381 ? 37.707 -8.983 3.687 1.00 33.62 381 ASP A C 1
ATOM 2947 O O . ASP A 1 381 ? 36.726 -9.733 3.470 1.00 33.62 381 ASP A O 1
#

Secondary structure (DSSP, 8-state):
-HHHHHHHHHHHHHHTTTHHHHTT-EEE--GGGHHHHHHHHHHTT---EEESEEEETTEEEEEETTEEEEE--HHHHHHHHHHHHHHHHHH-EEEHHHHHHHHHHHH--TTS--HHHHHHHHHHHHHHHHS-S-SEEESTT--HHHHHHHHHHHHHHHHTTS----EEEEEES-TTSPPEEEEEEEE-SSEEEEEEEETTS-EEEEEEEEPPTTTTTS-HHHHHHHHHHHHHHHHHHHHHHHHHHTTT-SPPPEEEEEES-HHHHHHHH--S-------S-HHHHHHHHHHHHHHHHHHHHHHHHSEEEEEE--GGG-HHHHHHHTTT-PBPTTSSBHHHHHHHS-----PPPPTTS---------S--TT-TT-------